Protein AF-0000000072981846 (afdb_homodimer)

Secondary structure (DSSP, 8-state):
----TTBGGGSPPP-EEETTEEETSSSPEEEEE-SB---HHHHHHHHHHHHHHT--EEE-BSS---SSTTS----HHHHHHHHHHHHHHHT--EEEE---GGGHHHHHTT-SEEEE-GGGTT-HHHHHHHHTSSS-EEEEPPTT--HHHHHHHHHHHHTTT---EEEEE--B--S--SSSSB-BTHHHHHHHHHBSS-EEE-HHHHH--HHHHHHHHHHHHHTT-SEEEEEB-SSGGG-SS-GGG-B-HHHHHHHHHHHHHHHTT-/----TTBGGGSPPP-EEETTEEETSSSPEEEEE-SB---HHHHHHHHHHHHHHT--EEE-BSS---SSTTS----THHHHHHHHHHHHHHT--EEEE---GGGHHHHHTT-SEEEE-GGGTT-HHHHHHHHTSSS-EEEEPPTT--HHHHHHHHHHHHTTT---EEEEE--B--S--SSSSB-BTHHHHHHHHHBSS-EEE-HHHHH--HHHHHHHHHHHHHTT-SEEEEEB-SSGGG-SS-GGG-B-HHHHHHHHHHHHHHHTT-

Organism: Clostridium botulinum (strain Hall / ATCC 3502 / NCTC 13319 / Type A) (NCBI:txid441771)

Foldseek 3Di:
DPDQPFWCVNDAFDWFDQPPDTFPDLAAAEEEEAAAQDDLVFRLVRLVLCLVLPHAAYEHEQADDDPDPVADGHVHLVSLQSRQVSCVVSVHAYEYEDQDLVCCVVSVVSHREYEHDQVCLVVLVSLQSQLLDAHAYEYEHHQADDLVSSSVSLSSSVVNPHNRYEYEFEAHDDPDPQFPHHGDLVSVLVSVVTTRHAYEYEPLNHGLALVCSQVVLLVNVVSPHSYYYYYEGCQLCPRSPSSRSHYYSVSVSVSSVVSVVVSVVD/DPDFPFWCVNDAFDWFDQPPDTFPDLAAAEEEEAAAQDDLVFRLVRLVLCLVLPHAAYEHEQADDDPDPVADGHVHLVSLQSRQVSCVVSVHAYEYEDQDLVCCVVSVVSHREYEHDQVCLVVLVSLQSQLLDAHAYEYEHHQADDLVSSSVSLSSSVVNPHPRYEYEFEAHDDPDPQFPHHGDLVSVLVSVVTTRHAYEYEPLNHGLALVCSQVVLLVNVVSPHSYYYYYEGCQLCPRSPSSRSHYYSVSVSVSSVVSVVVSVVD

Nearest PDB structures (foldseek):
  4c1l-assembly1_A  TM=9.847E-01  e=3.376E-38  Pyrococcus furiosus
  3nvt-assembly1_A-2  TM=9.743E-01  e=2.179E-38  Listeria monocytogenes EGD-e
  3tfc-assembly1_A-2  TM=9.739E-01  e=3.826E-38  Listeria monocytogenes EGD-e
  5j6f-assembly1_A-2  TM=9.776E-01  e=5.567E-38  Geobacillus sp. GHH01
  3tfc-assembly1_B-2  TM=9.698E-01  e=9.775E-38  Listeria monocytogenes EGD-e

Solvent-accessible surface area (backbone atoms only — not comparable to full-atom values): 26534 Å² total; per-residue (Å²): 127,87,80,55,82,56,31,34,91,67,48,71,70,43,64,37,63,44,85,92,44,55,41,44,56,90,54,70,41,38,30,34,28,36,60,46,45,81,47,61,70,60,52,45,53,40,48,54,54,39,48,76,67,63,46,52,28,37,33,37,21,14,52,44,90,48,94,49,87,85,48,80,48,50,49,39,70,62,24,34,48,46,47,33,52,44,20,63,75,66,71,19,47,31,37,31,43,60,90,46,63,88,48,42,72,76,45,48,85,42,42,49,23,43,25,34,47,34,91,45,45,78,36,58,69,43,35,37,55,53,8,63,38,88,58,28,33,37,41,27,40,25,43,84,52,37,69,66,57,45,52,49,39,52,44,46,16,36,74,49,69,25,77,40,47,33,39,28,49,33,24,29,64,56,90,48,65,89,37,68,18,41,40,52,54,62,52,44,38,49,38,69,70,49,30,18,48,25,38,30,33,23,33,21,67,6,35,44,34,34,86,45,23,54,33,42,45,40,12,38,47,46,21,60,32,30,27,38,39,39,39,30,29,85,51,22,88,70,41,92,47,70,31,60,18,26,28,36,60,68,58,48,44,52,44,50,54,48,48,58,57,46,60,75,70,107,128,85,81,55,83,53,31,34,92,68,48,70,73,42,64,37,64,44,86,93,43,54,42,45,56,90,55,70,41,39,30,34,28,36,59,47,44,82,47,61,70,60,50,45,54,40,49,55,54,38,47,76,67,62,46,52,30,37,33,36,23,16,51,43,89,50,95,49,88,84,48,80,50,50,50,37,69,62,24,34,50,45,46,33,52,45,19,62,75,66,70,20,47,30,37,32,43,60,92,45,65,88,47,43,73,77,45,46,87,42,43,50,24,43,26,34,47,35,89,47,43,79,38,58,68,44,36,38,56,53,8,63,40,88,59,28,33,37,42,28,39,26,43,82,51,35,69,66,58,45,52,50,41,53,44,46,17,35,74,49,68,26,77,38,48,31,40,28,50,32,25,28,64,55,90,46,65,90,36,69,19,42,39,51,54,63,53,45,37,48,39,68,71,48,31,18,48,25,38,28,34,23,33,22,68,5,35,44,34,35,87,44,23,54,33,44,45,41,14,39,47,47,20,60,32,28,25,38,41,39,39,30,31,84,51,20,88,70,40,92,48,70,30,62,18,27,30,37,61,69,58,50,45,53,45,49,54,48,49,58,57,47,61,76,71,108

Sequence (532 aa):
MEKLLIDKKNGENIRVKVGDIVIGGEEKIIISGPCAVEDEKTVVAIAENLKKLGVHMLRGGAFKPRTSPYSFQGLKFEGLKILKECGKKFNMPIVSEVMDARDLKEAYDYIDMIQIGSRNMYNYTLLREVGKTKKPILLKRGMSATLNEWIYAAEYIMSEGNMNVVLCERGIRTFESYTRNTLDLNTVAVIKDKYRVPIIVDPSHATGFREYVKPMSLASIAGGADGLIIESHINPDNAISDARQTINVKEMKEIIDKVKQMDKILMEKLLIDKKNGENIRVKVGDIVIGGEEKIIISGPCAVEDEKTVVAIAENLKKLGVHMLRGGAFKPRTSPYSFQGLKFEGLKILKECGKKFNMPIVSEVMDARDLKEAYDYIDMIQIGSRNMYNYTLLREVGKTKKPILLKRGMSATLNEWIYAAEYIMSEGNMNVVLCERGIRTFESYTRNTLDLNTVAVIKDKYRVPIIVDPSHATGFREYVKPMSLASIAGGADGLIIESHINPDNAISDARQTINVKEMKEIIDKVKQMDKIL

pLDDT: mean 94.21, std 7.39, range [44.19, 98.94]

Radius of gyration: 24.13 Å; Cα contacts (8 Å, |Δi|>4): 1291; chains: 2; bounding box: 51×69×56 Å

InterPro domains:
  IPR006218 DAHP synthetase I/KDSA [PF00793] (16-265)
  IPR006268 Phospho-2-dehydro-3-deoxyheptonate aldolase, subtype 2 [TIGR01361] (9-261)
  IPR013785 Aldolase-type TIM barrel [G3DSA:3.20.20.70] (7-266)
  IPR052899 Class-I DAHP synthase [PTHR43018] (7-264)

Structure (mmCIF, N/CA/C/O backbone):
data_AF-0000000072981846-model_v1
#
loop_
_entity.id
_entity.type
_entity.pdbx_description
1 polymer '2-dehydro-3-deoxyphosphooctonate aldolase'
#
loop_
_atom_site.group_PDB
_atom_site.id
_atom_site.type_symbol
_atom_site.label_atom_id
_atom_site.label_alt_id
_atom_site.label_comp_id
_atom_site.label_asym_id
_atom_site.label_entity_id
_atom_site.label_seq_id
_atom_site.pdbx_PDB_ins_code
_atom_site.Cartn_x
_atom_site.Cartn_y
_atom_site.Cartn_z
_atom_site.occupancy
_atom_site.B_iso_or_equiv
_atom_site.auth_seq_id
_atom_site.auth_comp_id
_atom_site.auth_asym_id
_atom_site.auth_atom_id
_atom_site.pdbx_PDB_model_num
ATOM 1 N N . MET A 1 1 ? 23.812 19.281 -10.812 1 44.19 1 MET A N 1
ATOM 2 C CA . MET A 1 1 ? 22.469 18.922 -10.398 1 44.19 1 MET A CA 1
ATOM 3 C C . MET A 1 1 ? 22.156 19.453 -9.008 1 44.19 1 MET A C 1
ATOM 5 O O . MET A 1 1 ? 22.938 19.234 -8.07 1 44.19 1 MET A O 1
ATOM 9 N N . GLU A 1 2 ? 21.422 20.547 -8.891 1 59.47 2 GLU A N 1
ATOM 10 C CA . GLU A 1 2 ? 21.281 21.297 -7.645 1 59.47 2 GLU A CA 1
ATOM 11 C C . GLU A 1 2 ? 20.984 20.359 -6.469 1 59.47 2 GLU A C 1
ATOM 13 O O . GLU A 1 2 ? 20.266 19.375 -6.621 1 59.47 2 GLU A O 1
ATOM 18 N N . LYS A 1 3 ? 21.734 20.391 -5.449 1 84.5 3 LYS A N 1
ATOM 19 C CA . LYS A 1 3 ? 21.688 19.609 -4.215 1 84.5 3 LYS A CA 1
ATOM 20 C C . LYS A 1 3 ? 20.359 19.812 -3.486 1 84.5 3 LYS A C 1
ATOM 22 O O . LYS A 1 3 ? 20.078 20.922 -3.02 1 84.5 3 LYS A O 1
ATOM 27 N N . LEU A 1 4 ? 19.484 18.922 -3.572 1 92.62 4 LEU A N 1
ATOM 28 C CA . LEU A 1 4 ? 18.188 19.016 -2.908 1 92.62 4 LEU A CA 1
ATOM 29 C C . LEU A 1 4 ? 18.344 19.016 -1.392 1 92.62 4 LEU A C 1
ATOM 31 O O . LEU A 1 4 ? 19.047 18.156 -0.838 1 92.62 4 LEU A O 1
ATOM 35 N N . LEU A 1 5 ? 17.797 20.031 -0.727 1 94.25 5 LEU A N 1
ATOM 36 C CA . LEU A 1 5 ? 17.844 20.141 0.727 1 94.25 5 LEU A CA 1
ATOM 37 C C . LEU A 1 5 ? 17.234 18.906 1.393 1 94.25 5 LEU A C 1
ATOM 39 O O . LEU A 1 5 ? 17.672 18.5 2.475 1 94.25 5 LEU A O 1
ATOM 43 N N . ILE A 1 6 ? 16.344 18.359 0.743 1 96.44 6 ILE A N 1
ATOM 44 C CA . ILE A 1 6 ? 15.531 17.281 1.318 1 96.44 6 ILE A CA 1
ATOM 45 C C . ILE A 1 6 ? 16.25 15.953 1.171 1 96.44 6 ILE A C 1
ATOM 47 O O . ILE A 1 6 ? 15.883 14.961 1.797 1 96.44 6 ILE A O 1
ATOM 51 N N . ASP A 1 7 ? 17.297 15.844 0.396 1 96.75 7 ASP A N 1
ATOM 52 C CA . ASP A 1 7 ? 18 14.602 0.094 1 96.75 7 ASP A CA 1
ATOM 53 C C . ASP A 1 7 ? 18.797 14.125 1.299 1 96.75 7 ASP A C 1
ATOM 55 O O . ASP A 1 7 ? 19.5 14.906 1.938 1 96.75 7 ASP A O 1
ATOM 59 N N . LYS A 1 8 ? 18.75 12.852 1.536 1 95.75 8 LYS A N 1
ATOM 60 C CA . LYS A 1 8 ? 19.453 12.25 2.668 1 95.75 8 LYS A CA 1
ATOM 61 C C . LYS A 1 8 ? 20.969 12.438 2.535 1 95.75 8 LYS A C 1
ATOM 63 O O . LYS A 1 8 ? 21.688 12.477 3.539 1 95.75 8 LYS A O 1
ATOM 68 N N . LYS A 1 9 ? 21.422 12.539 1.427 1 94.19 9 LYS A N 1
ATOM 69 C CA . LYS A 1 9 ? 22.844 12.695 1.167 1 94.19 9 LYS A CA 1
ATOM 70 C C . LYS A 1 9 ? 23.344 14.055 1.647 1 94.19 9 LYS A C 1
ATOM 72 O O . LYS A 1 9 ? 24.547 14.273 1.768 1 94.19 9 LYS A O 1
ATOM 77 N N . ASN A 1 10 ? 22.344 14.945 1.964 1 93.75 10 ASN A N 1
ATOM 78 C CA . ASN A 1 10 ? 22.75 16.312 2.285 1 93.75 10 ASN A CA 1
ATOM 79 C C . ASN A 1 10 ? 22.562 16.609 3.77 1 93.75 10 ASN A C 1
ATOM 81 O O . ASN A 1 10 ? 22.625 17.766 4.184 1 93.75 10 ASN A O 1
ATOM 85 N N . GLY A 1 11 ? 22.328 15.672 4.547 1 94.31 11 GLY A N 1
ATOM 86 C CA . GLY A 1 11 ? 22.203 15.914 5.973 1 94.31 11 GLY A CA 1
ATOM 87 C C . GLY A 1 11 ? 21.562 14.75 6.719 1 94.31 11 GLY A C 1
ATOM 88 O O . GLY A 1 11 ? 21.234 13.727 6.117 1 94.31 11 GLY A O 1
ATOM 89 N N . GLU A 1 12 ? 21.422 14.984 7.973 1 96.56 12 GLU A N 1
ATOM 90 C CA . GLU A 1 12 ? 20.812 13.977 8.828 1 96.56 12 GLU A CA 1
ATOM 91 C C . GLU A 1 12 ? 19.281 13.992 8.703 1 96.56 12 GLU A C 1
ATOM 93 O O . GLU A 1 12 ? 18.703 14.992 8.258 1 96.56 12 GLU A O 1
ATOM 98 N N . ASN A 1 13 ? 18.719 12.914 9.086 1 97.69 13 ASN A N 1
ATOM 99 C CA . ASN A 1 13 ? 17.266 12.844 9.102 1 97.69 13 ASN A CA 1
ATOM 100 C C . ASN A 1 13 ? 16.672 13.953 9.961 1 97.69 13 ASN A C 1
ATOM 102 O O . ASN A 1 13 ? 17.188 14.266 11.039 1 97.69 13 ASN A O 1
ATOM 106 N N . ILE A 1 14 ? 15.664 14.539 9.461 1 98 14 ILE A N 1
ATOM 107 C CA . ILE A 1 14 ? 14.969 15.609 10.164 1 98 14 ILE A CA 1
ATOM 108 C C . ILE A 1 14 ? 13.859 15.023 11.039 1 98 14 ILE A C 1
ATOM 110 O O . ILE A 1 14 ? 13.109 14.156 10.594 1 98 14 ILE A O 1
ATOM 114 N N . ARG A 1 15 ? 13.852 15.398 12.281 1 98.44 15 ARG A N 1
ATOM 115 C CA . ARG A 1 15 ? 12.75 15.125 13.203 1 98.44 15 ARG A CA 1
ATOM 116 C C . ARG A 1 15 ? 11.945 16.391 13.477 1 98.44 15 ARG A C 1
ATOM 118 O O . ARG A 1 15 ? 12.492 17.406 13.898 1 98.44 15 ARG A O 1
ATOM 125 N N . VAL A 1 16 ? 10.688 16.312 13.227 1 98.75 16 VAL A N 1
ATOM 126 C CA . VAL A 1 16 ? 9.852 17.516 13.312 1 98.75 16 VAL A CA 1
ATOM 127 C C . VAL A 1 16 ? 9.117 17.531 14.656 1 98.75 16 VAL A C 1
ATOM 129 O O . VAL A 1 16 ? 8.359 16.609 14.969 1 98.75 16 VAL A O 1
ATOM 132 N N . LYS A 1 17 ? 9.297 18.578 15.344 1 98.44 17 LYS A N 1
ATOM 133 C CA . LYS A 1 17 ? 8.664 18.734 16.656 1 98.44 17 LYS A CA 1
ATOM 134 C C . LYS A 1 17 ? 7.383 19.562 16.547 1 98.44 17 LYS A C 1
ATOM 136 O O . LYS A 1 17 ? 7.371 20.625 15.93 1 98.44 17 LYS A O 1
ATOM 141 N N . VAL A 1 18 ? 6.34 19.078 17.094 1 98.25 18 VAL A N 1
ATOM 142 C CA . VAL A 1 18 ? 5.07 19.781 17.266 1 98.25 18 VAL A CA 1
ATOM 143 C C . VAL A 1 18 ? 4.641 19.719 18.734 1 98.25 18 VAL A C 1
ATOM 145 O O . VAL A 1 18 ? 4.055 18.719 19.172 1 98.25 18 VAL A O 1
ATOM 148 N N . GLY A 1 19 ? 4.844 20.797 19.469 1 95.38 19 GLY A N 1
ATOM 149 C CA . GLY A 1 19 ? 4.719 20.688 20.906 1 95.38 19 GLY A CA 1
ATOM 150 C C . GLY A 1 19 ? 5.652 19.656 21.516 1 95.38 19 GLY A C 1
ATOM 151 O O . GLY A 1 19 ? 6.863 19.703 21.281 1 95.38 19 GLY A O 1
ATOM 152 N N . ASP A 1 20 ? 5.125 18.719 22.156 1 95.44 20 ASP A N 1
ATOM 153 C CA . ASP A 1 20 ? 5.941 17.688 22.797 1 95.44 20 ASP A CA 1
ATOM 154 C C . ASP A 1 20 ? 6.035 16.438 21.922 1 95.44 20 ASP A C 1
ATOM 156 O O . ASP A 1 20 ? 6.641 15.445 22.312 1 95.44 20 ASP A O 1
ATOM 160 N N . ILE A 1 21 ? 5.477 16.5 20.719 1 97.62 21 ILE A N 1
ATOM 161 C CA . ILE A 1 21 ? 5.445 15.367 19.812 1 97.62 21 ILE A CA 1
ATOM 162 C C . ILE A 1 21 ? 6.594 15.477 18.812 1 97.62 21 ILE A C 1
ATOM 164 O O . ILE A 1 21 ? 6.898 16.562 18.312 1 97.62 21 ILE A O 1
ATOM 168 N N . VAL A 1 22 ? 7.223 14.375 18.547 1 98.56 22 VAL A N 1
ATOM 169 C CA . VAL A 1 22 ? 8.297 14.336 17.562 1 98.56 22 VAL A CA 1
ATOM 170 C C . VAL A 1 22 ? 7.922 13.383 16.422 1 98.56 22 VAL A C 1
ATOM 172 O O . VAL A 1 22 ? 7.793 12.172 16.641 1 98.56 22 VAL A O 1
ATOM 175 N N . ILE A 1 23 ? 7.723 13.867 15.234 1 98.75 23 ILE A N 1
ATOM 176 C CA . ILE A 1 23 ? 7.457 13.055 14.047 1 98.75 23 ILE A CA 1
ATOM 177 C C . ILE A 1 23 ? 8.773 12.672 13.383 1 98.75 23 ILE A C 1
ATOM 179 O O . ILE A 1 23 ? 9.609 13.539 13.102 1 98.75 23 ILE A O 1
ATOM 183 N N . GLY A 1 24 ? 8.945 11.422 13.039 1 98.12 24 GLY A N 1
ATOM 184 C CA . GLY A 1 24 ? 10.195 10.945 12.484 1 98.12 24 GLY A CA 1
ATOM 185 C C . GLY A 1 24 ? 11.133 10.367 13.531 1 98.12 24 GLY A C 1
ATOM 186 O O . GLY A 1 24 ? 12.297 10.086 13.242 1 98.12 24 GLY A O 1
ATOM 187 N N . GLY A 1 25 ? 10.625 10.258 14.75 1 96.06 25 GLY A N 1
ATOM 188 C CA . GLY A 1 25 ? 11.375 9.633 15.828 1 96.06 25 GLY A CA 1
ATOM 189 C C . GLY A 1 25 ? 11.086 8.148 15.977 1 96.06 25 GLY A C 1
ATOM 190 O O . GLY A 1 25 ? 10.836 7.457 14.984 1 96.06 25 GLY A O 1
ATOM 191 N N . GLU A 1 26 ? 11.164 7.695 17.172 1 93.38 26 GLU A N 1
ATOM 192 C CA . GLU A 1 26 ? 10.992 6.273 17.438 1 93.38 26 GLU A CA 1
ATOM 193 C C . GLU A 1 26 ? 9.516 5.891 17.484 1 93.38 26 GLU A C 1
ATOM 195 O O . GLU A 1 26 ? 9.133 4.82 17 1 93.38 26 GLU A O 1
ATOM 200 N N . GLU A 1 27 ? 8.742 6.789 17.969 1 95.81 27 GLU A N 1
ATOM 201 C CA . GLU A 1 27 ? 7.316 6.508 18.141 1 95.81 27 GLU A CA 1
ATOM 202 C C . GLU A 1 27 ? 6.535 6.809 16.875 1 95.81 27 GLU A C 1
ATOM 204 O O . GLU A 1 27 ? 6.781 7.816 16.203 1 95.81 27 GLU A O 1
ATOM 209 N N . LYS A 1 28 ? 5.621 5.863 16.5 1 98.31 28 LYS A N 1
ATOM 210 C CA . LYS A 1 28 ? 4.68 6.145 15.414 1 98.31 28 LYS A CA 1
ATOM 211 C C . LYS A 1 28 ? 3.613 7.141 15.859 1 98.31 28 LYS A C 1
ATOM 213 O O . LYS A 1 28 ? 2.914 6.91 16.844 1 98.31 28 LYS A O 1
ATOM 218 N N . ILE A 1 29 ? 3.43 8.219 15.172 1 98.56 29 ILE A N 1
ATOM 219 C CA . ILE A 1 29 ? 2.551 9.297 15.602 1 98.56 29 ILE A CA 1
ATOM 220 C C . ILE A 1 29 ? 1.176 9.125 14.953 1 98.56 29 ILE A C 1
ATOM 222 O O . ILE A 1 29 ? 1.07 8.93 13.742 1 98.56 29 ILE A O 1
ATOM 226 N N . ILE A 1 30 ? 0.164 9.219 15.766 1 98.75 30 ILE A N 1
ATOM 227 C CA . ILE A 1 30 ? -1.214 9.109 15.297 1 98.75 30 ILE A CA 1
ATOM 228 C C . ILE A 1 30 ? -1.904 10.461 15.398 1 98.75 30 ILE A C 1
ATOM 230 O O . ILE A 1 30 ? -1.994 11.039 16.484 1 98.75 30 ILE A O 1
ATOM 234 N N . ILE A 1 31 ? -2.318 10.984 14.242 1 98.69 31 ILE A N 1
ATOM 235 C CA . ILE A 1 31 ? -3.137 12.188 14.133 1 98.69 31 ILE A CA 1
ATOM 236 C C . ILE A 1 31 ? -4.574 11.805 13.789 1 98.69 31 ILE A C 1
ATOM 238 O O . ILE A 1 31 ? -4.809 10.984 12.898 1 98.69 31 ILE A O 1
ATOM 242 N N . SER A 1 32 ? -5.512 12.336 14.516 1 98.25 32 SER A N 1
ATOM 243 C CA . SER A 1 32 ? -6.891 11.984 14.203 1 98.25 32 SER A CA 1
ATOM 244 C C . SER A 1 32 ? -7.855 13.086 14.625 1 98.25 32 SER A C 1
ATOM 246 O O . SER A 1 32 ? -7.5 13.953 15.422 1 98.25 32 SER A O 1
ATOM 248 N N . GLY A 1 33 ? -8.977 13.062 14.156 1 96.38 33 GLY A N 1
ATOM 249 C CA . GLY A 1 33 ? -10.031 14.031 14.422 1 96.38 33 GLY A CA 1
ATOM 250 C C . GLY A 1 33 ? -11.039 14.125 13.289 1 96.38 33 GLY A C 1
ATOM 251 O O . GLY A 1 33 ? -10.945 13.398 12.305 1 96.38 33 GLY A O 1
ATOM 252 N N . PRO A 1 34 ? -11.969 14.961 13.461 1 92.12 34 PRO A N 1
ATOM 253 C CA . PRO A 1 34 ? -13.008 15.07 12.438 1 92.12 34 PRO A CA 1
ATOM 254 C C . PRO A 1 34 ? -12.523 15.797 11.188 1 92.12 34 PRO A C 1
ATOM 256 O O . PRO A 1 34 ? -11.539 16.547 11.234 1 92.12 34 PRO A O 1
ATOM 259 N N . CYS A 1 35 ? -13.242 15.547 10.117 1 87.69 35 CYS A N 1
ATOM 260 C CA . CYS A 1 35 ? -12.906 16.219 8.875 1 87.69 35 CYS A CA 1
ATOM 261 C C . CYS A 1 35 ? -13.133 17.719 8.992 1 87.69 35 CYS A C 1
ATOM 263 O O . CYS A 1 35 ? -12.312 18.516 8.547 1 87.69 35 CYS A O 1
ATOM 265 N N . ALA A 1 36 ? -14.219 18.047 9.562 1 86.06 36 ALA A N 1
ATOM 266 C CA . ALA A 1 36 ? -14.555 19.453 9.742 1 86.06 36 ALA A CA 1
ATOM 267 C C . ALA A 1 36 ? -14.992 19.734 11.188 1 86.06 36 ALA A C 1
ATOM 269 O O . ALA A 1 36 ? -15.648 18.906 11.812 1 86.06 36 ALA A O 1
ATOM 270 N N . VAL A 1 37 ? -14.602 20.891 11.625 1 86 37 VAL A N 1
ATOM 271 C CA . VAL A 1 37 ? -15.086 21.344 12.922 1 86 37 VAL A CA 1
ATOM 272 C C . VAL A 1 37 ? -16.562 21.719 12.828 1 86 37 VAL A C 1
ATOM 274 O O . VAL A 1 37 ? -16.922 22.688 12.148 1 86 37 VAL A O 1
ATOM 277 N N . GLU A 1 38 ? -17.344 20.984 13.484 1 84.31 38 GLU A N 1
ATOM 278 C CA . GLU A 1 38 ? -18.781 21.219 13.43 1 84.31 38 GLU A CA 1
ATOM 279 C C . GLU A 1 38 ? -19.219 22.156 14.555 1 84.31 38 GLU A C 1
ATOM 281 O O . GLU A 1 38 ? -19.875 23.172 14.305 1 84.31 38 GLU A O 1
ATOM 286 N N . ASP A 1 39 ? -18.984 21.766 15.711 1 87.12 39 ASP A N 1
ATOM 287 C CA . ASP A 1 39 ? -19.281 22.547 16.906 1 87.12 39 ASP A CA 1
ATOM 288 C C . ASP A 1 39 ? -18.375 22.141 18.062 1 87.12 39 ASP A C 1
ATOM 290 O O . ASP A 1 39 ? -17.734 21.094 18.031 1 87.12 39 ASP A O 1
ATOM 294 N N . GLU A 1 40 ? -18.359 23.047 18.984 1 92.38 40 GLU A N 1
ATOM 295 C CA . GLU A 1 40 ? -17.438 22.875 20.109 1 92.38 40 GLU A CA 1
ATOM 296 C C . GLU A 1 40 ? -17.719 21.578 20.859 1 92.38 40 GLU A C 1
ATOM 298 O O . GLU A 1 40 ? -16.797 20.828 21.188 1 92.38 40 GLU A O 1
ATOM 303 N N . LYS A 1 41 ? -18.969 21.328 21.156 1 93.44 41 LYS A N 1
ATOM 304 C CA . LYS A 1 41 ? -19.359 20.156 21.938 1 93.44 41 LYS A CA 1
ATOM 305 C C . LYS A 1 41 ? -18.875 18.875 21.266 1 93.44 41 LYS A C 1
ATOM 307 O O . LYS A 1 41 ? -18.312 18 21.922 1 93.44 41 LYS A O 1
ATOM 312 N N . THR A 1 42 ? -19.109 18.766 20.031 1 92.5 42 THR A N 1
ATOM 313 C CA . THR A 1 42 ? -18.734 17.578 19.266 1 92.5 42 THR A CA 1
ATOM 314 C C . THR A 1 42 ? -17.219 17.406 19.234 1 92.5 42 THR A C 1
ATOM 316 O O . THR A 1 42 ? -16.703 16.312 19.453 1 92.5 42 THR A O 1
ATOM 319 N N . VAL A 1 43 ? -16.516 18.484 19 1 93.44 43 VAL A N 1
ATOM 320 C CA . VAL A 1 43 ? -15.055 18.438 18.891 1 93.44 43 VAL A CA 1
ATOM 321 C C . VAL A 1 43 ? -14.453 18.031 20.234 1 93.44 43 VAL A C 1
ATOM 323 O O . VAL A 1 43 ? -13.523 17.219 20.297 1 93.44 43 VAL A O 1
ATOM 326 N N . VAL A 1 44 ? -15 18.578 21.281 1 95.44 44 VAL A N 1
ATOM 327 C CA . VAL A 1 44 ? -14.516 18.266 22.625 1 95.44 44 VAL A CA 1
ATOM 328 C C . VAL A 1 44 ? -14.734 16.781 22.922 1 95.44 44 VAL A C 1
ATOM 330 O O . VAL A 1 44 ? -13.844 16.109 23.453 1 95.44 44 VAL A O 1
ATOM 333 N N . ALA A 1 45 ? -15.883 16.328 22.562 1 95.44 45 ALA A N 1
ATOM 334 C CA . ALA A 1 45 ? -16.188 14.914 22.781 1 95.44 45 ALA A CA 1
ATOM 335 C C . ALA A 1 45 ? -15.242 14.008 22 1 95.44 45 ALA A C 1
ATOM 337 O O . ALA A 1 45 ? -14.758 13 22.531 1 95.44 45 ALA A O 1
ATOM 338 N N . ILE A 1 46 ? -14.977 14.344 20.781 1 95.19 46 ILE A N 1
ATOM 339 C CA . ILE A 1 46 ? -14.062 13.586 19.938 1 95.19 46 ILE A CA 1
ATOM 340 C C . ILE A 1 46 ? -12.664 13.609 20.531 1 95.19 46 ILE A C 1
ATOM 342 O O . ILE A 1 46 ? -12.039 12.562 20.703 1 95.19 46 ILE A O 1
ATOM 346 N N . ALA A 1 47 ? -12.211 14.781 20.922 1 96.75 47 ALA A N 1
ATOM 347 C CA . ALA A 1 47 ? -10.859 14.953 21.453 1 96.75 47 ALA A CA 1
ATOM 348 C C . ALA A 1 47 ? -10.672 14.148 22.734 1 96.75 47 ALA A C 1
ATOM 350 O O . ALA A 1 47 ? -9.625 13.523 22.938 1 96.75 47 ALA A O 1
ATOM 351 N N . GLU A 1 48 ? -11.672 14.188 23.562 1 97.19 48 GLU A N 1
ATOM 352 C CA . GLU A 1 48 ? -11.609 13.445 24.812 1 97.19 48 GLU A CA 1
ATOM 353 C C . GLU A 1 48 ? -11.422 11.953 24.578 1 97.19 48 GLU A C 1
ATOM 355 O O . GLU A 1 48 ? -10.578 11.312 25.203 1 97.19 48 GLU A O 1
ATOM 360 N N . ASN A 1 49 ? -12.195 11.422 23.703 1 96.88 49 ASN A N 1
ATOM 361 C CA . ASN A 1 49 ? -12.102 10 23.375 1 96.88 49 ASN A CA 1
ATOM 362 C C . ASN A 1 49 ? -10.758 9.664 22.75 1 96.88 49 ASN A C 1
ATOM 364 O O . ASN A 1 49 ? -10.141 8.656 23.094 1 96.88 49 ASN A O 1
ATOM 368 N N . LEU A 1 50 ? -10.32 10.461 21.844 1 97.25 50 LEU A N 1
ATOM 369 C CA . LEU A 1 50 ? -9.07 10.219 21.125 1 97.25 50 LEU A CA 1
ATOM 370 C C . LEU A 1 50 ? -7.883 10.281 22.078 1 97.25 50 LEU A C 1
ATOM 372 O O . LEU A 1 50 ? -6.941 9.5 21.953 1 97.25 50 LEU A O 1
ATOM 376 N N . LYS A 1 51 ? -7.941 11.258 23.016 1 97.44 51 LYS A N 1
ATOM 377 C CA . LYS A 1 51 ? -6.871 11.359 24.016 1 97.44 51 LYS A CA 1
ATOM 378 C C . LYS A 1 51 ? -6.762 10.086 24.844 1 97.44 51 LYS A C 1
ATOM 380 O O . LYS A 1 51 ? -5.656 9.594 25.094 1 97.44 51 LYS A O 1
ATOM 385 N N . LYS A 1 52 ? -7.863 9.562 25.203 1 97.31 52 LYS A N 1
ATOM 386 C CA . LYS A 1 52 ? -7.895 8.336 26 1 97.31 52 LYS A CA 1
ATOM 387 C C . LYS A 1 52 ? -7.281 7.168 25.234 1 97.31 52 LYS A C 1
ATOM 389 O O . LYS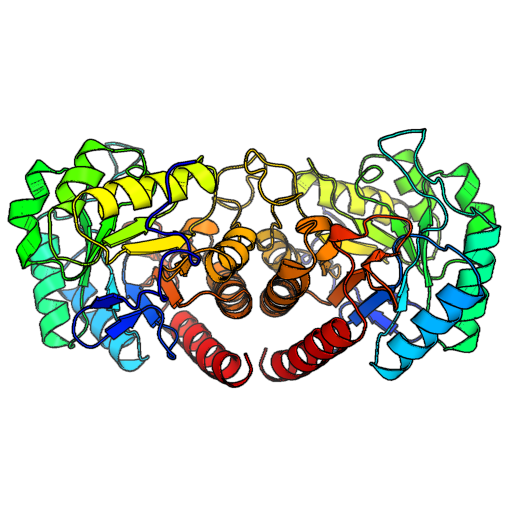 A 1 52 ? -6.711 6.258 25.844 1 97.31 52 LYS A O 1
ATOM 394 N N . LEU A 1 53 ? -7.379 7.184 23.922 1 97.19 53 LEU A N 1
ATOM 395 C CA . LEU A 1 53 ? -6.867 6.102 23.078 1 97.19 53 LEU A CA 1
ATOM 396 C C . LEU A 1 53 ? -5.371 6.258 22.844 1 97.19 53 LEU A C 1
ATOM 398 O O . LEU A 1 53 ? -4.715 5.336 22.359 1 97.19 53 LEU A O 1
ATOM 402 N N . GLY A 1 54 ? -4.852 7.465 23.125 1 96.88 54 GLY A N 1
ATOM 403 C CA . GLY A 1 54 ? -3.43 7.688 22.922 1 96.88 54 GLY A CA 1
ATOM 404 C C . GLY A 1 54 ? -3.107 8.398 21.625 1 96.88 54 GLY A C 1
ATOM 405 O O . GLY A 1 54 ? -1.975 8.344 21.141 1 96.88 54 GLY A O 1
ATOM 406 N N . VAL A 1 55 ? -4.121 9 21.016 1 98.19 55 VAL A N 1
ATOM 407 C CA . VAL A 1 55 ? -3.875 9.82 19.844 1 98.19 55 VAL A CA 1
ATOM 408 C C . VAL A 1 55 ? -2.965 10.992 20.203 1 98.19 55 VAL A C 1
ATOM 410 O O . VAL A 1 55 ? -3.127 11.609 21.266 1 98.19 55 VAL A O 1
ATOM 413 N N . HIS A 1 56 ? -2.072 11.297 19.344 1 98.38 56 HIS A N 1
ATOM 414 C CA . HIS A 1 56 ? -1.014 12.25 19.656 1 98.38 56 HIS A CA 1
ATOM 415 C C . HIS A 1 56 ? -1.436 13.68 19.344 1 98.38 56 HIS A C 1
ATOM 417 O O . HIS A 1 56 ? -1.138 14.602 20.094 1 98.38 56 HIS A O 1
ATOM 423 N N . MET A 1 57 ? -2.086 13.875 18.172 1 98.5 57 MET A N 1
ATOM 424 C CA . MET A 1 57 ? -2.453 15.203 17.688 1 98.5 57 MET A CA 1
ATOM 425 C C . MET A 1 57 ? -3.895 15.219 17.188 1 98.5 57 MET A C 1
ATOM 427 O O . MET A 1 57 ? -4.398 14.211 16.703 1 98.5 57 MET A O 1
ATOM 431 N N . LEU A 1 58 ? -4.469 16.375 17.328 1 97.62 58 LEU A N 1
ATOM 432 C CA . LEU A 1 58 ? -5.848 16.578 16.891 1 97.62 58 LEU A CA 1
ATOM 433 C C . LEU A 1 58 ? -5.891 17.281 15.547 1 97.62 58 LEU A C 1
ATOM 435 O O . LEU A 1 58 ? -5.238 18.312 15.359 1 97.62 58 LEU A O 1
ATOM 439 N N . ARG A 1 59 ? -6.559 16.625 14.688 1 96.25 59 ARG A N 1
ATOM 440 C CA . ARG A 1 59 ? -6.758 17.281 13.398 1 96.25 59 ARG A CA 1
ATOM 441 C C . ARG A 1 59 ? -8.188 17.797 13.266 1 96.25 59 ARG A C 1
ATOM 443 O O . ARG A 1 59 ? -9.117 17.234 13.852 1 96.25 59 ARG A O 1
ATOM 450 N N . GLY A 1 60 ? -8.312 18.828 12.484 1 92.81 60 GLY A N 1
ATOM 451 C CA . GLY A 1 60 ? -9.617 19.344 12.109 1 92.81 60 GLY A CA 1
ATOM 452 C C . GLY A 1 60 ? -9.555 20.406 11.031 1 92.81 60 GLY A C 1
ATOM 453 O O . GLY A 1 60 ? -8.664 21.266 11.055 1 92.81 60 GLY A O 1
ATOM 454 N N . GLY A 1 61 ? -10.477 20.281 10.125 1 89.12 61 GLY A N 1
ATOM 455 C CA . GLY A 1 61 ? -10.562 21.297 9.094 1 89.12 61 GLY A CA 1
ATOM 456 C C . GLY A 1 61 ? -11.453 22.469 9.492 1 89.12 61 GLY A C 1
ATOM 457 O O . GLY A 1 61 ? -12.594 22.266 9.898 1 89.12 61 GLY A O 1
ATOM 458 N N . ALA A 1 62 ? -10.867 23.625 9.461 1 86.44 62 ALA A N 1
ATOM 459 C CA . ALA A 1 62 ? -11.641 24.828 9.719 1 86.44 62 ALA A CA 1
ATOM 460 C C . ALA A 1 62 ? -11.969 25.562 8.422 1 86.44 62 ALA A C 1
ATOM 462 O O . ALA A 1 62 ? -13.023 26.188 8.305 1 86.44 62 ALA A O 1
ATOM 463 N N . PHE A 1 63 ? -11.062 25.484 7.48 1 80.69 63 PHE A N 1
ATOM 464 C CA . PHE A 1 63 ? -11.25 25.938 6.105 1 80.69 63 PHE A CA 1
ATOM 465 C C . PHE A 1 63 ? -11.359 24.75 5.156 1 80.69 63 PHE A C 1
ATOM 467 O O . PHE A 1 63 ? -10.414 23.969 5.016 1 80.69 63 PHE A O 1
ATOM 474 N N . LYS A 1 64 ? -12.477 24.562 4.543 1 73.06 64 LYS A N 1
ATOM 475 C CA . LYS A 1 64 ? -12.633 23.359 3.748 1 73.06 64 LYS A CA 1
ATOM 476 C C . LYS A 1 64 ? -12.68 23.672 2.258 1 73.06 64 LYS A C 1
ATOM 478 O O . LYS A 1 64 ? -13.555 24.422 1.806 1 73.06 64 LYS A O 1
ATOM 483 N N . PRO A 1 65 ? -11.625 23.188 1.626 1 72.38 65 PRO A N 1
ATOM 484 C CA . PRO A 1 65 ? -11.734 23.266 0.168 1 72.38 65 PRO A CA 1
ATOM 485 C C . PRO A 1 65 ? -12.648 22.188 -0.417 1 72.38 65 PRO A C 1
ATOM 487 O O . PRO A 1 65 ? -12.406 21 -0.23 1 72.38 65 PRO A O 1
ATOM 490 N N . ARG A 1 66 ? -13.828 22.609 -0.765 1 71.56 66 ARG A N 1
ATOM 491 C CA . ARG A 1 66 ? -14.742 21.656 -1.379 1 71.56 66 ARG A CA 1
ATOM 492 C C . ARG A 1 66 ? -14.766 21.812 -2.895 1 71.56 66 ARG A C 1
ATOM 494 O O . ARG A 1 66 ? -14.594 22.922 -3.408 1 71.56 66 ARG A O 1
ATOM 501 N N . THR A 1 67 ? -14.883 20.625 -3.525 1 68.69 67 THR A N 1
ATOM 502 C CA . THR A 1 67 ? -15 20.656 -4.98 1 68.69 67 THR A CA 1
ATOM 503 C C . THR A 1 67 ? -16.234 21.453 -5.398 1 68.69 67 THR A C 1
ATOM 505 O O . THR A 1 67 ? -16.172 22.266 -6.328 1 68.69 67 THR A O 1
ATOM 508 N N . SER A 1 68 ? -17.219 21.141 -4.543 1 68.62 68 SER A N 1
ATOM 509 C CA . SER A 1 68 ? -18.453 21.875 -4.797 1 68.62 68 SER A CA 1
ATOM 510 C C . SER A 1 68 ? -18.531 23.156 -3.953 1 68.62 68 SER A C 1
ATOM 512 O O . SER A 1 68 ? -18.375 23.094 -2.732 1 68.62 68 SER A O 1
ATOM 514 N N . PRO A 1 69 ? -18.781 24.281 -4.508 1 73.12 69 PRO A N 1
ATOM 515 C CA . PRO A 1 69 ? -18.922 25.516 -3.732 1 73.12 69 PRO A CA 1
ATOM 516 C C . PRO A 1 69 ? -20.156 25.516 -2.836 1 73.12 69 PRO A C 1
ATOM 518 O O . PRO A 1 69 ? -20.281 26.375 -1.964 1 73.12 69 PRO A O 1
ATOM 521 N N . TYR A 1 70 ? -20.938 24.547 -3.02 1 74.5 70 TYR A N 1
ATOM 522 C CA . TYR A 1 70 ? -22.188 24.484 -2.281 1 74.5 70 TYR A CA 1
ATOM 523 C C . TYR A 1 70 ? -22.047 23.609 -1.036 1 74.5 70 TYR A C 1
ATOM 525 O O . TYR A 1 70 ? -22.969 23.531 -0.223 1 74.5 70 TYR A O 1
ATOM 533 N N . SER A 1 71 ? -20.828 23 -0.928 1 69.44 71 SER A N 1
ATOM 534 C CA . SER A 1 71 ? -20.578 22.141 0.222 1 69.44 71 SER A CA 1
ATOM 535 C C . SER A 1 71 ? -20.156 22.953 1.44 1 69.44 71 SER A C 1
ATOM 537 O O . SER A 1 71 ? -19.859 24.141 1.324 1 69.44 71 SER A O 1
ATOM 539 N N . PHE A 1 72 ? -20.312 22.453 2.68 1 72.94 72 PHE A N 1
ATOM 540 C CA . PHE A 1 72 ? -19.875 23.078 3.92 1 72.94 72 PHE A CA 1
ATOM 541 C C . PHE A 1 72 ? -18.453 23.609 3.791 1 72.94 72 PHE A C 1
ATOM 543 O O . PHE A 1 72 ? -17.531 22.875 3.438 1 72.94 72 PHE A O 1
ATOM 550 N N . GLN A 1 73 ? -18.234 24.875 4.113 1 72.25 73 GLN A N 1
ATOM 551 C CA . GLN A 1 73 ? -16.953 25.516 3.889 1 72.25 73 GLN A CA 1
ATOM 552 C C . GLN A 1 73 ? -16.156 25.641 5.191 1 72.25 73 GLN A C 1
ATOM 554 O O . GLN A 1 73 ? -15.047 26.156 5.199 1 72.25 73 GLN A O 1
ATOM 559 N N . GLY A 1 74 ? -16.688 25.156 6.23 1 75.94 74 GLY A N 1
ATOM 560 C CA . GLY A 1 74 ? -16.016 25.219 7.52 1 75.94 74 GLY A CA 1
ATOM 561 C C . GLY A 1 74 ? -16.406 26.438 8.344 1 75.94 74 GLY A C 1
ATOM 562 O O . GLY A 1 74 ? -17.047 27.359 7.828 1 75.94 74 GLY A O 1
ATOM 563 N N . LEU A 1 75 ? -16.047 26.469 9.641 1 83.38 75 LEU A N 1
ATOM 564 C CA . LEU A 1 75 ? -16.344 27.547 10.578 1 83.38 75 LEU A CA 1
ATOM 565 C C . LEU A 1 75 ? -15.25 28.609 10.562 1 83.38 75 LEU A C 1
ATOM 567 O O . LEU A 1 75 ? -15.312 29.578 11.305 1 83.38 75 LEU A O 1
ATOM 571 N N . LYS A 1 76 ? -14.227 28.422 9.695 1 85.81 76 LYS A N 1
ATOM 572 C CA . LYS A 1 76 ? -13.125 29.359 9.492 1 85.81 76 LYS A CA 1
ATOM 573 C C . LYS A 1 76 ? -12.422 29.672 10.812 1 85.81 76 LYS A C 1
ATOM 575 O O . LYS A 1 76 ? -11.977 28.75 11.516 1 85.81 76 LYS A O 1
ATOM 580 N N . PHE A 1 77 ? -12.312 30.875 11.211 1 88.5 77 PHE A N 1
ATOM 581 C CA . PHE A 1 77 ? -11.508 31.25 12.367 1 88.5 77 PHE A CA 1
ATOM 582 C C . PHE A 1 77 ? -12.18 30.797 13.664 1 88.5 77 PHE A C 1
ATOM 584 O O . PHE A 1 77 ? -11.508 30.438 14.625 1 88.5 77 PHE A O 1
ATOM 591 N N . GLU A 1 78 ? -13.453 30.766 13.695 1 89.88 78 GLU A N 1
ATOM 592 C CA . GLU A 1 78 ? -14.148 30.219 14.859 1 89.88 78 GLU A CA 1
ATOM 593 C C . GLU A 1 78 ? -13.812 28.734 15.055 1 89.88 78 GLU A C 1
ATOM 595 O O . GLU A 1 78 ? -13.656 28.281 16.188 1 89.88 78 GLU A O 1
ATOM 600 N N . GLY A 1 79 ? -13.742 28.062 13.953 1 92.19 79 GLY A N 1
ATOM 601 C CA . GLY A 1 79 ? -13.344 26.656 14.008 1 92.19 79 GLY A CA 1
ATOM 602 C C . GLY A 1 79 ? -11.938 26.469 14.547 1 92.19 79 GLY A C 1
ATOM 603 O O . GLY A 1 79 ? -11.695 25.547 15.336 1 92.19 79 GLY A O 1
ATOM 604 N N . LEU A 1 80 ? -11.055 27.359 14.148 1 94.12 80 LEU A N 1
ATOM 605 C CA . LEU A 1 80 ? -9.68 27.281 14.617 1 94.12 80 LEU A CA 1
ATOM 606 C C . LEU A 1 80 ? -9.594 27.562 16.109 1 94.12 80 LEU A C 1
ATOM 608 O O . LEU A 1 80 ? -8.812 26.922 16.828 1 94.12 80 LEU A O 1
ATOM 612 N N . LYS A 1 81 ? -10.398 28.469 16.547 1 94.06 81 LYS A N 1
ATOM 613 C CA . LYS A 1 81 ? -10.438 28.797 17.969 1 94.06 81 LYS A CA 1
ATOM 614 C C . LYS A 1 81 ? -10.891 27.594 18.781 1 94.06 81 LYS A C 1
ATOM 616 O O . LYS A 1 81 ? -10.305 27.266 19.828 1 94.06 81 LYS A O 1
ATOM 621 N N . ILE A 1 82 ? -11.922 26.953 18.281 1 94.19 82 ILE A N 1
ATOM 622 C CA . ILE A 1 82 ? -12.453 25.766 18.938 1 94.19 82 ILE A CA 1
ATOM 623 C C . ILE A 1 82 ? -11.375 24.688 19 1 94.19 82 ILE A C 1
ATOM 625 O O . ILE A 1 82 ? -11.156 24.078 20.062 1 94.19 82 ILE A O 1
ATOM 629 N N . LEU A 1 83 ? -10.664 24.516 17.938 1 94.88 83 LEU A N 1
ATOM 630 C CA . LEU A 1 83 ? -9.609 23.5 17.859 1 94.88 83 LEU A CA 1
ATOM 631 C C . LEU A 1 83 ? -8.484 23.828 18.844 1 94.88 83 LEU A C 1
ATOM 633 O O . LEU A 1 83 ? -8.016 22.938 19.578 1 94.88 83 LEU A O 1
ATOM 637 N N . LYS A 1 84 ? -8.094 25.062 18.859 1 94.62 84 LYS A N 1
ATOM 638 C CA . LYS A 1 84 ? -7.004 25.484 19.734 1 94.62 84 LYS A CA 1
ATOM 639 C C . LYS A 1 84 ? -7.355 25.25 21.203 1 94.62 84 LYS A C 1
ATOM 641 O O . LYS A 1 84 ? -6.535 24.75 21.969 1 94.62 84 LYS A O 1
ATOM 646 N N . GLU A 1 85 ? -8.539 25.625 21.562 1 95.12 85 GLU A N 1
ATOM 647 C CA . GLU A 1 85 ? -8.992 25.438 22.938 1 95.12 85 GLU A CA 1
ATOM 648 C C . GLU A 1 85 ? -9.047 23.969 23.297 1 95.12 85 GLU A C 1
ATOM 650 O O . GLU A 1 85 ? -8.672 23.578 24.406 1 95.12 85 GLU A O 1
ATOM 655 N N . CYS A 1 86 ? -9.547 23.203 22.406 1 94.56 86 CYS A N 1
ATOM 656 C CA . CYS A 1 86 ? -9.609 21.766 22.625 1 94.56 86 CYS A CA 1
ATOM 657 C C . CYS A 1 86 ? -8.203 21.172 22.781 1 94.56 86 CYS A C 1
ATOM 659 O O . CYS A 1 86 ? -7.965 20.359 23.656 1 94.56 86 CYS A O 1
ATOM 661 N N . GLY A 1 87 ? -7.328 21.609 21.875 1 95.31 87 GLY A N 1
ATOM 662 C CA . GLY A 1 87 ? -5.949 21.172 21.953 1 95.31 87 GLY A CA 1
ATOM 663 C C . GLY A 1 87 ? -5.305 21.469 23.297 1 95.31 87 GLY A C 1
ATOM 664 O O . GLY A 1 87 ? -4.609 20.625 23.859 1 95.31 87 GLY A O 1
ATOM 665 N N . LYS A 1 88 ? -5.531 22.672 23.812 1 95.44 88 LYS A N 1
ATOM 666 C CA . LYS A 1 88 ? -5.004 23.062 25.125 1 95.44 88 LYS A CA 1
ATOM 667 C C . LYS A 1 88 ? -5.598 22.219 26.234 1 95.44 88 LYS A C 1
ATOM 669 O O . LYS A 1 88 ? -4.875 21.734 27.109 1 95.44 88 LYS A O 1
ATOM 674 N N . LYS A 1 89 ? -6.871 22.047 26.141 1 96.69 89 LYS A N 1
ATOM 675 C CA . LYS A 1 89 ? -7.594 21.328 27.172 1 96.69 89 LYS A CA 1
ATOM 676 C C . LYS A 1 89 ? -7.082 19.891 27.312 1 96.69 89 LYS A C 1
ATOM 678 O O . LYS A 1 89 ? -6.934 19.375 28.422 1 96.69 89 LYS A O 1
ATOM 683 N N . PHE A 1 90 ? -6.785 19.25 26.203 1 97 90 PHE A N 1
ATOM 684 C CA . PHE A 1 90 ? -6.453 17.828 26.219 1 97 90 PHE A CA 1
ATOM 685 C C . PHE A 1 90 ? -4.969 17.609 25.938 1 97 90 PHE A C 1
ATOM 687 O O . PHE A 1 90 ? -4.516 16.484 25.797 1 97 90 PHE A O 1
ATOM 694 N N . ASN A 1 91 ? -4.199 18.719 25.828 1 96.5 91 ASN A N 1
ATOM 695 C CA . ASN A 1 91 ? -2.771 18.656 25.547 1 96.5 91 ASN A CA 1
ATOM 696 C C . ASN A 1 91 ? -2.484 17.891 24.266 1 96.5 91 ASN A C 1
ATOM 698 O O . ASN A 1 91 ? -1.688 16.953 24.266 1 96.5 91 ASN A O 1
ATOM 702 N N . MET A 1 92 ? -3.186 18.203 23.219 1 97.75 92 MET A N 1
ATOM 703 C CA . MET A 1 92 ? -2.99 17.672 21.875 1 97.75 92 MET A CA 1
ATOM 704 C C . MET A 1 92 ? -2.707 18.781 20.875 1 97.75 92 MET A C 1
ATOM 706 O O . MET A 1 92 ? -3.58 19.609 20.594 1 97.75 92 MET A O 1
ATOM 710 N N . PRO A 1 93 ? -1.489 18.797 20.375 1 98.19 93 PRO A N 1
ATOM 711 C CA . PRO A 1 93 ? -1.229 19.797 19.344 1 98.19 93 PRO A CA 1
ATOM 712 C C . PRO A 1 93 ? -2.186 19.703 18.156 1 98.19 93 PRO A C 1
ATOM 714 O O . PRO A 1 93 ? -2.641 18.609 17.828 1 98.19 93 PRO A O 1
ATOM 717 N N . ILE A 1 94 ? -2.377 20.844 17.516 1 96.94 94 ILE A N 1
ATOM 718 C CA . ILE A 1 94 ? -3.416 20.938 16.5 1 96.94 94 ILE A CA 1
ATOM 719 C C . ILE A 1 94 ? -2.773 21 15.109 1 96.94 94 ILE A C 1
ATOM 721 O O . ILE A 1 94 ? -1.822 21.75 14.891 1 96.94 94 ILE A O 1
ATOM 725 N N . VAL A 1 95 ? -3.307 20.188 14.195 1 97.62 95 VAL A N 1
ATOM 726 C CA . VAL A 1 95 ? -2.992 20.312 12.773 1 97.62 95 VAL A CA 1
ATOM 727 C C . VAL A 1 95 ? -4.234 20.734 12 1 97.62 95 VAL A C 1
ATOM 729 O O . VAL A 1 95 ? -5.305 20.141 12.148 1 97.62 95 VAL A O 1
ATOM 732 N N . SER A 1 96 ? -4.148 21.766 11.266 1 96 96 SER A N 1
ATOM 733 C CA . SER A 1 96 ? -5.262 22.266 10.461 1 96 96 SER A CA 1
ATOM 734 C C . SER A 1 96 ? -4.773 22.859 9.148 1 96 96 SER A C 1
ATOM 736 O O . SER A 1 96 ? -3.629 23.297 9.047 1 96 96 SER A O 1
ATOM 738 N N . GLU A 1 97 ? -5.66 22.891 8.25 1 94.38 97 GLU A N 1
ATOM 739 C CA . GLU A 1 97 ? -5.324 23.312 6.891 1 94.38 97 GLU A CA 1
ATOM 740 C C . GLU A 1 97 ? -5.488 24.812 6.719 1 94.38 97 GLU A C 1
ATOM 742 O O . GLU A 1 97 ? -6.445 25.406 7.23 1 94.38 97 GLU A O 1
ATOM 747 N N . VAL A 1 98 ? -4.594 25.422 6.074 1 91.12 98 VAL A N 1
ATOM 748 C CA . VAL A 1 98 ? -4.695 26.781 5.59 1 91.12 98 VAL A CA 1
ATOM 749 C C . VAL A 1 98 ? -4.719 26.797 4.062 1 91.12 98 VAL A C 1
ATOM 751 O O . VAL A 1 98 ? -3.859 26.188 3.418 1 91.12 98 VAL A O 1
ATOM 754 N N . MET A 1 99 ? -5.617 27.469 3.455 1 89.69 99 MET A N 1
ATOM 755 C CA . MET A 1 99 ? -5.824 27.375 2.014 1 89.69 99 MET A CA 1
ATOM 756 C C . MET A 1 99 ? -5.387 28.641 1.306 1 89.69 99 MET A C 1
ATOM 758 O O . MET A 1 99 ? -5.207 28.656 0.087 1 89.69 99 MET A O 1
ATOM 762 N N . ASP A 1 100 ? -5.238 29.703 2.08 1 90.44 100 ASP A N 1
ATOM 763 C CA . ASP A 1 100 ? -4.902 31.016 1.526 1 90.44 100 ASP A CA 1
ATOM 764 C C . ASP A 1 100 ? -3.797 31.688 2.34 1 90.44 100 ASP A C 1
ATOM 766 O O . ASP A 1 100 ? -3.863 31.734 3.568 1 90.44 100 ASP A O 1
ATOM 770 N N . ALA A 1 101 ? -2.797 32.125 1.616 1 90.25 101 ALA A N 1
ATOM 771 C CA . ALA A 1 101 ? -1.677 32.781 2.275 1 90.25 101 ALA A CA 1
ATOM 772 C C . ALA A 1 101 ? -2.156 34 3.1 1 90.25 101 ALA A C 1
ATOM 774 O O . ALA A 1 101 ? -1.545 34.344 4.113 1 90.25 101 ALA A O 1
ATOM 775 N N . ARG A 1 102 ? -3.271 34.719 2.732 1 89.12 102 ARG A N 1
ATOM 776 C CA . ARG A 1 102 ? -3.803 35.906 3.43 1 89.12 102 ARG A CA 1
ATOM 777 C C . ARG A 1 102 ? -4.312 35.531 4.816 1 89.12 102 ARG A C 1
ATOM 779 O O . ARG A 1 102 ? -4.418 36.375 5.695 1 89.12 102 ARG A O 1
ATOM 786 N N . ASP A 1 103 ? -4.578 34.094 4.949 1 90 103 ASP A N 1
ATOM 787 C CA . ASP A 1 103 ? -5.148 33.625 6.207 1 90 103 ASP A CA 1
ATOM 788 C C . ASP A 1 103 ? -4.055 33.156 7.16 1 90 103 ASP A C 1
ATOM 790 O O . ASP A 1 103 ? -4.324 32.844 8.328 1 90 103 ASP A O 1
ATOM 794 N N . LEU A 1 104 ? -2.896 33.125 6.691 1 92.56 104 LEU A N 1
ATOM 795 C CA . LEU A 1 104 ? -1.799 32.531 7.441 1 92.56 104 LEU A CA 1
ATOM 796 C C . LEU A 1 104 ? -1.528 33.312 8.727 1 92.56 104 LEU A C 1
ATOM 798 O O . LEU A 1 104 ? -1.384 32.719 9.797 1 92.56 104 LEU A O 1
ATOM 802 N N . LYS A 1 105 ? -1.49 34.594 8.609 1 91.12 105 LYS A N 1
ATOM 803 C CA . LYS A 1 105 ? -1.181 35.438 9.773 1 91.12 105 LYS A CA 1
ATOM 804 C C . LYS A 1 105 ? -2.217 35.25 10.875 1 91.12 105 LYS A C 1
ATOM 806 O O . LYS A 1 105 ? -1.862 35.031 12.039 1 91.12 105 LYS A O 1
ATOM 811 N N . GLU A 1 106 ? -3.455 35.281 10.5 1 90.62 106 GLU A N 1
ATOM 812 C CA . GLU A 1 106 ? -4.535 35.188 11.469 1 90.62 106 GLU A CA 1
ATOM 813 C C . GLU A 1 106 ? -4.617 33.75 12.031 1 90.62 106 GLU A C 1
ATOM 815 O O . GLU A 1 106 ? -4.941 33.562 13.211 1 90.62 106 GLU A O 1
ATOM 820 N N . ALA A 1 107 ? -4.391 32.781 11.258 1 92.38 107 ALA A N 1
ATOM 821 C CA . ALA A 1 107 ? -4.508 31.391 11.656 1 92.38 107 ALA A CA 1
ATOM 822 C C . ALA A 1 107 ? -3.301 30.953 12.477 1 92.38 107 ALA A C 1
ATOM 824 O O . ALA A 1 107 ? -3.369 29.953 13.211 1 92.38 107 ALA A O 1
ATOM 825 N N . TYR A 1 108 ? -2.281 31.641 12.367 1 93.25 108 TYR A N 1
ATOM 826 C CA . TYR A 1 108 ? -0.953 31.234 12.82 1 93.25 108 TYR A CA 1
ATOM 827 C C . TYR A 1 108 ? -0.97 30.875 14.297 1 93.25 108 TYR A C 1
ATOM 829 O O . TYR A 1 108 ? -0.418 29.844 14.695 1 93.25 108 TYR A O 1
ATOM 837 N N . ASP A 1 109 ? -1.629 31.656 15.078 1 92.69 109 ASP A N 1
ATOM 838 C CA . ASP A 1 109 ? -1.562 31.484 16.531 1 92.69 109 ASP A CA 1
ATOM 839 C C . ASP A 1 109 ? -2.463 30.328 16.984 1 92.69 109 ASP A C 1
ATOM 841 O O . ASP A 1 109 ? -2.346 29.859 18.109 1 92.69 109 ASP A O 1
ATOM 845 N N . TYR A 1 110 ? -3.359 29.859 16.094 1 94.5 110 TYR A N 1
ATOM 846 C CA . TYR A 1 110 ? -4.32 28.844 16.484 1 94.5 110 TYR A CA 1
ATOM 847 C C . TYR A 1 110 ? -3.852 27.453 16.062 1 94.5 110 TYR A C 1
ATOM 849 O O . TYR A 1 110 ? -4.391 26.438 16.516 1 94.5 110 TYR A O 1
ATOM 857 N N . ILE A 1 111 ? -2.869 27.359 15.227 1 96.19 111 ILE A N 1
ATOM 858 C CA . ILE A 1 111 ? -2.449 26.094 14.625 1 96.19 111 ILE A CA 1
ATOM 859 C C . ILE A 1 111 ? -1.038 25.75 15.094 1 96.19 111 ILE A C 1
ATOM 861 O O . ILE A 1 111 ? -0.157 26.609 15.133 1 96.19 111 ILE A O 1
ATOM 865 N N . ASP A 1 112 ? -0.835 24.547 15.438 1 97.88 112 ASP A N 1
ATOM 866 C CA . ASP A 1 112 ? 0.491 24.094 15.859 1 97.88 112 ASP A CA 1
ATOM 867 C C . ASP A 1 112 ? 1.283 23.547 14.68 1 97.88 112 ASP A C 1
ATOM 869 O O . ASP A 1 112 ? 2.514 23.609 14.664 1 97.88 112 ASP A O 1
ATOM 873 N N . MET A 1 113 ? 0.622 22.984 13.719 1 98.38 113 MET A N 1
ATOM 874 C CA . MET A 1 113 ? 1.176 22.484 12.461 1 98.38 113 MET A CA 1
ATOM 875 C C . MET A 1 113 ? 0.274 22.844 11.289 1 98.38 113 MET A C 1
ATOM 877 O O . MET A 1 113 ? -0.929 22.578 11.312 1 98.38 113 MET A O 1
ATOM 881 N N . ILE A 1 114 ? 0.839 23.422 10.32 1 98.06 114 ILE A N 1
ATOM 882 C CA . ILE A 1 114 ? 0.066 23.875 9.172 1 98.06 114 ILE A CA 1
ATOM 883 C C . ILE A 1 114 ? -0.021 22.766 8.133 1 98.06 114 ILE A C 1
ATOM 885 O O . ILE A 1 114 ? 1.004 22.25 7.672 1 98.06 114 ILE A O 1
ATOM 889 N N . GLN A 1 115 ? -1.194 22.391 7.82 1 98.12 115 GLN A N 1
ATOM 890 C CA . GLN A 1 115 ? -1.413 21.406 6.762 1 98.12 115 GLN A CA 1
ATOM 891 C C . GLN A 1 115 ? -1.634 22.094 5.418 1 98.12 115 GLN A C 1
ATOM 893 O O . GLN A 1 115 ? -2.43 23.016 5.312 1 98.12 115 GLN A O 1
ATOM 898 N N . ILE A 1 116 ? -0.895 21.703 4.488 1 97.94 116 ILE A N 1
ATOM 899 C CA . ILE A 1 116 ? -1.154 22.031 3.09 1 97.94 116 ILE A CA 1
ATOM 900 C C . ILE A 1 116 ? -1.843 20.844 2.408 1 97.94 116 ILE A C 1
ATOM 902 O O . ILE A 1 116 ? -1.221 19.812 2.174 1 97.94 116 ILE A O 1
ATOM 906 N N . GLY A 1 117 ? -3.092 21.078 2.07 1 96.31 117 GLY A N 1
ATOM 907 C CA . GLY A 1 117 ? -3.877 20 1.479 1 96.31 117 GLY A CA 1
ATOM 908 C C . GLY A 1 117 ? -3.441 19.656 0.069 1 96.31 117 GLY A C 1
ATOM 909 O O . GLY A 1 117 ? -2.703 20.406 -0.565 1 96.31 117 GLY A O 1
ATOM 910 N N . SER A 1 118 ? -3.924 18.516 -0.394 1 96.62 118 SER A N 1
ATOM 911 C CA . SER A 1 118 ? -3.535 17.953 -1.687 1 96.62 118 SER A CA 1
ATOM 912 C C . SER A 1 118 ? -3.789 18.953 -2.814 1 96.62 118 SER A C 1
ATOM 914 O O . SER A 1 118 ? -2.986 19.062 -3.744 1 96.62 118 SER A O 1
ATOM 916 N N . ARG A 1 119 ? -4.863 19.703 -2.746 1 94.81 119 ARG A N 1
ATOM 917 C CA . ARG A 1 119 ? -5.242 20.609 -3.818 1 94.81 119 ARG A CA 1
ATOM 918 C C . ARG A 1 119 ? -4.324 21.828 -3.846 1 94.81 119 ARG A C 1
ATOM 920 O O . ARG A 1 119 ? -4.277 22.562 -4.84 1 94.81 119 ARG A O 1
ATOM 927 N N . ASN A 1 120 ? -3.596 22.062 -2.744 1 96.25 120 ASN A N 1
ATOM 928 C CA . ASN A 1 120 ? -2.752 23.25 -2.654 1 96.25 120 ASN A CA 1
ATOM 929 C C . ASN A 1 120 ? -1.271 22.891 -2.711 1 96.25 120 ASN A C 1
ATOM 931 O O . ASN A 1 120 ? -0.411 23.75 -2.488 1 96.25 120 ASN A O 1
ATOM 935 N N . MET A 1 121 ? -0.953 21.641 -3.043 1 97.69 121 MET A N 1
ATOM 936 C CA . MET A 1 121 ? 0.446 21.234 -3.133 1 97.69 121 MET A CA 1
ATOM 937 C C . MET A 1 121 ? 1.185 22.047 -4.188 1 97.69 121 MET A C 1
ATOM 939 O O . MET A 1 121 ? 2.367 22.359 -4.027 1 97.69 121 MET A O 1
ATOM 943 N N . TYR A 1 122 ? 0.409 22.469 -5.223 1 96.69 122 TYR A N 1
ATOM 944 C CA . TYR A 1 122 ? 1.02 23.203 -6.328 1 96.69 122 TYR A CA 1
ATOM 945 C C . TYR A 1 122 ? 0.916 24.703 -6.113 1 96.69 122 TYR A C 1
ATOM 947 O O . TYR A 1 122 ? 1.271 25.484 -6.992 1 96.69 122 TYR A O 1
ATOM 955 N N . ASN A 1 123 ? 0.334 25.125 -5.062 1 96.75 123 ASN A N 1
ATOM 956 C CA . ASN A 1 123 ? 0.232 26.547 -4.758 1 96.75 123 ASN A CA 1
ATOM 957 C C . ASN A 1 123 ? 1.555 27.109 -4.242 1 96.75 123 ASN A C 1
ATOM 959 O O . ASN A 1 123 ? 1.725 27.297 -3.039 1 96.75 123 ASN A O 1
ATOM 963 N N . TYR A 1 124 ? 2.406 27.438 -5.191 1 96.06 124 TYR A N 1
ATOM 964 C CA . TYR A 1 124 ? 3.789 27.766 -4.867 1 96.06 124 TYR A CA 1
ATOM 965 C C . TYR A 1 124 ? 3.859 29.062 -4.051 1 96.06 124 TYR A C 1
ATOM 967 O O . TYR A 1 124 ? 4.746 29.219 -3.207 1 96.06 124 TYR A O 1
ATOM 975 N N . THR A 1 125 ? 2.986 29.969 -4.266 1 96.69 125 THR A N 1
ATOM 976 C CA . THR A 1 125 ? 2.934 31.172 -3.436 1 96.69 125 THR A CA 1
ATOM 977 C C . THR A 1 125 ? 2.66 30.812 -1.979 1 96.69 125 THR A C 1
ATOM 979 O O . THR A 1 125 ? 3.35 31.281 -1.075 1 96.69 125 THR A O 1
ATOM 982 N N . LEU A 1 126 ? 1.647 29.984 -1.786 1 97.19 126 LEU A N 1
ATOM 983 C CA . LEU A 1 126 ? 1.328 29.531 -0.437 1 97.19 126 LEU A CA 1
ATOM 984 C C . LEU A 1 126 ? 2.502 28.766 0.173 1 97.19 126 LEU A C 1
ATOM 986 O O . LEU A 1 126 ? 2.834 28.969 1.344 1 97.19 126 LEU A O 1
ATOM 990 N N . LEU A 1 127 ? 3.152 27.906 -0.617 1 98.44 127 LEU A N 1
ATOM 991 C CA . LEU A 1 127 ? 4.285 27.109 -0.14 1 98.44 127 LEU A CA 1
ATOM 992 C C . LEU A 1 127 ? 5.43 28.031 0.301 1 98.44 127 LEU A C 1
ATOM 994 O O . LEU A 1 127 ? 6.043 27.797 1.347 1 98.44 127 LEU A O 1
ATOM 998 N N . ARG A 1 128 ? 5.699 29.078 -0.46 1 97.75 128 ARG A N 1
ATOM 999 C CA . ARG A 1 128 ? 6.754 30.016 -0.094 1 97.75 128 ARG A CA 1
ATOM 1000 C C . ARG A 1 128 ? 6.402 30.766 1.191 1 97.75 128 ARG A C 1
ATOM 1002 O O . ARG A 1 128 ? 7.258 30.938 2.062 1 97.75 128 ARG A O 1
ATOM 1009 N N . GLU A 1 129 ? 5.18 31.156 1.296 1 97.81 129 GLU A N 1
ATOM 1010 C CA . GLU A 1 129 ? 4.758 31.922 2.463 1 97.81 129 GLU A CA 1
ATOM 1011 C C . GLU A 1 129 ? 4.836 31.094 3.734 1 97.81 129 GLU A C 1
ATOM 1013 O O . GLU A 1 129 ? 5.312 31.562 4.77 1 97.81 129 GLU A O 1
ATOM 1018 N N . VAL A 1 130 ? 4.363 29.828 3.67 1 98 130 VAL A N 1
ATOM 1019 C CA . VAL A 1 130 ? 4.445 28.984 4.859 1 98 130 VAL A CA 1
ATOM 1020 C C . VAL A 1 130 ? 5.906 28.656 5.156 1 98 130 VAL A C 1
ATOM 1022 O O . VAL A 1 130 ? 6.277 28.453 6.316 1 98 130 VAL A O 1
ATOM 1025 N N . GLY A 1 131 ? 6.73 28.578 4.105 1 98.12 131 GLY A N 1
ATOM 1026 C CA . GLY A 1 131 ? 8.156 28.344 4.266 1 98.12 131 GLY A CA 1
ATOM 1027 C C . GLY A 1 131 ? 8.859 29.422 5.066 1 98.12 131 GLY A C 1
ATOM 1028 O O . GLY A 1 131 ? 9.906 29.172 5.668 1 98.12 131 GLY A O 1
ATOM 1029 N N . LYS A 1 132 ? 8.305 30.594 5.082 1 97.62 132 LYS A N 1
ATOM 1030 C CA . LYS A 1 132 ? 8.883 31.719 5.809 1 97.62 132 LYS A CA 1
ATOM 1031 C C . LYS A 1 132 ? 8.5 31.672 7.285 1 97.62 132 LYS A C 1
ATOM 1033 O O . LYS A 1 132 ? 9.062 32.406 8.102 1 97.62 132 LYS A O 1
ATOM 1038 N N . THR A 1 133 ? 7.555 30.812 7.613 1 96.69 133 THR A N 1
ATOM 1039 C CA . THR A 1 133 ? 7.152 30.672 9.008 1 96.69 133 THR A CA 1
ATOM 1040 C C . THR A 1 133 ? 8.039 29.656 9.727 1 96.69 133 THR A C 1
ATOM 1042 O O . THR A 1 133 ? 8.859 28.984 9.094 1 96.69 133 THR A O 1
ATOM 1045 N N . LYS A 1 134 ? 7.891 29.547 11.008 1 95 134 LYS A N 1
ATOM 1046 C CA . LYS A 1 134 ? 8.672 28.594 11.805 1 95 134 LYS A CA 1
ATOM 1047 C C . LYS A 1 134 ? 7.84 27.391 12.203 1 95 134 LYS A C 1
ATOM 1049 O O . LYS A 1 134 ? 8.352 26.438 12.797 1 95 134 LYS A O 1
ATOM 1054 N N . LYS A 1 135 ? 6.598 27.422 11.844 1 97.12 135 LYS A N 1
ATOM 1055 C CA . LYS A 1 135 ? 5.719 26.312 12.211 1 97.12 135 LYS A CA 1
ATOM 1056 C C . LYS A 1 135 ? 5.98 25.094 11.336 1 97.12 135 LYS A C 1
ATOM 1058 O O . LYS A 1 135 ? 6.238 25.219 10.133 1 97.12 135 LYS A O 1
ATOM 1063 N N . PRO A 1 136 ? 5.883 23.906 11.938 1 98.69 136 PRO A N 1
ATOM 1064 C CA . PRO A 1 136 ? 5.984 22.688 11.117 1 98.69 136 PRO A CA 1
ATOM 1065 C C . PRO A 1 136 ? 4.895 22.609 10.055 1 98.69 136 PRO A C 1
ATOM 1067 O O . PRO A 1 136 ? 3.777 23.078 10.266 1 98.69 136 PRO A O 1
ATOM 1070 N N . ILE A 1 137 ? 5.234 21.984 8.922 1 98.81 137 ILE A N 1
ATOM 1071 C CA . ILE A 1 137 ? 4.324 21.906 7.781 1 98.81 137 ILE A CA 1
ATOM 1072 C C . ILE A 1 137 ? 4.02 20.438 7.477 1 98.81 137 ILE A C 1
ATOM 1074 O O . ILE A 1 137 ? 4.93 19.609 7.406 1 98.81 137 ILE A O 1
ATOM 1078 N N . LEU A 1 138 ? 2.785 20.109 7.398 1 98.88 138 LEU A N 1
ATOM 1079 C CA . LEU A 1 138 ? 2.334 18.844 6.848 1 98.88 138 LEU A CA 1
ATOM 1080 C C . LEU A 1 138 ? 1.922 19 5.387 1 98.88 138 LEU A C 1
ATOM 1082 O O . LEU A 1 138 ? 0.888 19.594 5.09 1 98.88 138 LEU A O 1
ATOM 1086 N N . LEU A 1 139 ? 2.693 18.438 4.516 1 98.88 139 LEU A N 1
ATOM 1087 C CA . LEU A 1 139 ? 2.496 18.625 3.084 1 98.88 139 LEU A CA 1
ATOM 1088 C C . LEU A 1 139 ? 1.907 17.375 2.439 1 98.88 139 LEU A C 1
ATOM 1090 O O . LEU A 1 139 ? 2.615 16.391 2.223 1 98.88 139 LEU A O 1
ATOM 1094 N N . LYS A 1 140 ? 0.649 17.438 2.107 1 98.75 140 LYS A N 1
ATOM 1095 C CA . LYS A 1 140 ? -0.009 16.328 1.439 1 98.75 140 LYS A CA 1
ATOM 1096 C C . LYS A 1 140 ? 0.381 16.25 -0.034 1 98.75 140 LYS A C 1
ATOM 1098 O O . LYS A 1 140 ? 0.5 17.281 -0.698 1 98.75 140 LYS A O 1
ATOM 1103 N N . ARG A 1 141 ? 0.573 15.016 -0.471 1 98.75 141 ARG A N 1
ATOM 1104 C CA . ARG A 1 141 ? 0.829 14.82 -1.895 1 98.75 141 ARG A CA 1
ATOM 1105 C C . ARG A 1 141 ? -0.395 15.188 -2.727 1 98.75 141 ARG A C 1
ATOM 1107 O O . ARG A 1 141 ? -1.52 14.82 -2.383 1 98.75 141 ARG A O 1
ATOM 1114 N N . GLY A 1 142 ? -0.184 15.938 -3.787 1 98.12 142 GLY A N 1
ATOM 1115 C CA . GLY A 1 142 ? -1.253 16.203 -4.738 1 98.12 142 GLY A CA 1
ATOM 1116 C C . GLY A 1 142 ? -1.782 14.945 -5.402 1 98.12 142 GLY A C 1
ATOM 1117 O O . GLY A 1 142 ? -1.017 14.031 -5.707 1 98.12 142 GLY A O 1
ATOM 1118 N N . MET A 1 143 ? -3.061 14.93 -5.766 1 96.56 143 MET A N 1
ATOM 1119 C CA . MET A 1 143 ? -3.725 13.742 -6.289 1 96.56 143 MET A CA 1
ATOM 1120 C C . MET A 1 143 ? -3.162 13.359 -7.656 1 96.56 143 MET A C 1
ATOM 1122 O O . MET A 1 143 ? -3.305 12.219 -8.094 1 96.56 143 MET A O 1
ATOM 1126 N N . SER A 1 144 ? -2.545 14.273 -8.352 1 97.56 144 SER A N 1
ATOM 1127 C CA . SER A 1 144 ? -1.982 14.008 -9.672 1 97.56 144 SER A CA 1
ATOM 1128 C C . SER A 1 144 ? -0.482 14.281 -9.703 1 97.56 144 SER A C 1
ATOM 1130 O O . SER A 1 144 ? 0.095 14.5 -10.766 1 97.56 144 SER A O 1
ATOM 1132 N N . ALA A 1 145 ? 0.12 14.344 -8.523 1 98.25 145 ALA A N 1
ATOM 1133 C CA . ALA A 1 145 ? 1.531 14.711 -8.445 1 98.25 145 ALA A CA 1
ATOM 1134 C C . ALA A 1 145 ? 2.426 13.477 -8.5 1 98.25 145 ALA A C 1
ATOM 1136 O O . ALA A 1 145 ? 2.148 12.469 -7.844 1 98.25 145 ALA A O 1
ATOM 1137 N N . THR A 1 146 ? 3.43 13.562 -9.312 1 98.19 146 THR A N 1
ATOM 1138 C CA . THR A 1 146 ? 4.492 12.57 -9.227 1 98.19 146 THR A CA 1
ATOM 1139 C C . THR A 1 146 ? 5.289 12.734 -7.938 1 98.19 146 THR A C 1
ATOM 1141 O O . THR A 1 146 ? 5.18 13.758 -7.262 1 98.19 146 THR A O 1
ATOM 1144 N N . LEU A 1 147 ? 6.07 11.75 -7.609 1 98.25 147 LEU A N 1
ATOM 1145 C CA . LEU A 1 147 ? 6.973 11.828 -6.469 1 98.25 147 LEU A CA 1
ATOM 1146 C C . LEU A 1 147 ? 7.91 13.016 -6.598 1 98.25 147 LEU A C 1
ATOM 1148 O O . LEU A 1 147 ? 8.086 13.781 -5.641 1 98.25 147 LEU A O 1
ATOM 1152 N N . ASN A 1 148 ? 8.461 13.219 -7.777 1 97.75 148 ASN A N 1
ATOM 1153 C CA . ASN A 1 148 ? 9.398 14.32 -7.992 1 97.75 148 ASN A CA 1
ATOM 1154 C C . ASN A 1 148 ? 8.734 15.672 -7.762 1 97.75 148 ASN A C 1
ATOM 1156 O O . ASN A 1 148 ? 9.328 16.562 -7.145 1 97.75 148 ASN A O 1
ATOM 1160 N N . GLU A 1 149 ? 7.582 15.852 -8.273 1 98.12 149 GLU A N 1
ATOM 1161 C CA . GLU A 1 149 ? 6.852 17.094 -8.07 1 98.12 149 GLU A CA 1
ATOM 1162 C C . GLU A 1 149 ? 6.586 17.344 -6.59 1 98.12 149 GLU A C 1
ATOM 1164 O O . GLU A 1 149 ? 6.656 18.484 -6.125 1 98.12 149 GLU A O 1
ATOM 1169 N N . TRP A 1 150 ? 6.246 16.297 -5.863 1 98.62 150 TRP A N 1
ATOM 1170 C CA . TRP A 1 150 ? 6 16.375 -4.426 1 98.62 150 TRP A CA 1
ATOM 1171 C C . TRP A 1 150 ? 7.262 16.812 -3.684 1 98.62 150 TRP A C 1
ATOM 1173 O O . TRP A 1 150 ? 7.211 17.688 -2.816 1 98.62 150 TRP A O 1
ATOM 1183 N N . ILE A 1 151 ? 8.414 16.234 -4.086 1 98.31 151 ILE A N 1
ATOM 1184 C CA . ILE A 1 151 ? 9.711 16.578 -3.516 1 98.31 151 ILE A CA 1
ATOM 1185 C C . ILE A 1 151 ? 10.031 18.047 -3.789 1 98.31 151 ILE A C 1
ATOM 1187 O O . ILE A 1 151 ? 10.477 18.766 -2.893 1 98.31 151 ILE A O 1
ATOM 1191 N N . TYR A 1 152 ? 9.734 18.5 -4.949 1 98.06 152 TYR A N 1
ATOM 1192 C CA . TYR A 1 152 ? 10 19.891 -5.281 1 98.06 152 TYR A CA 1
ATOM 1193 C C . TYR A 1 152 ? 9.102 20.828 -4.48 1 98.06 152 TYR A C 1
ATOM 1195 O O . TYR A 1 152 ? 9.516 21.922 -4.113 1 98.06 152 TYR A O 1
ATOM 1203 N N . ALA A 1 153 ? 7.875 20.422 -4.262 1 98.56 153 ALA A N 1
ATOM 1204 C CA . ALA A 1 153 ? 6.992 21.219 -3.414 1 98.56 153 ALA A CA 1
ATOM 1205 C C . ALA A 1 153 ? 7.586 21.391 -2.02 1 98.56 153 ALA A C 1
ATOM 1207 O O . ALA A 1 153 ? 7.57 22.5 -1.465 1 98.56 153 ALA A O 1
ATOM 1208 N N . ALA A 1 154 ? 8.102 20.328 -1.478 1 98.62 154 ALA A N 1
ATOM 1209 C CA . ALA A 1 154 ? 8.781 20.406 -0.187 1 98.62 154 ALA A CA 1
ATOM 1210 C C . ALA A 1 154 ? 9.984 21.344 -0.261 1 98.62 154 ALA A C 1
ATOM 1212 O O . ALA A 1 154 ? 10.242 22.109 0.67 1 98.62 154 ALA A O 1
ATOM 1213 N N . GLU A 1 155 ? 10.695 21.281 -1.385 1 97.81 155 GLU A N 1
ATOM 1214 C CA . GLU A 1 155 ? 11.867 22.141 -1.582 1 97.81 155 GLU A CA 1
ATOM 1215 C C . GLU A 1 155 ? 11.484 23.609 -1.584 1 97.81 155 GLU A C 1
ATOM 1217 O O . GLU A 1 155 ? 12.242 24.453 -1.099 1 97.81 155 GLU A O 1
ATOM 1222 N N . TYR A 1 156 ? 10.344 23.953 -2.141 1 97.81 156 TYR A N 1
ATOM 1223 C CA . TYR A 1 156 ? 9.859 25.328 -2.133 1 97.81 156 TYR A CA 1
ATOM 1224 C C . TYR A 1 156 ? 9.711 25.844 -0.707 1 97.81 156 TYR A C 1
ATOM 1226 O O . TYR A 1 156 ? 10.031 27 -0.419 1 97.81 156 TYR A O 1
ATOM 1234 N N . ILE A 1 157 ? 9.227 25.016 0.182 1 98.5 157 ILE A N 1
ATOM 1235 C CA . ILE A 1 157 ? 9.047 25.375 1.582 1 98.5 157 ILE A CA 1
ATOM 1236 C C . ILE A 1 157 ? 10.414 25.516 2.254 1 98.5 157 ILE A C 1
ATOM 1238 O O . ILE A 1 157 ? 10.711 26.547 2.865 1 98.5 157 ILE A O 1
ATOM 1242 N N . MET A 1 158 ? 11.242 24.531 2.018 1 97.88 158 MET A N 1
ATOM 1243 C CA . MET A 1 158 ? 12.531 24.453 2.697 1 97.88 158 MET A CA 1
ATOM 1244 C C . MET A 1 158 ? 13.469 25.562 2.213 1 97.88 158 MET A C 1
ATOM 1246 O O . MET A 1 158 ? 14.266 26.094 2.99 1 97.88 158 MET A O 1
ATOM 1250 N N . SER A 1 159 ? 13.344 25.906 0.977 1 97.12 159 SER A N 1
ATOM 1251 C CA . SER A 1 159 ? 14.219 26.922 0.394 1 97.12 159 SER A CA 1
ATOM 1252 C C . SER A 1 159 ? 13.961 28.297 1.011 1 97.12 159 SER A C 1
ATOM 1254 O O . SER A 1 159 ? 14.797 29.203 0.907 1 97.12 159 SER A O 1
ATOM 1256 N N . GLU A 1 160 ? 12.828 28.484 1.624 1 98 160 GLU A N 1
ATOM 1257 C CA . GLU A 1 160 ? 12.5 29.734 2.281 1 98 160 GLU A CA 1
ATOM 1258 C C . GLU A 1 160 ? 12.984 29.75 3.727 1 98 160 GLU A C 1
ATOM 1260 O O . GLU A 1 160 ? 12.812 30.75 4.438 1 98 160 GLU A O 1
ATOM 1265 N N . GLY A 1 161 ? 13.508 28.562 4.172 1 97.31 161 GLY A N 1
ATOM 1266 C CA . GLY A 1 161 ? 14.164 28.562 5.469 1 97.31 161 GLY A CA 1
ATOM 1267 C C . GLY A 1 161 ? 13.508 27.625 6.469 1 97.31 161 GLY A C 1
ATOM 1268 O O . GLY A 1 161 ? 14.031 27.422 7.566 1 97.31 161 GLY A O 1
ATOM 1269 N N . ASN A 1 162 ? 12.383 27.062 6.18 1 98.38 162 ASN A N 1
ATOM 1270 C CA . ASN A 1 162 ? 11.672 26.156 7.082 1 98.38 162 ASN A CA 1
ATOM 1271 C C . ASN A 1 162 ? 11.977 24.703 6.762 1 98.38 162 ASN A C 1
ATOM 1273 O O . ASN A 1 162 ? 11.438 24.141 5.805 1 98.38 162 ASN A O 1
ATOM 1277 N N . MET A 1 163 ? 12.703 24.016 7.602 1 97.81 163 MET A N 1
ATOM 1278 C CA . MET A 1 163 ? 13.117 22.641 7.375 1 97.81 163 MET A CA 1
ATOM 1279 C C . MET A 1 163 ? 12.133 21.672 8.023 1 97.81 163 MET A C 1
ATOM 1281 O O . MET A 1 163 ? 12.258 20.453 7.863 1 97.81 163 MET A O 1
ATOM 1285 N N . ASN A 1 164 ? 11.172 22.172 8.734 1 98.5 164 ASN A N 1
ATOM 1286 C CA . ASN A 1 164 ? 10.234 21.344 9.484 1 98.5 164 ASN A CA 1
ATOM 1287 C C . ASN A 1 164 ? 9.055 20.906 8.625 1 98.5 164 ASN A C 1
ATOM 1289 O O . ASN A 1 164 ? 7.922 21.344 8.859 1 98.5 164 ASN A O 1
ATOM 1293 N N . VAL A 1 165 ? 9.328 19.984 7.727 1 98.81 165 VAL A N 1
ATOM 1294 C CA . VAL A 1 165 ? 8.328 19.516 6.781 1 98.81 165 VAL A CA 1
ATOM 1295 C C . VAL A 1 165 ? 8.07 18.031 6.996 1 98.81 165 VAL A C 1
ATOM 1297 O O . VAL A 1 165 ? 9.016 17.234 7.125 1 98.81 165 VAL A O 1
ATOM 1300 N N . VAL A 1 166 ? 6.852 17.656 7.137 1 98.94 166 VAL A N 1
ATOM 1301 C CA . VAL A 1 166 ? 6.402 16.266 7.137 1 98.94 166 VAL A CA 1
ATOM 1302 C C . VAL A 1 166 ? 5.598 15.984 5.871 1 98.94 166 VAL A C 1
ATOM 1304 O O . VAL A 1 166 ? 4.648 16.703 5.559 1 98.94 166 VAL A O 1
ATOM 1307 N N . LEU A 1 167 ? 6.012 14.969 5.125 1 98.94 167 LEU A N 1
ATOM 1308 C CA . LEU A 1 167 ? 5.25 14.57 3.947 1 98.94 167 LEU A CA 1
ATOM 1309 C C . LEU A 1 167 ? 4.078 13.68 4.336 1 98.94 167 LEU A C 1
ATOM 1311 O O . LEU A 1 167 ? 4.18 12.883 5.273 1 98.94 167 LEU A O 1
ATOM 1315 N N . CYS A 1 168 ? 2.998 13.836 3.631 1 98.94 168 CYS A N 1
ATOM 1316 C CA . CYS A 1 168 ? 1.821 13.016 3.895 1 98.94 168 CYS A CA 1
ATOM 1317 C C . CYS A 1 168 ? 1.289 12.398 2.607 1 98.94 168 CYS A C 1
ATOM 1319 O O . CYS A 1 168 ? 0.77 13.109 1.742 1 98.94 168 CYS A O 1
ATOM 1321 N N . GLU A 1 169 ? 1.435 11.078 2.492 1 98.88 169 GLU A N 1
ATOM 1322 C CA . GLU A 1 169 ? 0.87 10.336 1.37 1 98.88 169 GLU A CA 1
ATOM 1323 C C . GLU A 1 169 ? -0.619 10.078 1.575 1 98.88 169 GLU A C 1
ATOM 1325 O O . GLU A 1 169 ? -1.024 9.539 2.609 1 98.88 169 GLU A O 1
ATOM 1330 N N . ARG A 1 170 ? -1.417 10.469 0.643 1 98 170 ARG A N 1
ATOM 1331 C CA . ARG A 1 170 ? -2.857 10.305 0.811 1 98 170 ARG A CA 1
ATOM 1332 C C . ARG A 1 170 ? -3.486 9.695 -0.441 1 98 170 ARG A C 1
ATOM 1334 O O . ARG A 1 170 ? -4.711 9.68 -0.577 1 98 170 ARG A O 1
ATOM 1341 N N . GLY A 1 171 ? -2.701 9.195 -1.393 1 98.19 171 GLY A N 1
ATOM 1342 C CA . GLY A 1 171 ? -3.172 8.531 -2.6 1 98.19 171 GLY A CA 1
ATOM 1343 C C . GLY A 1 171 ? -3.176 9.438 -3.814 1 98.19 171 GLY A C 1
ATOM 1344 O O . GLY A 1 171 ? -3.256 10.664 -3.682 1 98.19 171 GLY A O 1
ATOM 1345 N N . ILE A 1 172 ? -3.105 8.836 -5 1 98.44 172 ILE A N 1
ATOM 1346 C CA . ILE A 1 172 ? -3.113 9.562 -6.266 1 98.44 172 ILE A CA 1
ATOM 1347 C C . ILE A 1 172 ? -4.254 9.055 -7.145 1 98.44 172 ILE A C 1
ATOM 1349 O O . ILE A 1 172 ? -4.68 7.902 -7.02 1 98.44 172 ILE A O 1
ATOM 1353 N N . ARG A 1 173 ? -4.746 9.914 -7.969 1 97.88 173 ARG A N 1
ATOM 1354 C CA . ARG A 1 173 ? -5.762 9.516 -8.938 1 97.88 173 ARG A CA 1
ATOM 1355 C C . ARG A 1 173 ? -5.152 8.688 -10.062 1 97.88 173 ARG A C 1
ATOM 1357 O O . ARG A 1 173 ? -4.074 9.016 -10.562 1 97.88 173 ARG A O 1
ATOM 1364 N N . THR A 1 174 ? -5.707 7.617 -10.344 1 98 174 THR A N 1
ATOM 1365 C CA . THR A 1 174 ? -5.316 6.746 -11.453 1 98 174 THR A CA 1
ATOM 1366 C C . THR A 1 174 ? -6.543 6.293 -12.242 1 98 174 THR A C 1
ATOM 1368 O O . THR A 1 174 ? -7.648 6.797 -12.023 1 98 174 THR A O 1
ATOM 1371 N N . PHE A 1 175 ? -6.367 5.375 -13.195 1 97.38 175 PHE A N 1
ATOM 1372 C CA . PHE A 1 175 ? -7.504 4.844 -13.93 1 97.38 175 PHE A CA 1
ATOM 1373 C C . PHE A 1 175 ? -8.344 3.932 -13.047 1 97.38 175 PHE A C 1
ATOM 1375 O O . PHE A 1 175 ? -9.5 3.629 -13.375 1 97.38 175 PHE A O 1
ATOM 1382 N N . GLU A 1 176 ? -7.734 3.418 -11.969 1 97.38 176 GLU A N 1
ATOM 1383 C CA . GLU A 1 176 ? -8.484 2.627 -11 1 97.38 176 GLU A CA 1
ATOM 1384 C C . GLU A 1 176 ? -9.367 3.514 -10.133 1 97.38 176 GLU A C 1
ATOM 1386 O O . GLU A 1 176 ? -8.867 4.363 -9.391 1 97.38 176 GLU A O 1
ATOM 1391 N N . SER A 1 177 ? -10.688 3.262 -10.141 1 96.06 177 SER A N 1
ATOM 1392 C CA . SER A 1 177 ? -11.594 4.234 -9.531 1 96.06 177 SER A CA 1
ATOM 1393 C C . SER A 1 177 ? -12.461 3.584 -8.461 1 96.06 177 SER A C 1
ATOM 1395 O O . SER A 1 177 ? -13.383 4.215 -7.938 1 96.06 177 SER A O 1
ATOM 1397 N N . TYR A 1 178 ? -12.227 2.357 -8.141 1 97.19 178 TYR A N 1
ATOM 1398 C CA . TYR A 1 178 ? -13.062 1.727 -7.121 1 97.19 178 TYR A CA 1
ATOM 1399 C C . TYR A 1 178 ? -12.961 2.471 -5.797 1 97.19 178 TYR A C 1
ATOM 1401 O O . TYR A 1 178 ? -13.984 2.787 -5.176 1 97.19 178 TYR A O 1
ATOM 1409 N N . THR A 1 179 ? -11.703 2.691 -5.309 1 97.12 179 THR A N 1
ATOM 1410 C CA . THR A 1 179 ? -11.484 3.578 -4.168 1 97.12 179 THR A CA 1
ATOM 1411 C C . THR A 1 179 ? -11.25 5.012 -4.637 1 97.12 179 THR A C 1
ATOM 1413 O O . THR A 1 179 ? -11 5.25 -5.82 1 97.12 179 THR A O 1
ATOM 1416 N N . ARG A 1 180 ? -11.344 5.922 -3.732 1 96.38 180 ARG A N 1
ATOM 1417 C CA . ARG A 1 180 ? -11.242 7.332 -4.09 1 96.38 180 ARG A CA 1
ATOM 1418 C C . ARG A 1 180 ? -9.914 7.629 -4.785 1 96.38 180 ARG A C 1
ATOM 1420 O O . ARG A 1 180 ? -9.875 8.383 -5.758 1 96.38 180 ARG A O 1
ATOM 1427 N N . ASN A 1 181 ? -8.828 7.117 -4.266 1 98.06 181 ASN A N 1
ATOM 1428 C CA . ASN A 1 181 ? -7.484 7.199 -4.828 1 98.06 181 ASN A CA 1
ATOM 1429 C C . ASN A 1 181 ? -6.738 5.875 -4.695 1 98.06 181 ASN A C 1
ATOM 1431 O O . ASN A 1 181 ? -7.184 4.977 -3.975 1 98.06 181 ASN A O 1
ATOM 1435 N N . THR A 1 182 ? -5.715 5.664 -5.531 1 98.56 182 THR A N 1
ATOM 1436 C CA . THR A 1 182 ? -4.75 4.59 -5.328 1 98.56 182 THR A CA 1
ATOM 1437 C C . THR A 1 182 ? -3.693 4.996 -4.305 1 98.56 182 THR A C 1
ATOM 1439 O O . THR A 1 182 ? -2.939 5.945 -4.523 1 98.56 182 THR A O 1
ATOM 1442 N N . LEU A 1 183 ? -3.705 4.34 -3.176 1 98.75 183 LEU A N 1
ATOM 1443 C CA . LEU A 1 183 ? -2.713 4.645 -2.152 1 98.75 183 LEU A CA 1
ATOM 1444 C C . LEU A 1 183 ? -1.339 4.113 -2.549 1 98.75 183 LEU A C 1
ATOM 1446 O O . LEU A 1 183 ? -1.129 2.898 -2.598 1 98.75 183 LEU A O 1
ATOM 1450 N N . ASP A 1 184 ? -0.417 4.938 -2.814 1 98.62 184 ASP A N 1
ATOM 1451 C CA . ASP A 1 184 ? 0.906 4.59 -3.324 1 98.62 184 ASP A CA 1
ATOM 1452 C C . ASP A 1 184 ? 1.914 4.457 -2.186 1 98.62 184 ASP A C 1
ATOM 1454 O O . ASP A 1 184 ? 2.703 5.371 -1.938 1 98.62 184 ASP A O 1
ATOM 1458 N N . LEU A 1 185 ? 2.02 3.311 -1.577 1 98.75 185 LEU A N 1
ATOM 1459 C CA . LEU A 1 185 ? 2.91 3.109 -0.439 1 98.75 185 LEU A CA 1
ATOM 1460 C C . LEU A 1 185 ? 4.348 2.891 -0.905 1 98.75 185 LEU A C 1
ATOM 1462 O O . LEU A 1 185 ? 5.281 2.949 -0.1 1 98.75 185 LEU A O 1
ATOM 1466 N N . ASN A 1 186 ? 4.559 2.646 -2.258 1 98.69 186 ASN A N 1
ATOM 1467 C CA . ASN A 1 186 ? 5.926 2.668 -2.768 1 98.69 186 ASN A CA 1
ATOM 1468 C C . ASN A 1 186 ? 6.66 3.938 -2.35 1 98.69 186 ASN A C 1
ATOM 1470 O O . ASN A 1 186 ? 7.844 3.891 -2.002 1 98.69 186 ASN A O 1
ATOM 1474 N N . THR A 1 187 ? 5.938 5.016 -2.342 1 98.38 187 THR A N 1
ATOM 1475 C CA . THR A 1 187 ? 6.566 6.305 -2.092 1 98.38 187 THR A CA 1
ATOM 1476 C C . THR A 1 187 ? 7.02 6.414 -0.638 1 98.38 187 THR A C 1
ATOM 1478 O O . THR A 1 187 ? 8.016 7.074 -0.341 1 98.38 187 THR A O 1
ATOM 1481 N N . VAL A 1 188 ? 6.301 5.77 0.246 1 98.75 188 VAL A N 1
ATOM 1482 C CA . VAL A 1 188 ? 6.711 5.758 1.645 1 98.75 188 VAL A CA 1
ATOM 1483 C C . VAL A 1 188 ? 8.094 5.125 1.771 1 98.75 188 VAL A C 1
ATOM 1485 O O . VAL A 1 188 ? 8.984 5.688 2.412 1 98.75 188 VAL A O 1
ATOM 1488 N N . ALA A 1 189 ? 8.258 3.979 1.103 1 98.56 189 ALA A N 1
ATOM 1489 C CA . ALA A 1 189 ? 9.547 3.287 1.126 1 98.56 189 ALA A CA 1
ATOM 1490 C C . ALA A 1 189 ? 10.641 4.141 0.491 1 98.56 189 ALA A C 1
ATOM 1492 O O . ALA A 1 189 ? 11.75 4.223 1.013 1 98.56 189 ALA A O 1
ATOM 1493 N N . VAL A 1 190 ? 10.328 4.793 -0.604 1 98.56 190 VAL A N 1
ATOM 1494 C CA . VAL A 1 190 ? 11.297 5.621 -1.32 1 98.56 190 VAL A CA 1
ATOM 1495 C C . VAL A 1 190 ? 11.711 6.801 -0.448 1 98.56 190 VAL A C 1
ATOM 1497 O O . VAL A 1 190 ? 12.898 7.109 -0.336 1 98.56 190 VAL A O 1
ATOM 1500 N N . ILE A 1 191 ? 10.742 7.453 0.147 1 98.69 191 ILE A N 1
ATOM 1501 C CA . ILE A 1 191 ? 11.016 8.633 0.965 1 98.69 191 ILE A CA 1
ATOM 1502 C C . ILE A 1 191 ? 11.898 8.242 2.146 1 98.69 191 ILE A C 1
ATOM 1504 O O . ILE A 1 191 ? 12.891 8.914 2.438 1 98.69 191 ILE A O 1
ATOM 1508 N N . LYS A 1 192 ? 11.625 7.141 2.789 1 98.25 192 LYS A N 1
ATOM 1509 C CA . LYS A 1 192 ? 12.406 6.68 3.934 1 98.25 192 LYS A CA 1
ATOM 1510 C C . LYS A 1 192 ? 13.828 6.332 3.518 1 98.25 192 LYS A C 1
ATOM 1512 O O . LYS A 1 192 ? 14.766 6.473 4.309 1 98.25 192 LYS A O 1
ATOM 1517 N N . ASP A 1 193 ? 13.992 5.941 2.256 1 97.88 193 ASP A N 1
ATOM 1518 C CA . ASP A 1 193 ? 15.281 5.508 1.738 1 97.88 193 ASP A CA 1
ATOM 1519 C C . ASP A 1 193 ? 16.125 6.699 1.294 1 97.88 193 ASP A C 1
ATOM 1521 O O . ASP A 1 193 ? 17.312 6.777 1.605 1 97.88 193 ASP A O 1
ATOM 1525 N N . LYS A 1 194 ? 15.469 7.723 0.725 1 97.69 194 LYS A N 1
ATOM 1526 C CA . LYS A 1 194 ? 16.266 8.68 -0.044 1 97.69 194 LYS A CA 1
ATOM 1527 C C . LYS A 1 194 ? 16.203 10.07 0.577 1 97.69 194 LYS A C 1
ATOM 1529 O O . LYS A 1 194 ? 17.031 10.938 0.257 1 97.69 194 LYS A O 1
ATOM 1534 N N . TYR A 1 195 ? 15.273 10.32 1.468 1 98.06 195 TYR A N 1
ATOM 1535 C CA . TYR A 1 195 ? 15.039 11.695 1.878 1 98.06 195 TYR A CA 1
ATOM 1536 C C . TYR A 1 195 ? 15.062 11.828 3.396 1 98.06 195 TYR A C 1
ATOM 1538 O O . TYR A 1 195 ? 14.914 10.836 4.113 1 98.06 195 TYR A O 1
ATOM 1546 N N . ARG A 1 196 ? 15.203 13.016 3.852 1 97.44 196 ARG A N 1
ATOM 1547 C CA . ARG A 1 196 ? 15.523 13.273 5.25 1 97.44 196 ARG A CA 1
ATOM 1548 C C . ARG A 1 196 ? 14.266 13.562 6.059 1 97.44 196 ARG A C 1
ATOM 1550 O O . ARG A 1 196 ? 14.305 13.602 7.289 1 97.44 196 ARG A O 1
ATOM 1557 N N . VAL A 1 197 ? 13.211 13.789 5.453 1 98.62 197 VAL A N 1
ATOM 1558 C CA . VAL A 1 197 ? 12 14.258 6.121 1 98.62 197 VAL A CA 1
ATOM 1559 C C . VAL A 1 197 ? 11.141 13.07 6.535 1 98.62 197 VAL A C 1
ATOM 1561 O O . VAL A 1 197 ? 11.164 12.023 5.883 1 98.62 197 VAL A O 1
ATOM 1564 N N . PRO A 1 198 ? 10.352 13.234 7.613 1 98.81 198 PRO A N 1
ATOM 1565 C CA . PRO A 1 198 ? 9.398 12.18 7.961 1 98.81 198 PRO A CA 1
ATOM 1566 C C . PRO A 1 198 ? 8.219 12.109 6.996 1 98.81 198 PRO A C 1
ATOM 1568 O O . PRO A 1 198 ? 7.953 13.07 6.27 1 98.81 198 PRO A O 1
ATOM 1571 N N . ILE A 1 199 ? 7.57 10.945 7 1 98.94 199 ILE A N 1
ATOM 1572 C CA . ILE A 1 199 ? 6.406 10.75 6.145 1 98.94 199 ILE A CA 1
ATOM 1573 C C . ILE A 1 199 ? 5.305 10.031 6.926 1 98.94 199 ILE A C 1
ATOM 1575 O O . ILE A 1 199 ? 5.566 9.031 7.598 1 98.94 199 ILE A O 1
ATOM 1579 N N . ILE A 1 200 ? 4.109 10.578 6.879 1 98.88 200 ILE A N 1
ATOM 1580 C CA . ILE A 1 200 ? 2.941 9.898 7.426 1 98.88 200 ILE A CA 1
ATOM 1581 C C . ILE A 1 200 ? 1.943 9.609 6.309 1 98.88 200 ILE A C 1
ATOM 1583 O O . ILE A 1 200 ? 2.15 10.008 5.164 1 98.88 200 ILE A O 1
ATOM 1587 N N . VAL A 1 201 ? 0.921 8.766 6.605 1 98.94 201 VAL A N 1
ATOM 1588 C CA . VAL A 1 201 ? -0.03 8.328 5.59 1 98.94 201 VAL A CA 1
ATOM 1589 C C . VAL A 1 201 ? -1.452 8.656 6.039 1 98.94 201 VAL A C 1
ATOM 1591 O O . VAL A 1 201 ? -1.768 8.578 7.23 1 98.94 201 VAL A O 1
ATOM 1594 N N . ASP A 1 202 ? -2.256 9.125 5.137 1 98.75 202 ASP A N 1
ATOM 1595 C CA . ASP A 1 202 ? -3.68 9.398 5.324 1 98.75 202 ASP A CA 1
ATOM 1596 C C . ASP A 1 202 ? -4.531 8.336 4.629 1 98.75 202 ASP A C 1
ATOM 1598 O O . ASP A 1 202 ? -4.996 8.547 3.506 1 98.75 202 ASP A O 1
ATOM 1602 N N . PRO A 1 203 ? -4.809 7.227 5.305 1 98.62 203 PRO A N 1
ATOM 1603 C CA . PRO A 1 203 ? -5.582 6.168 4.656 1 98.62 203 PRO A CA 1
ATOM 1604 C C . PRO A 1 203 ? -7.047 6.547 4.453 1 98.62 203 PRO A C 1
ATOM 1606 O O . PRO A 1 203 ? -7.727 5.973 3.596 1 98.62 203 PRO A O 1
ATOM 1609 N N . SER A 1 204 ? -7.559 7.473 5.266 1 97.94 204 SER A N 1
ATOM 1610 C CA . SER A 1 204 ? -8.953 7.887 5.145 1 97.94 204 SER A CA 1
ATOM 1611 C C . SER A 1 204 ? -9.234 8.492 3.773 1 97.94 204 SER A C 1
ATOM 1613 O O . SER A 1 204 ? -10.086 7.988 3.033 1 97.94 204 SER A O 1
ATOM 1615 N N . HIS A 1 205 ? -8.438 9.453 3.436 1 95.81 205 HIS A N 1
ATOM 1616 C CA . HIS A 1 205 ? -8.672 10.141 2.174 1 95.81 205 HIS A CA 1
ATOM 1617 C C . HIS A 1 205 ? -8.172 9.32 0.991 1 95.81 205 HIS A C 1
ATOM 1619 O O . HIS A 1 205 ? -8.68 9.461 -0.126 1 95.81 205 HIS A O 1
ATOM 1625 N N . ALA A 1 206 ? -7.227 8.461 1.214 1 97.19 206 ALA A N 1
ATOM 1626 C CA . ALA A 1 206 ? -6.727 7.609 0.14 1 97.19 206 ALA A CA 1
ATOM 1627 C C . ALA A 1 206 ? -7.797 6.633 -0.33 1 97.19 206 ALA A C 1
ATOM 1629 O O . ALA A 1 206 ? -8.047 6.504 -1.531 1 97.19 206 ALA A O 1
ATOM 1630 N N . THR A 1 207 ? -8.422 5.996 0.597 1 97.5 207 THR A N 1
ATOM 1631 C CA . THR A 1 207 ? -9.352 4.93 0.24 1 97.5 207 THR A CA 1
ATOM 1632 C C . THR A 1 207 ? -10.75 5.484 -0.016 1 97.5 207 THR A C 1
ATOM 1634 O O . THR A 1 207 ? -11.438 5.039 -0.933 1 97.5 207 THR A O 1
ATOM 1637 N N . GLY A 1 208 ? -11.203 6.395 0.839 1 96.38 208 GLY A N 1
ATOM 1638 C CA . GLY A 1 208 ? -12.547 6.945 0.75 1 96.38 208 GLY A CA 1
ATOM 1639 C C . GLY A 1 208 ? -13.609 6.031 1.332 1 96.38 208 GLY A C 1
ATOM 1640 O O . GLY A 1 208 ? -14.805 6.309 1.216 1 96.38 208 GLY A O 1
ATOM 1641 N N . PHE A 1 209 ? -13.203 4.895 1.908 1 96.56 209 PHE A N 1
ATOM 1642 C CA . PHE A 1 209 ? -14.094 3.912 2.516 1 96.56 209 PHE A CA 1
ATOM 1643 C C . PHE A 1 209 ? -13.617 3.543 3.916 1 96.56 209 PHE A C 1
ATOM 1645 O O . PHE A 1 209 ? -12.469 3.113 4.094 1 96.56 209 PHE A O 1
ATOM 1652 N N . ARG A 1 210 ? -14.461 3.654 4.902 1 96.5 210 ARG A N 1
ATOM 1653 C CA . ARG A 1 210 ? -14.062 3.43 6.289 1 96.5 210 ARG A CA 1
ATOM 1654 C C . ARG A 1 210 ? -13.586 1.998 6.496 1 96.5 210 ARG A C 1
ATOM 1656 O O . ARG A 1 210 ? -12.695 1.749 7.309 1 96.5 210 ARG A O 1
ATOM 1663 N N . GLU A 1 211 ? -14.172 1.029 5.629 1 96.62 211 GLU A N 1
ATOM 1664 C CA . GLU A 1 211 ? -13.828 -0.38 5.789 1 96.62 211 GLU A CA 1
ATOM 1665 C C . GLU A 1 211 ? -12.359 -0.631 5.445 1 96.62 211 GLU A C 1
ATOM 1667 O O . GLU A 1 211 ? -11.789 -1.642 5.855 1 96.62 211 GLU A O 1
ATOM 1672 N N . TYR A 1 212 ? -11.75 0.264 4.723 1 98.25 212 TYR A N 1
ATOM 1673 C CA . TYR A 1 212 ? -10.406 -0.005 4.238 1 98.25 212 TYR A CA 1
ATOM 1674 C C . TYR A 1 212 ? -9.383 0.86 4.965 1 98.25 212 TYR A C 1
ATOM 1676 O O . TYR A 1 212 ? -8.18 0.746 4.723 1 98.25 212 TYR A O 1
ATOM 1684 N N . VAL A 1 213 ? -9.852 1.685 5.918 1 98.56 213 VAL A N 1
ATOM 1685 C CA . VAL A 1 213 ? -8.953 2.562 6.66 1 98.56 213 VAL A CA 1
ATOM 1686 C C . VAL A 1 213 ? -8.023 1.729 7.543 1 98.56 213 VAL A C 1
ATOM 1688 O O . VAL A 1 213 ? -6.812 1.938 7.551 1 98.56 213 VAL A O 1
ATOM 1691 N N . LYS A 1 214 ? -8.547 0.733 8.203 1 98.44 214 LYS A N 1
ATOM 1692 C CA . LYS A 1 214 ? -7.738 -0.06 9.117 1 98.44 214 LYS A CA 1
ATOM 1693 C C . LYS A 1 214 ? -6.668 -0.844 8.367 1 98.44 214 LYS A C 1
ATOM 1695 O O . LYS A 1 214 ? -5.473 -0.7 8.641 1 98.44 214 LYS A O 1
ATOM 1700 N N . PRO A 1 215 ? -7.051 -1.646 7.309 1 98.62 215 PRO A N 1
ATOM 1701 C CA . PRO A 1 215 ? -5.996 -2.41 6.641 1 98.62 215 PRO A CA 1
ATOM 1702 C C . PRO A 1 215 ? -4.945 -1.516 5.988 1 98.62 215 PRO A C 1
ATOM 1704 O O . PRO A 1 215 ? -3.756 -1.849 5.996 1 98.62 215 PRO A O 1
ATOM 1707 N N . MET A 1 216 ? -5.324 -0.397 5.473 1 98.81 216 MET A N 1
ATOM 1708 C CA . MET A 1 216 ? -4.355 0.482 4.82 1 98.81 216 MET A CA 1
ATOM 1709 C C . MET A 1 216 ? -3.523 1.234 5.855 1 98.81 216 MET A C 1
ATOM 1711 O O . MET A 1 216 ? -2.385 1.616 5.582 1 98.81 216 MET A O 1
ATOM 1715 N N . SER A 1 217 ? -4.109 1.465 7.051 1 98.81 217 SER A N 1
ATOM 1716 C CA . SER A 1 217 ? -3.312 2.002 8.148 1 98.81 217 SER A CA 1
ATOM 1717 C C . SER A 1 217 ? -2.189 1.046 8.539 1 98.81 217 SER A C 1
ATOM 1719 O O . SER A 1 217 ? -1.031 1.453 8.648 1 98.81 217 SER A O 1
ATOM 1721 N N . LEU A 1 218 ? -2.578 -0.18 8.656 1 98.69 218 LEU A N 1
ATOM 1722 C CA . LEU A 1 218 ? -1.596 -1.184 9.055 1 98.69 218 LEU A CA 1
ATOM 1723 C C . LEU A 1 218 ? -0.544 -1.374 7.965 1 98.69 218 LEU A C 1
ATOM 1725 O O . LEU A 1 218 ? 0.65 -1.462 8.258 1 98.69 218 LEU A O 1
ATOM 1729 N N . ALA A 1 219 ? -0.967 -1.427 6.746 1 98.81 219 ALA A N 1
ATOM 1730 C CA . ALA A 1 219 ? -0.045 -1.521 5.617 1 98.81 219 ALA A CA 1
ATOM 1731 C C . ALA A 1 219 ? 0.935 -0.351 5.609 1 98.81 219 ALA A C 1
ATOM 1733 O O . ALA A 1 219 ? 2.127 -0.533 5.352 1 98.81 219 ALA A O 1
ATOM 1734 N N . SER A 1 220 ? 0.423 0.844 5.906 1 98.88 220 SER A N 1
ATOM 1735 C CA . SER A 1 220 ? 1.239 2.055 5.898 1 98.88 220 SER A CA 1
ATOM 1736 C C . SER A 1 220 ? 2.348 1.979 6.941 1 98.88 220 SER A C 1
ATOM 1738 O O . SER A 1 220 ? 3.508 2.271 6.645 1 98.88 220 SER A O 1
ATOM 1740 N N . ILE A 1 221 ? 1.986 1.567 8.078 1 98.62 221 ILE A N 1
ATOM 1741 C CA . ILE A 1 221 ? 2.951 1.464 9.164 1 98.62 221 ILE A CA 1
ATOM 1742 C C . ILE A 1 221 ? 3.984 0.387 8.844 1 98.62 221 ILE A C 1
ATOM 1744 O O . ILE A 1 221 ? 5.188 0.608 8.984 1 98.62 221 ILE A O 1
ATOM 1748 N N . ALA A 1 222 ? 3.516 -0.731 8.328 1 98.38 222 ALA A N 1
ATOM 1749 C CA . ALA A 1 222 ? 4.422 -1.819 7.969 1 98.38 222 ALA A CA 1
ATOM 1750 C C . ALA A 1 222 ? 5.348 -1.403 6.828 1 98.38 222 ALA A C 1
ATOM 1752 O O . ALA A 1 222 ? 6.484 -1.877 6.742 1 98.38 222 ALA A O 1
ATOM 1753 N N . GLY A 1 223 ? 4.863 -0.553 5.984 1 98.12 223 GLY A N 1
ATOM 1754 C CA . GLY A 1 223 ? 5.641 -0.066 4.855 1 98.12 223 GLY A CA 1
ATOM 1755 C C . GLY A 1 223 ? 6.699 0.946 5.25 1 98.12 223 GLY A C 1
ATOM 1756 O O . GLY A 1 223 ? 7.523 1.346 4.426 1 98.12 223 GLY A O 1
ATOM 1757 N N . GLY A 1 224 ? 6.594 1.452 6.523 1 98 224 GLY A N 1
ATOM 1758 C CA . GLY A 1 224 ? 7.676 2.285 7.023 1 98 224 GLY A CA 1
ATOM 1759 C C . GLY A 1 224 ? 7.219 3.676 7.422 1 98 224 GLY A C 1
ATOM 1760 O O . GLY A 1 224 ? 8.031 4.504 7.848 1 98 224 GLY A O 1
ATOM 1761 N N . ALA A 1 225 ? 5.957 3.961 7.352 1 98.75 225 ALA A N 1
ATOM 1762 C CA . ALA A 1 225 ? 5.465 5.301 7.668 1 98.75 225 ALA A CA 1
ATOM 1763 C C . ALA A 1 225 ? 5.777 5.672 9.117 1 98.75 225 ALA A C 1
ATOM 1765 O O . ALA A 1 225 ? 5.797 4.809 9.992 1 98.75 225 ALA A O 1
ATOM 1766 N N . ASP A 1 226 ? 5.984 6.93 9.367 1 98.75 226 ASP A N 1
ATOM 1767 C CA . ASP A 1 226 ? 6.297 7.445 10.695 1 98.75 226 ASP A CA 1
ATOM 1768 C C . ASP A 1 226 ? 5.027 7.676 11.508 1 98.75 226 ASP A C 1
ATOM 1770 O O . ASP A 1 226 ? 5.094 7.953 12.711 1 98.75 226 ASP A O 1
ATOM 1774 N N . GLY A 1 227 ? 3.938 7.535 10.828 1 98.69 227 GLY A N 1
ATOM 1775 C CA . GLY A 1 227 ? 2.666 7.75 11.5 1 98.69 227 GLY A CA 1
ATOM 1776 C C . GLY A 1 227 ? 1.482 7.746 10.555 1 98.69 227 GLY A C 1
ATOM 1777 O O . GLY A 1 227 ? 1.611 7.348 9.391 1 98.69 227 GLY A O 1
ATOM 1778 N N . LEU A 1 228 ? 0.334 8.133 11.109 1 98.88 228 LEU A N 1
ATOM 1779 C CA . LEU A 1 228 ? -0.926 8.148 10.375 1 98.88 228 LEU A CA 1
ATOM 1780 C C . LEU A 1 228 ? -1.721 9.414 10.68 1 98.88 228 LEU A C 1
ATOM 1782 O O . LEU A 1 228 ? -1.589 9.992 11.758 1 98.88 228 LEU A O 1
ATOM 1786 N N . ILE A 1 229 ? -2.461 9.867 9.734 1 98.81 229 ILE A N 1
ATOM 1787 C CA . ILE A 1 229 ? -3.529 10.836 9.961 1 98.81 229 ILE A CA 1
ATOM 1788 C C . ILE A 1 229 ? -4.859 10.258 9.484 1 98.81 229 ILE A C 1
ATOM 1790 O O . ILE A 1 229 ? -5.008 9.906 8.312 1 98.81 229 ILE A O 1
ATOM 1794 N N . ILE A 1 230 ? -5.793 10.102 10.422 1 98.5 230 ILE A N 1
ATOM 1795 C CA . ILE A 1 230 ? -7.02 9.352 10.172 1 98.5 230 ILE A CA 1
ATOM 1796 C C . ILE A 1 230 ? -8.227 10.188 10.594 1 98.5 230 ILE A C 1
ATOM 1798 O O . ILE A 1 230 ? -8.227 10.805 11.664 1 98.5 230 ILE A O 1
ATOM 1802 N N . GLU A 1 231 ? -9.219 10.188 9.773 1 96.81 231 GLU A N 1
ATOM 1803 C CA . GLU A 1 231 ? -10.477 10.844 10.117 1 96.81 231 GLU A CA 1
ATOM 1804 C C . GLU A 1 231 ? -11.32 9.977 11.039 1 96.81 231 GLU A C 1
ATOM 1806 O O . GLU A 1 231 ? -11.562 8.805 10.75 1 96.81 231 GLU A O 1
ATOM 1811 N N . SER A 1 232 ? -11.742 10.547 12.125 1 95.88 232 SER A N 1
ATOM 1812 C CA . SER A 1 232 ? -12.57 9.82 13.086 1 95.88 232 SER A CA 1
ATOM 1813 C C . SER A 1 232 ? -13.664 10.711 13.656 1 95.88 232 SER A C 1
ATOM 1815 O O . SER A 1 232 ? -13.547 11.938 13.641 1 95.88 232 SER A O 1
ATOM 1817 N N . HIS A 1 233 ? -14.68 10.102 14.117 1 93.62 233 HIS A N 1
ATOM 1818 C CA . HIS A 1 233 ? -15.828 10.781 14.703 1 93.62 233 HIS A CA 1
ATOM 1819 C C . HIS A 1 233 ? -16.547 9.883 15.703 1 93.62 233 HIS A C 1
ATOM 1821 O O . HIS A 1 233 ? -16.5 8.656 15.586 1 93.62 233 HIS A O 1
ATOM 1827 N N . ILE A 1 234 ? -17.203 10.469 16.609 1 90.75 234 ILE A N 1
ATOM 1828 C CA . ILE A 1 234 ? -17.969 9.711 17.594 1 90.75 234 ILE A CA 1
ATOM 1829 C C . ILE A 1 234 ? -19.234 9.148 16.953 1 90.75 234 ILE A C 1
ATOM 1831 O O . ILE A 1 234 ? -19.719 8.094 17.359 1 90.75 234 ILE A O 1
ATOM 1835 N N . ASN A 1 235 ? -19.688 9.859 15.945 1 89.06 235 ASN A N 1
ATOM 1836 C CA . ASN A 1 235 ? -20.797 9.43 15.109 1 89.06 235 ASN A CA 1
ATOM 1837 C C . ASN A 1 235 ? -20.484 9.57 13.625 1 89.06 235 ASN A C 1
ATOM 1839 O O . ASN A 1 235 ? -20.953 10.492 12.961 1 89.06 235 ASN A O 1
ATOM 1843 N N . PRO A 1 236 ? -19.828 8.57 13.109 1 84.81 236 PRO A N 1
ATOM 1844 C CA . PRO A 1 236 ? -19.297 8.719 11.75 1 84.81 236 PRO A CA 1
ATOM 1845 C C . PRO A 1 236 ? -20.375 8.969 10.711 1 84.81 236 PRO A C 1
ATOM 1847 O O . PRO A 1 236 ? -20.172 9.75 9.781 1 84.81 236 PRO A O 1
ATOM 1850 N N . ASP A 1 237 ? -21.5 8.352 10.836 1 83.5 237 ASP A N 1
ATOM 1851 C CA . ASP A 1 237 ? -22.562 8.484 9.844 1 83.5 237 ASP A CA 1
ATOM 1852 C C . ASP A 1 237 ? -23.141 9.898 9.859 1 83.5 237 ASP A C 1
ATOM 1854 O O . ASP A 1 237 ? -23.781 10.32 8.891 1 83.5 237 ASP A O 1
ATOM 1858 N N . ASN A 1 238 ? -22.891 10.648 10.961 1 80.62 238 ASN A N 1
ATOM 1859 C CA . ASN A 1 238 ? -23.438 11.992 11.086 1 80.62 238 ASN A CA 1
ATOM 1860 C C . ASN A 1 238 ? -22.359 13.055 10.867 1 80.62 238 ASN A C 1
ATOM 1862 O O . ASN A 1 238 ? -22.594 14.242 11.102 1 80.62 238 ASN A O 1
ATOM 1866 N N . ALA A 1 239 ? -21.25 12.609 10.531 1 80.69 239 ALA A N 1
ATOM 1867 C CA . ALA A 1 239 ? -20.203 13.578 10.242 1 80.69 239 ALA A CA 1
ATOM 1868 C C . ALA A 1 239 ? -20.609 14.508 9.094 1 80.69 239 ALA A C 1
ATOM 1870 O O . ALA A 1 239 ? -21.141 14.047 8.086 1 80.69 239 ALA A O 1
ATOM 1871 N N . ILE A 1 240 ? -20.328 15.727 9.156 1 74.56 240 ILE A N 1
ATOM 1872 C CA . ILE A 1 240 ? -20.797 16.75 8.227 1 74.56 240 ILE A CA 1
ATOM 1873 C C . ILE A 1 240 ? -20.047 16.625 6.902 1 74.56 240 ILE A C 1
ATOM 1875 O O . ILE A 1 240 ? -20.562 17.016 5.848 1 74.56 240 ILE A O 1
ATOM 1879 N N . SER A 1 241 ? -18.891 16.109 6.977 1 80.25 241 SER A N 1
ATOM 1880 C CA . SER A 1 241 ? -18.062 15.969 5.789 1 80.25 241 SER A CA 1
ATOM 1881 C C . SER A 1 241 ? -17.344 14.625 5.777 1 80.25 241 SER A C 1
ATOM 1883 O O . SER A 1 241 ? -16.953 14.117 6.828 1 80.25 241 SER A O 1
ATOM 1885 N N . ASP A 1 242 ? -17.25 14.062 4.504 1 78 242 ASP A N 1
ATOM 1886 C CA . ASP A 1 242 ? -16.484 12.844 4.254 1 78 242 ASP A CA 1
ATOM 1887 C C . ASP A 1 242 ? -16.953 11.711 5.176 1 78 242 ASP A C 1
ATOM 1889 O O . ASP A 1 242 ? -16.125 10.961 5.695 1 78 242 ASP A O 1
ATOM 1893 N N . ALA A 1 243 ? -18.156 11.539 5.418 1 81.31 243 ALA A N 1
ATOM 1894 C CA . ALA A 1 243 ? -18.75 10.555 6.328 1 81.31 243 ALA A CA 1
ATOM 1895 C C . ALA A 1 243 ? -18.375 9.133 5.906 1 81.31 243 ALA A C 1
ATOM 1897 O O . ALA A 1 243 ? -18.141 8.266 6.754 1 81.31 243 ALA A O 1
ATOM 1898 N N . ARG A 1 244 ? -18.219 8.906 4.676 1 83 244 ARG A N 1
ATOM 1899 C CA . ARG A 1 244 ? -18.047 7.551 4.156 1 83 244 ARG A CA 1
ATOM 1900 C C . ARG A 1 244 ? -16.688 6.977 4.574 1 83 244 ARG A C 1
ATOM 1902 O O . ARG A 1 244 ? -16.547 5.766 4.742 1 83 244 ARG A O 1
ATOM 1909 N N . GLN A 1 245 ? -15.68 7.82 4.812 1 88.5 245 GLN A N 1
ATOM 1910 C CA . GLN A 1 245 ? -14.352 7.336 5.148 1 88.5 245 GLN A CA 1
ATOM 1911 C C . GLN A 1 245 ? -14.055 7.512 6.633 1 88.5 245 GLN A C 1
ATOM 1913 O O . GLN A 1 245 ? -12.992 7.113 7.113 1 88.5 245 GLN A O 1
ATOM 1918 N N . THR A 1 246 ? -14.875 8.125 7.387 1 90.75 246 THR A N 1
ATOM 1919 C CA . THR A 1 246 ? -14.672 8.414 8.805 1 90.75 246 THR A CA 1
ATOM 1920 C C . THR A 1 246 ? -14.906 7.164 9.648 1 90.75 246 THR A C 1
ATOM 1922 O O . THR A 1 246 ? -15.898 6.461 9.461 1 90.75 246 THR A O 1
ATOM 1925 N N . ILE A 1 247 ? -13.969 6.875 10.516 1 94.12 247 ILE A N 1
ATOM 1926 C CA . ILE A 1 247 ? -14.125 5.691 11.359 1 94.12 247 ILE A CA 1
ATOM 1927 C C . ILE A 1 247 ? -14.594 6.109 12.75 1 94.12 247 ILE A C 1
ATOM 1929 O O . ILE A 1 247 ? -14.492 7.281 13.125 1 94.12 247 ILE A O 1
ATOM 1933 N N . ASN A 1 248 ? -15.086 5.129 13.453 1 93.75 248 ASN A N 1
ATOM 1934 C CA . ASN A 1 248 ? -15.516 5.414 14.82 1 93.75 248 ASN A CA 1
ATOM 1935 C C . ASN A 1 248 ? -14.391 5.172 15.828 1 93.75 248 ASN A C 1
ATOM 1937 O O . ASN A 1 248 ? -13.305 4.73 15.453 1 93.75 248 ASN A O 1
ATOM 1941 N N . VAL A 1 249 ? -14.688 5.449 17.047 1 93.75 249 VAL A N 1
ATOM 1942 C CA . VAL A 1 249 ? -13.695 5.402 18.109 1 93.75 249 VAL A CA 1
ATOM 1943 C C . VAL A 1 249 ? -13.234 3.963 18.328 1 93.75 249 VAL A C 1
ATOM 1945 O O . VAL A 1 249 ? -12.055 3.715 18.609 1 93.75 249 VAL A O 1
ATOM 1948 N N . LYS A 1 250 ? -14.125 3.072 18.219 1 95.06 250 LYS A N 1
ATOM 1949 C CA . LYS A 1 250 ? -13.789 1.662 18.391 1 95.06 250 LYS A CA 1
ATOM 1950 C C . LYS A 1 250 ? -12.766 1.205 17.359 1 95.06 250 LYS A C 1
ATOM 1952 O O . LYS A 1 250 ? -11.781 0.539 17.688 1 95.06 250 LYS A O 1
ATOM 1957 N N . GLU A 1 251 ? -13.016 1.522 16.156 1 96.5 251 GLU A N 1
ATOM 1958 C CA . GLU A 1 251 ? -12.086 1.177 15.078 1 96.5 251 GLU A CA 1
ATOM 1959 C C . GLU A 1 251 ? -10.742 1.867 15.273 1 96.5 251 GLU A C 1
ATOM 1961 O O . GLU A 1 251 ? -9.688 1.28 15.008 1 96.5 251 GLU A O 1
ATOM 1966 N N . MET A 1 252 ? -10.812 3.092 15.734 1 97.62 252 MET A N 1
ATOM 1967 C CA . MET A 1 252 ? -9.578 3.812 16.031 1 97.62 252 MET A CA 1
ATOM 1968 C C . MET A 1 252 ? -8.758 3.08 17.078 1 97.62 252 MET A C 1
ATOM 1970 O O . MET A 1 252 ? -7.539 2.945 16.953 1 97.62 252 MET A O 1
ATOM 1974 N N . LYS A 1 253 ? -9.406 2.623 18.078 1 97.94 253 LYS A N 1
ATOM 1975 C CA . LYS A 1 253 ? -8.734 1.867 19.125 1 97.94 253 LYS A CA 1
ATOM 1976 C C . LYS A 1 253 ? -8.055 0.626 18.562 1 97.94 253 LYS A C 1
ATOM 1978 O O . LYS A 1 253 ? -6.918 0.315 18.922 1 97.94 253 LYS A O 1
ATOM 1983 N N . GLU A 1 254 ? -8.773 -0.063 17.719 1 97.75 254 GLU A N 1
ATOM 1984 C CA . GLU A 1 254 ? -8.219 -1.271 17.125 1 97.75 254 GLU A CA 1
ATOM 1985 C C . GLU A 1 254 ? -6.965 -0.958 16.297 1 97.75 254 GLU A C 1
ATOM 1987 O O . GLU A 1 254 ? -5.977 -1.688 16.375 1 97.75 254 GLU A O 1
ATOM 1992 N N . ILE A 1 255 ? -7.023 0.092 15.562 1 98.25 255 ILE A N 1
ATOM 1993 C CA . ILE A 1 255 ? -5.891 0.494 14.734 1 98.25 255 ILE A CA 1
ATOM 1994 C C . ILE A 1 255 ? -4.695 0.839 15.625 1 98.25 255 ILE A C 1
ATOM 1996 O O . ILE A 1 255 ? -3.584 0.36 15.391 1 98.25 255 ILE A O 1
ATOM 2000 N N . ILE A 1 256 ? -4.934 1.628 16.656 1 98.25 256 ILE A N 1
ATOM 2001 C CA . ILE A 1 256 ? -3.859 2.078 17.531 1 98.25 256 ILE A CA 1
ATOM 2002 C C . ILE A 1 256 ? -3.225 0.876 18.219 1 98.25 256 ILE A C 1
ATOM 2004 O O . ILE A 1 256 ? -1.999 0.779 18.312 1 98.25 256 ILE A O 1
ATOM 2008 N N . ASP A 1 257 ? -4.027 -0.029 18.688 1 97.88 257 ASP A N 1
ATOM 2009 C CA . ASP A 1 257 ? -3.523 -1.226 19.359 1 97.88 257 ASP A CA 1
ATOM 2010 C C . ASP A 1 257 ? -2.637 -2.045 18.422 1 97.88 257 ASP A C 1
ATOM 2012 O O . ASP A 1 257 ? -1.551 -2.48 18.812 1 97.88 257 ASP A O 1
ATOM 2016 N N . LYS A 1 258 ? -3.084 -2.246 17.234 1 97.69 258 LYS A N 1
ATOM 2017 C CA . LYS A 1 258 ? -2.318 -3.027 16.281 1 97.69 258 LYS A CA 1
ATOM 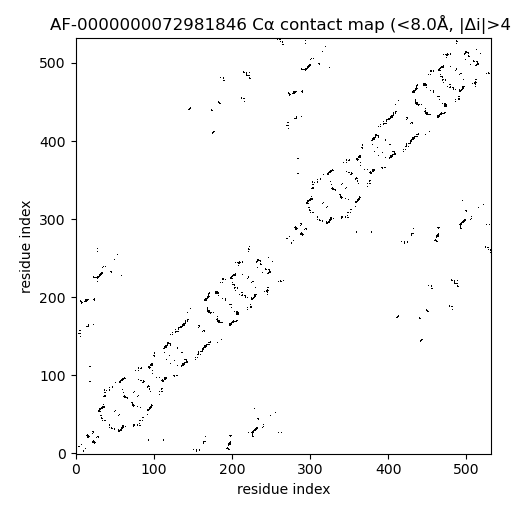2018 C C . LYS A 1 258 ? -1.029 -2.311 15.883 1 97.69 258 LYS A C 1
ATOM 2020 O O . LYS A 1 258 ? 0.008 -2.949 15.695 1 97.69 258 LYS A O 1
ATOM 2025 N N . VAL A 1 259 ? -1.113 -1.006 15.734 1 97.31 259 VAL A N 1
ATOM 2026 C CA . VAL A 1 259 ? 0.068 -0.218 15.391 1 97.31 259 VAL A CA 1
ATOM 2027 C C . VAL A 1 259 ? 1.124 -0.376 16.484 1 97.31 259 VAL A C 1
ATOM 2029 O O . VAL A 1 259 ? 2.305 -0.576 16.188 1 97.31 259 VAL A O 1
ATOM 2032 N N . LYS A 1 260 ? 0.709 -0.291 17.719 1 96.38 260 LYS A N 1
ATOM 2033 C CA . LYS A 1 260 ? 1.633 -0.445 18.828 1 96.38 260 LYS A CA 1
ATOM 2034 C C . LYS A 1 260 ? 2.279 -1.827 18.828 1 96.38 260 LYS A C 1
ATOM 2036 O O . LYS A 1 260 ? 3.482 -1.957 19.062 1 96.38 260 LYS A O 1
ATOM 2041 N N . GLN A 1 261 ? 1.494 -2.811 18.547 1 96.31 261 GLN A N 1
ATOM 2042 C CA . GLN A 1 261 ? 2.01 -4.176 18.484 1 96.31 261 GLN A CA 1
ATOM 2043 C C . GLN A 1 261 ? 2.992 -4.34 17.328 1 96.31 261 GLN A C 1
ATOM 2045 O O . GLN A 1 261 ? 4.047 -4.957 17.484 1 96.31 261 GLN A O 1
ATOM 2050 N N . MET A 1 262 ? 2.652 -3.803 16.203 1 95.19 262 MET A N 1
ATOM 2051 C CA . MET A 1 262 ? 3.5 -3.918 15.016 1 95.19 262 MET A CA 1
ATOM 2052 C C . MET A 1 262 ? 4.812 -3.162 15.211 1 95.19 262 MET A C 1
ATOM 2054 O O . MET A 1 262 ? 5.855 -3.584 14.711 1 95.19 262 MET A O 1
ATOM 2058 N N . ASP A 1 263 ? 4.664 -2.051 15.859 1 91.94 263 ASP A N 1
ATOM 2059 C CA . ASP A 1 263 ? 5.844 -1.221 16.078 1 91.94 263 ASP A CA 1
ATOM 2060 C C . ASP A 1 263 ? 6.918 -1.988 16.844 1 91.94 263 ASP A C 1
ATOM 2062 O O . ASP A 1 263 ? 8.109 -1.766 16.641 1 91.94 263 ASP A O 1
ATOM 2066 N N . LYS A 1 264 ? 6.594 -2.891 17.641 1 91.19 264 LYS A N 1
ATOM 2067 C CA . LYS A 1 264 ? 7.527 -3.682 18.453 1 91.19 264 LYS A CA 1
ATOM 2068 C C . LYS A 1 264 ? 8.273 -4.688 17.578 1 91.19 264 LYS A C 1
ATOM 2070 O O . LYS A 1 264 ? 9.352 -5.16 17.953 1 91.19 264 LYS A O 1
ATOM 2075 N N . ILE A 1 265 ? 7.695 -4.949 16.5 1 91.44 265 ILE A N 1
ATOM 2076 C CA . ILE A 1 265 ? 8.266 -6.016 15.695 1 91.44 265 ILE A CA 1
ATOM 2077 C C . ILE A 1 265 ? 9.016 -5.418 14.508 1 91.44 265 ILE A C 1
ATOM 2079 O O . ILE A 1 265 ? 9.883 -6.062 13.922 1 91.44 265 ILE A O 1
ATOM 2083 N N . LEU A 1 266 ? 8.617 -4.254 14.07 1 88.31 266 LEU A N 1
ATOM 2084 C CA . LEU A 1 266 ? 9.188 -3.652 12.867 1 88.31 266 LEU A CA 1
ATOM 2085 C C . LEU A 1 266 ? 10.539 -3.004 13.18 1 88.31 266 LEU A C 1
ATOM 2087 O O . LEU A 1 266 ? 11.43 -2.984 12.328 1 88.31 266 LEU A O 1
ATOM 2091 N N . MET B 1 1 ? -28.453 -8.211 -12.328 1 44.91 1 MET B N 1
ATOM 2092 C CA . MET B 1 1 ? -26.984 -8.094 -12.305 1 44.91 1 MET B CA 1
ATOM 2093 C C . MET B 1 1 ? -26.344 -9.453 -12.047 1 44.91 1 MET B C 1
ATOM 2095 O O . MET B 1 1 ? -26.688 -10.133 -11.078 1 44.91 1 MET B O 1
ATOM 2099 N N . GLU B 1 2 ? -25.844 -10.125 -13.102 1 59.59 2 GLU B N 1
ATOM 2100 C CA . GLU B 1 2 ? -25.438 -11.523 -13.023 1 59.59 2 GLU B CA 1
ATOM 2101 C C . GLU B 1 2 ? -24.594 -11.781 -11.781 1 59.59 2 GLU B C 1
ATOM 2103 O O . GLU B 1 2 ? -23.797 -10.922 -11.383 1 59.59 2 GLU B O 1
ATOM 2108 N N . LYS B 1 3 ? -24.938 -12.695 -10.969 1 84.12 3 LYS B N 1
ATOM 2109 C CA . LYS B 1 3 ? -24.312 -13.141 -9.727 1 84.12 3 LYS B CA 1
ATOM 2110 C C . LYS B 1 3 ? -22.875 -13.609 -9.961 1 84.12 3 LYS B C 1
ATOM 2112 O O . LYS B 1 3 ? -22.656 -14.602 -10.648 1 84.12 3 LYS B O 1
ATOM 2117 N N . LEU B 1 4 ? -21.922 -12.844 -9.641 1 93.06 4 LEU B N 1
ATOM 2118 C CA . LEU B 1 4 ? -20.516 -13.195 -9.82 1 93.06 4 LEU B CA 1
ATOM 2119 C C . LEU B 1 4 ? -20.125 -14.375 -8.938 1 93.06 4 LEU B C 1
ATOM 2121 O O . LEU B 1 4 ? -20.422 -14.383 -7.742 1 93.06 4 LEU B O 1
ATOM 2125 N N . LEU B 1 5 ? -19.562 -15.422 -9.531 1 94.38 5 LEU B N 1
ATOM 2126 C CA . LEU B 1 5 ? -19.109 -16.609 -8.812 1 94.38 5 LEU B CA 1
ATOM 2127 C C . LEU B 1 5 ? -18.094 -16.234 -7.734 1 94.38 5 LEU B C 1
ATOM 2129 O O . LEU B 1 5 ? -18.031 -16.891 -6.688 1 94.38 5 LEU B O 1
ATOM 2133 N N . ILE B 1 6 ? -17.406 -15.25 -7.988 1 96.44 6 ILE B N 1
ATOM 2134 C CA . ILE B 1 6 ? -16.266 -14.883 -7.148 1 96.44 6 ILE B CA 1
ATOM 2135 C C . ILE B 1 6 ? -16.75 -14.062 -5.957 1 96.44 6 ILE B C 1
ATOM 2137 O O . ILE B 1 6 ? -16.016 -13.859 -4.992 1 96.44 6 ILE B O 1
ATOM 2141 N N . ASP B 1 7 ? -17.953 -13.586 -5.926 1 96.81 7 ASP B N 1
ATOM 2142 C CA . ASP B 1 7 ? -18.484 -12.695 -4.891 1 96.81 7 ASP B CA 1
ATOM 2143 C C . ASP B 1 7 ? -18.703 -13.453 -3.584 1 96.81 7 ASP B C 1
ATOM 2145 O O . ASP B 1 7 ? -19.266 -14.555 -3.584 1 96.81 7 ASP B O 1
ATOM 2149 N N . LYS B 1 8 ? -18.359 -12.836 -2.502 1 95.81 8 LYS B N 1
ATOM 2150 C CA . LYS B 1 8 ? -18.5 -13.445 -1.184 1 95.81 8 LYS B CA 1
ATOM 2151 C C . LYS B 1 8 ? -19.969 -13.727 -0.856 1 95.81 8 LYS B C 1
ATOM 2153 O O . LYS B 1 8 ? -20.266 -14.641 -0.089 1 95.81 8 LYS B O 1
ATOM 2158 N N . LYS B 1 9 ? -20.781 -13.016 -1.371 1 94.19 9 LYS B N 1
ATOM 2159 C CA . LYS B 1 9 ? -22.219 -13.172 -1.115 1 94.19 9 LYS B CA 1
ATOM 2160 C C . LYS B 1 9 ? -22.734 -14.477 -1.709 1 94.19 9 LYS B C 1
ATOM 2162 O O . LYS B 1 9 ? -23.844 -14.914 -1.374 1 94.19 9 LYS B O 1
ATOM 2167 N N . ASN B 1 10 ? -21.875 -15.094 -2.551 1 93.75 10 ASN B N 1
ATOM 2168 C CA . ASN B 1 10 ? -22.375 -16.266 -3.277 1 93.75 10 ASN B CA 1
ATOM 2169 C C . ASN B 1 10 ? -21.734 -17.547 -2.764 1 93.75 10 ASN B C 1
ATOM 2171 O O . ASN B 1 10 ? -21.859 -18.594 -3.395 1 93.75 10 ASN B O 1
ATOM 2175 N N . GLY B 1 11 ? -21.062 -17.516 -1.721 1 94.31 11 GLY B N 1
ATOM 2176 C CA . GLY B 1 11 ? -20.484 -18.719 -1.182 1 94.31 11 GLY B CA 1
ATOM 2177 C C . GLY B 1 11 ?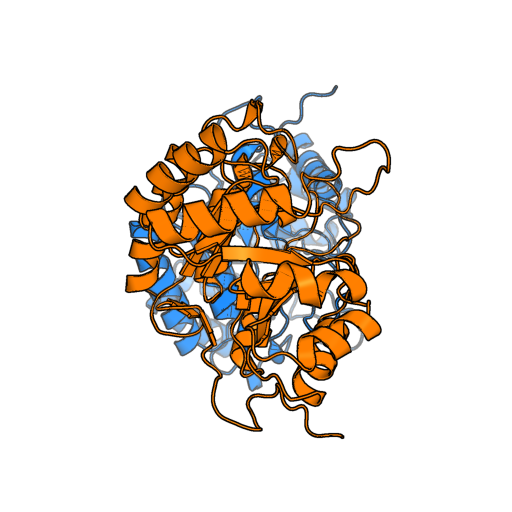 -19.438 -18.453 -0.116 1 94.31 11 GLY B C 1
ATOM 2178 O O . GLY B 1 11 ? -19.172 -17.297 0.236 1 94.31 11 GLY B O 1
ATOM 2179 N N . GLU B 1 12 ? -18.875 -19.547 0.31 1 96.62 12 GLU B N 1
ATOM 2180 C CA . GLU B 1 12 ? -17.828 -19.469 1.324 1 96.62 12 GLU B CA 1
ATOM 2181 C C . GLU B 1 12 ? -16.484 -19.109 0.701 1 96.62 12 GLU B C 1
ATOM 2183 O O . GLU B 1 12 ? -16.281 -19.297 -0.502 1 96.62 12 GLU B O 1
ATOM 2188 N N . ASN B 1 13 ? -15.633 -18.625 1.525 1 97.69 13 ASN B N 1
ATOM 2189 C CA . ASN B 1 13 ? -14.273 -18.344 1.068 1 97.69 13 ASN B CA 1
ATOM 2190 C C . ASN B 1 13 ? -13.617 -19.578 0.472 1 97.69 13 ASN B C 1
ATOM 2192 O O . ASN B 1 13 ? -13.773 -20.688 1.001 1 97.69 13 ASN B O 1
ATOM 2196 N N . ILE B 1 14 ? -12.984 -19.391 -0.6 1 98 14 ILE B N 1
A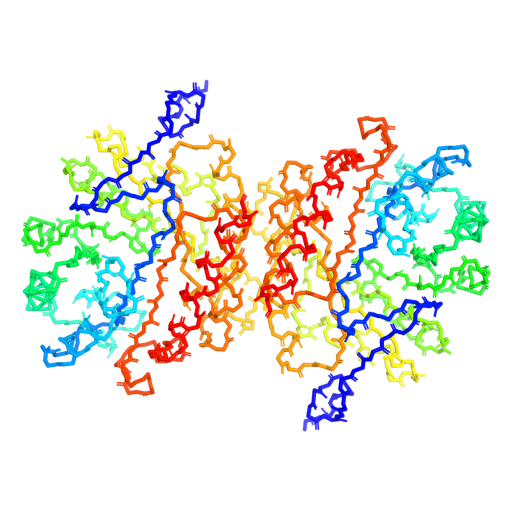TOM 2197 C CA . ILE B 1 14 ? -12.281 -20.469 -1.284 1 98 14 ILE B CA 1
ATOM 2198 C C . ILE B 1 14 ? -10.852 -20.562 -0.763 1 98 14 ILE B C 1
ATOM 2200 O O . ILE B 1 14 ? -10.164 -19.547 -0.62 1 98 14 ILE B O 1
ATOM 2204 N N . ARG B 1 15 ? -10.461 -21.75 -0.378 1 98.44 15 ARG B N 1
ATOM 2205 C CA . ARG B 1 15 ? -9.078 -22.078 -0.062 1 98.44 15 ARG B CA 1
ATOM 2206 C C . ARG B 1 15 ? -8.453 -22.938 -1.162 1 98.44 15 ARG B C 1
ATOM 2208 O O . ARG B 1 15 ? -8.992 -23.984 -1.515 1 98.44 15 ARG B O 1
ATOM 2215 N N . VAL B 1 16 ? -7.391 -22.484 -1.7 1 98.75 16 VAL B N 1
ATOM 2216 C CA . VAL B 1 16 ? -6.801 -23.141 -2.855 1 98.75 16 VAL B CA 1
ATOM 2217 C C . VAL B 1 16 ? -5.648 -24.047 -2.404 1 98.75 16 VAL B C 1
ATOM 2219 O O . VAL B 1 16 ? -4.68 -23.562 -1.804 1 98.75 16 VAL B O 1
ATOM 2222 N N . LYS B 1 17 ? -5.742 -25.25 -2.766 1 98.44 17 LYS B N 1
ATOM 2223 C CA . LYS B 1 17 ? -4.719 -26.234 -2.396 1 98.44 17 LYS B CA 1
ATOM 2224 C C . LYS B 1 17 ? -3.727 -26.438 -3.537 1 98.44 17 LYS B C 1
ATOM 2226 O O . LYS B 1 17 ? -4.125 -26.625 -4.688 1 98.44 17 LYS B O 1
ATOM 2231 N N . VAL B 1 18 ? -2.494 -26.375 -3.24 1 98.25 18 VAL B N 1
ATOM 2232 C CA . VAL B 1 18 ? -1.395 -26.719 -4.133 1 98.25 18 VAL B CA 1
ATOM 2233 C C . VAL B 1 18 ? -0.465 -27.719 -3.449 1 98.25 18 VAL B C 1
ATOM 2235 O O . VAL B 1 18 ? 0.402 -27.328 -2.662 1 98.25 18 VAL B O 1
ATOM 2238 N N . GLY B 1 19 ? -0.579 -28.984 -3.791 1 95.31 19 GLY B N 1
ATOM 2239 C CA . GLY B 1 19 ? 0.074 -30 -2.971 1 95.31 19 GLY B CA 1
ATOM 2240 C C . GLY B 1 19 ? -0.383 -29.984 -1.524 1 95.31 19 GLY B C 1
ATOM 2241 O O . GLY B 1 19 ? -1.581 -30.047 -1.245 1 95.31 19 GLY B O 1
ATOM 2242 N N . ASP B 1 20 ? 0.507 -29.781 -0.659 1 95.38 20 ASP B N 1
ATOM 2243 C CA . ASP B 1 20 ? 0.17 -29.766 0.762 1 95.38 20 ASP B CA 1
ATOM 2244 C C . ASP B 1 20 ? -0.013 -28.344 1.27 1 95.38 20 ASP B C 1
ATOM 2246 O O . ASP B 1 20 ? -0.244 -28.125 2.461 1 95.38 20 ASP B O 1
ATOM 2250 N N . ILE B 1 21 ? 0.048 -27.375 0.369 1 97.56 21 ILE B N 1
ATOM 2251 C CA . ILE B 1 21 ? -0.051 -25.969 0.726 1 97.56 21 ILE B CA 1
ATOM 2252 C C . ILE B 1 21 ? -1.482 -25.484 0.514 1 97.56 21 ILE B C 1
ATOM 2254 O O . ILE B 1 21 ? -2.131 -25.844 -0.47 1 97.56 21 ILE B O 1
ATOM 2258 N N . VAL B 1 22 ? -1.958 -24.703 1.432 1 98.56 22 VAL B N 1
ATOM 2259 C CA . VAL B 1 22 ? -3.287 -24.109 1.305 1 98.56 22 VAL B CA 1
ATOM 2260 C C . VAL B 1 22 ? -3.182 -22.594 1.279 1 98.56 22 VAL B C 1
ATOM 2262 O O . VAL B 1 22 ? -2.777 -21.969 2.268 1 98.56 22 VAL B O 1
ATOM 2265 N N . ILE B 1 23 ? -3.516 -21.953 0.195 1 98.75 23 ILE B N 1
ATOM 2266 C CA . ILE B 1 23 ? -3.553 -20.5 0.073 1 98.75 23 ILE B CA 1
ATOM 2267 C C . ILE B 1 23 ? -4.934 -19.984 0.469 1 98.75 23 ILE B C 1
ATOM 2269 O O . ILE B 1 23 ? -5.953 -20.453 -0.04 1 98.75 23 ILE B O 1
ATOM 2273 N N . GLY B 1 24 ? -4.988 -18.969 1.293 1 98.12 24 GLY B N 1
ATOM 2274 C CA . GLY B 1 24 ? -6.25 -18.453 1.808 1 98.12 24 GLY B CA 1
ATOM 2275 C C . GLY B 1 24 ? -6.637 -19.062 3.145 1 98.12 24 GLY B C 1
ATOM 2276 O O . GLY B 1 24 ? -7.762 -18.875 3.613 1 98.12 24 GLY B O 1
ATOM 2277 N N . GLY B 1 25 ? -5.719 -19.828 3.707 1 96.06 25 GLY B N 1
ATOM 2278 C CA . GLY B 1 25 ? -5.91 -20.391 5.035 1 96.06 25 GLY B CA 1
ATOM 2279 C C . GLY B 1 25 ? -5.324 -19.531 6.137 1 96.06 25 GLY B C 1
ATOM 2280 O O . GLY B 1 25 ? -5.324 -18.297 6.035 1 96.06 25 GLY B O 1
ATOM 2281 N N . GLU B 1 26 ? -4.887 -20.172 7.156 1 93.38 26 GLU B N 1
ATOM 2282 C CA . GLU B 1 26 ? -4.379 -19.469 8.328 1 93.38 26 GLU B CA 1
ATOM 2283 C C . GLU B 1 26 ? -2.945 -18.984 8.109 1 93.38 26 GLU B C 1
ATOM 2285 O O . GLU B 1 26 ? -2.576 -17.891 8.523 1 93.38 26 GLU B O 1
ATOM 2290 N N . GLU B 1 27 ? -2.217 -19.781 7.406 1 95.75 27 GLU B N 1
ATOM 2291 C CA . GLU B 1 27 ? -0.8 -19.5 7.207 1 95.75 27 GLU B CA 1
ATOM 2292 C C . GLU B 1 27 ? -0.587 -18.578 6.012 1 95.75 27 GLU B C 1
ATOM 2294 O O . GLU B 1 27 ? -1.229 -18.734 4.973 1 95.75 27 GLU B O 1
ATOM 2299 N N . LYS B 1 28 ? 0.264 -17.531 6.207 1 98.25 28 LYS B N 1
ATOM 2300 C CA . LYS B 1 28 ? 0.694 -16.719 5.074 1 98.25 28 LYS B CA 1
ATOM 2301 C C . LYS B 1 28 ? 1.659 -17.5 4.18 1 98.25 28 LYS B C 1
ATOM 2303 O O . LYS B 1 28 ? 2.695 -17.969 4.641 1 98.25 28 LYS B O 1
ATOM 2308 N N . ILE B 1 29 ? 1.401 -17.609 2.924 1 98.56 29 ILE B N 1
ATOM 2309 C CA . ILE B 1 29 ? 2.174 -18.453 2.02 1 98.56 29 ILE B CA 1
ATOM 2310 C C . ILE B 1 29 ? 3.236 -17.609 1.311 1 98.56 29 ILE B C 1
ATOM 2312 O O . ILE B 1 29 ? 2.936 -16.547 0.768 1 98.56 29 ILE B O 1
ATOM 2316 N N . ILE B 1 30 ? 4.43 -18.109 1.322 1 98.75 30 ILE B N 1
ATOM 2317 C CA . ILE B 1 30 ? 5.551 -17.438 0.664 1 98.75 30 ILE B CA 1
ATOM 2318 C C . ILE B 1 30 ? 5.984 -18.25 -0.557 1 98.75 30 ILE B C 1
ATOM 2320 O O . ILE B 1 30 ? 6.352 -19.422 -0.436 1 98.75 30 ILE B O 1
ATOM 2324 N N . ILE B 1 31 ? 5.863 -17.625 -1.727 1 98.69 31 ILE B N 1
ATOM 2325 C CA . ILE B 1 31 ? 6.363 -18.156 -2.99 1 98.69 31 ILE B CA 1
ATOM 2326 C C . ILE B 1 31 ? 7.621 -17.391 -3.406 1 98.69 31 ILE B C 1
ATOM 2328 O O . ILE B 1 31 ? 7.66 -16.172 -3.355 1 98.69 31 ILE B O 1
ATOM 2332 N N . SER B 1 32 ? 8.648 -18.125 -3.752 1 98.25 32 SER B N 1
ATOM 2333 C CA . SER B 1 32 ? 9.867 -17.422 -4.145 1 98.25 32 SER B CA 1
ATOM 2334 C C . SER B 1 32 ? 10.703 -18.266 -5.102 1 98.25 32 SER B C 1
ATOM 2336 O O . SER B 1 32 ? 10.508 -19.469 -5.199 1 98.25 32 SER B O 1
ATOM 2338 N N . GLY B 1 33 ? 11.578 -17.688 -5.742 1 96.38 33 GLY B N 1
ATOM 2339 C CA . GLY B 1 33 ? 12.469 -18.312 -6.711 1 96.38 33 GLY B CA 1
ATOM 2340 C C . GLY B 1 33 ? 12.969 -17.328 -7.758 1 96.38 33 GLY B C 1
ATOM 2341 O O . GLY B 1 33 ? 12.656 -16.141 -7.715 1 96.38 33 GLY B O 1
ATOM 2342 N N . PRO B 1 34 ? 13.734 -17.828 -8.625 1 92 34 PRO B N 1
ATOM 2343 C CA . PRO B 1 34 ? 14.305 -16.938 -9.641 1 92 34 PRO B CA 1
ATOM 2344 C C . PRO B 1 34 ? 13.289 -16.516 -10.703 1 92 34 PRO B C 1
ATOM 2346 O O . PRO B 1 34 ? 12.266 -17.188 -10.883 1 92 34 PRO B O 1
ATOM 2349 N N . CYS B 1 35 ? 13.602 -15.422 -11.352 1 87.5 35 CYS B N 1
ATOM 2350 C CA . CYS B 1 35 ? 12.734 -14.961 -12.422 1 87.5 35 CYS B CA 1
ATOM 2351 C C . CYS B 1 35 ? 12.719 -15.945 -13.586 1 87.5 35 CYS B C 1
ATOM 2353 O O . CYS B 1 35 ? 11.664 -16.25 -14.133 1 87.5 35 CYS B O 1
ATOM 2355 N N . ALA B 1 36 ? 13.867 -16.391 -13.906 1 86 36 ALA B N 1
ATOM 2356 C CA . ALA B 1 36 ? 13.992 -17.359 -15 1 86 36 ALA B CA 1
ATOM 2357 C C . ALA B 1 36 ? 14.859 -18.547 -14.586 1 86 36 ALA B C 1
ATOM 2359 O O . ALA B 1 36 ? 15.836 -18.391 -13.852 1 86 36 ALA B O 1
ATOM 2360 N N . VAL B 1 37 ? 14.453 -19.672 -15.078 1 86 37 VAL B N 1
ATOM 2361 C CA . VAL B 1 37 ? 15.273 -20.859 -14.883 1 86 37 VAL B CA 1
ATOM 2362 C C . VAL B 1 37 ? 16.531 -20.766 -15.758 1 86 37 VAL B C 1
ATOM 2364 O O . VAL B 1 37 ? 16.438 -20.797 -16.984 1 86 37 VAL B O 1
ATOM 2367 N N . GLU B 1 38 ? 17.609 -20.656 -15.109 1 84.12 38 GLU B N 1
ATOM 2368 C CA . GLU B 1 38 ? 18.875 -20.516 -15.836 1 84.12 38 GLU B CA 1
ATOM 2369 C C . GLU B 1 38 ? 19.516 -21.875 -16.094 1 84.12 38 GLU B C 1
ATOM 2371 O O . GLU B 1 38 ? 19.844 -22.203 -17.234 1 84.12 38 GLU B O 1
ATOM 2376 N N . ASP B 1 39 ? 19.766 -22.547 -15.078 1 87.06 39 ASP B N 1
ATOM 2377 C CA . ASP B 1 39 ? 20.328 -23.906 -15.133 1 87.06 39 ASP B CA 1
ATOM 2378 C C . ASP B 1 39 ? 19.969 -24.688 -13.875 1 87.06 39 ASP B C 1
ATOM 2380 O O . ASP B 1 39 ? 19.547 -24.109 -12.867 1 87.06 39 ASP B O 1
ATOM 2384 N N . GLU B 1 40 ? 20.141 -25.969 -14.055 1 92.31 40 GLU B N 1
ATOM 2385 C CA . GLU B 1 40 ? 19.719 -26.875 -12.984 1 92.31 40 GLU B CA 1
ATOM 2386 C C . GLU B 1 40 ? 20.484 -26.594 -11.695 1 92.31 40 GLU B C 1
ATOM 2388 O O . GLU B 1 40 ? 19.891 -26.531 -10.617 1 92.31 40 GLU B O 1
ATOM 2393 N N . LYS B 1 41 ? 21.781 -26.438 -11.789 1 93.38 41 LYS B N 1
ATOM 2394 C CA . LYS B 1 41 ? 22.609 -26.219 -10.609 1 93.38 41 LYS B CA 1
ATOM 2395 C C . LYS B 1 41 ? 22.156 -24.984 -9.836 1 93.38 41 LYS B C 1
ATOM 2397 O O . LYS B 1 41 ? 22.031 -25.031 -8.609 1 93.38 41 LYS B O 1
ATOM 2402 N N . THR B 1 42 ? 21.953 -23.938 -10.492 1 92.38 42 THR B N 1
ATOM 2403 C CA . THR B 1 42 ? 21.562 -22.688 -9.875 1 92.38 42 THR B CA 1
ATOM 2404 C C . THR B 1 42 ? 20.188 -22.812 -9.227 1 92.38 42 THR B C 1
ATOM 2406 O O . THR B 1 42 ? 19.984 -22.391 -8.086 1 92.38 42 THR B O 1
ATOM 2409 N N . VAL B 1 43 ? 19.25 -23.453 -9.914 1 93.31 43 VAL B N 1
ATOM 2410 C CA . VAL B 1 43 ? 17.891 -23.594 -9.414 1 93.31 43 VAL B CA 1
ATOM 2411 C C . VAL B 1 43 ? 17.891 -24.469 -8.164 1 93.31 43 VAL B C 1
ATOM 2413 O O . VAL B 1 43 ? 17.203 -24.172 -7.184 1 93.31 43 VAL B O 1
ATOM 2416 N N . VAL B 1 44 ? 18.672 -25.5 -8.203 1 95.38 44 VAL B N 1
ATOM 2417 C CA . VAL B 1 44 ? 18.75 -26.406 -7.066 1 95.38 44 VAL B CA 1
ATOM 2418 C C . VAL B 1 44 ? 19.328 -25.672 -5.855 1 95.38 44 VAL B C 1
ATOM 2420 O O . VAL B 1 44 ? 18.812 -25.812 -4.742 1 95.38 44 VAL B O 1
ATOM 2423 N N . ALA B 1 45 ? 20.344 -24.906 -6.113 1 95.38 45 ALA B N 1
ATOM 2424 C CA . ALA B 1 45 ? 20.953 -24.141 -5.031 1 95.38 45 ALA B CA 1
ATOM 2425 C C . ALA B 1 45 ? 19.953 -23.141 -4.438 1 95.38 45 ALA B C 1
ATOM 2427 O O . ALA B 1 45 ? 19.875 -22.984 -3.215 1 95.38 45 ALA B O 1
ATOM 2428 N N . ILE B 1 46 ? 19.219 -22.469 -5.266 1 95.06 46 ILE B N 1
ATOM 2429 C CA . ILE B 1 46 ? 18.203 -21.516 -4.824 1 95.06 46 ILE B CA 1
ATOM 2430 C C . ILE B 1 46 ? 17.141 -22.234 -4.012 1 95.06 46 ILE B C 1
ATOM 2432 O O . ILE B 1 46 ? 16.812 -21.812 -2.896 1 95.06 46 ILE B O 1
ATOM 2436 N N . ALA B 1 47 ? 16.641 -23.328 -4.523 1 96.69 47 ALA B N 1
ATOM 2437 C CA . ALA B 1 47 ? 15.57 -24.094 -3.885 1 96.69 47 ALA B CA 1
ATOM 2438 C C . ALA B 1 47 ? 15.992 -24.594 -2.51 1 96.69 47 ALA B C 1
ATOM 2440 O O . ALA B 1 47 ? 15.219 -24.531 -1.553 1 96.69 47 ALA B O 1
ATOM 2441 N N . GLU B 1 48 ? 17.203 -25.062 -2.445 1 97.12 48 GLU B N 1
ATOM 2442 C CA . GLU B 1 48 ? 17.719 -25.562 -1.178 1 97.12 48 GLU B CA 1
ATOM 2443 C C . GLU B 1 48 ? 17.719 -24.469 -0.11 1 97.12 48 GLU B C 1
ATOM 2445 O O . GLU B 1 48 ? 17.281 -24.703 1.021 1 97.12 48 GLU B O 1
ATOM 2450 N N . ASN B 1 49 ? 18.219 -23.359 -0.45 1 96.81 49 ASN B N 1
ATOM 2451 C CA . ASN B 1 49 ? 18.266 -22.234 0.48 1 96.81 49 ASN B CA 1
ATOM 2452 C C . ASN B 1 49 ? 16.859 -21.766 0.875 1 96.81 49 ASN B C 1
ATOM 2454 O O . ASN B 1 49 ? 16.594 -21.516 2.053 1 96.81 49 ASN B O 1
ATOM 2458 N N . LEU B 1 50 ? 16 -21.672 -0.07 1 97.19 50 LEU B N 1
ATOM 2459 C CA . LEU B 1 50 ? 14.641 -21.203 0.175 1 97.19 50 LEU B CA 1
ATOM 2460 C C . LEU B 1 50 ? 13.875 -22.172 1.067 1 97.19 50 LEU B C 1
ATOM 2462 O O . LEU B 1 50 ? 13.109 -21.75 1.935 1 97.19 50 LEU B O 1
ATOM 2466 N N . LYS B 1 51 ? 14.102 -23.469 0.822 1 97.44 51 LYS B N 1
ATOM 2467 C CA . LYS B 1 51 ? 13.453 -24.484 1.66 1 97.44 51 LYS B CA 1
ATOM 2468 C C . LYS B 1 51 ? 13.875 -24.328 3.121 1 97.44 51 LYS B C 1
ATOM 2470 O O . LYS B 1 51 ? 13.039 -24.406 4.023 1 97.44 51 LYS B O 1
ATOM 2475 N N . LYS B 1 52 ? 15.102 -24.094 3.33 1 97.31 52 LYS B N 1
ATOM 2476 C CA . LYS B 1 52 ? 15.633 -23.922 4.68 1 97.31 52 LYS B CA 1
ATOM 2477 C C . LYS B 1 52 ? 15 -22.719 5.371 1 97.31 52 LYS B C 1
ATOM 2479 O O . LYS B 1 52 ? 14.852 -22.703 6.594 1 97.31 52 LYS B O 1
ATOM 2484 N N . LEU B 1 53 ? 14.625 -21.703 4.602 1 97.12 53 LEU B N 1
ATOM 2485 C CA . LEU B 1 53 ? 14.047 -20.484 5.148 1 97.12 53 LEU B CA 1
ATOM 2486 C C . LEU B 1 53 ? 12.562 -20.672 5.438 1 97.12 53 LEU B C 1
ATOM 2488 O O . LEU B 1 53 ? 11.945 -19.828 6.102 1 97.12 53 LEU B O 1
ATOM 2492 N N . GLY B 1 54 ? 11.984 -21.719 4.855 1 96.88 54 GLY B N 1
ATOM 2493 C CA . GLY B 1 54 ? 10.57 -21.969 5.086 1 96.88 54 GLY B CA 1
ATOM 2494 C C . GLY B 1 54 ? 9.68 -21.484 3.955 1 96.88 54 GLY B C 1
ATOM 2495 O O . GLY B 1 54 ? 8.484 -21.281 4.145 1 96.88 54 GLY B O 1
ATOM 2496 N N . VAL B 1 55 ? 10.289 -21.219 2.809 1 98.12 55 VAL B N 1
ATOM 2497 C CA . VAL B 1 55 ? 9.492 -20.875 1.634 1 98.12 55 VAL B CA 1
ATOM 2498 C C . VAL B 1 55 ? 8.586 -22.047 1.265 1 98.12 55 VAL B C 1
ATOM 2500 O O . VAL B 1 55 ? 9 -23.203 1.312 1 98.12 55 VAL B O 1
ATOM 2503 N N . HIS B 1 56 ? 7.402 -21.734 0.886 1 98.31 56 HIS B N 1
ATOM 2504 C CA . HIS B 1 56 ? 6.379 -22.766 0.721 1 98.31 56 HIS B CA 1
ATOM 2505 C C . HIS B 1 56 ? 6.398 -23.344 -0.692 1 98.31 56 HIS B C 1
ATOM 2507 O O . HIS B 1 56 ? 6.227 -24.547 -0.88 1 98.31 56 HIS B O 1
ATOM 2513 N N . MET B 1 57 ? 6.547 -22.453 -1.709 1 98.44 57 MET B N 1
ATOM 2514 C CA . MET B 1 57 ? 6.477 -22.859 -3.113 1 98.44 57 MET B CA 1
ATOM 2515 C C . MET B 1 57 ? 7.621 -22.234 -3.91 1 98.44 57 MET B C 1
ATOM 2517 O O . MET B 1 57 ? 8.086 -21.141 -3.59 1 98.44 57 MET B O 1
ATOM 2521 N N . LEU B 1 58 ? 7.988 -22.969 -4.922 1 97.62 58 LEU B N 1
ATOM 2522 C CA . LEU B 1 58 ? 9.062 -22.516 -5.801 1 97.62 58 LEU B CA 1
ATOM 2523 C C . LEU B 1 58 ? 8.492 -21.922 -7.086 1 97.62 58 LEU B C 1
ATOM 2525 O O . LEU B 1 58 ? 7.645 -22.531 -7.734 1 97.62 58 LEU B O 1
ATOM 2529 N N . ARG B 1 59 ? 8.914 -20.75 -7.285 1 96.19 59 ARG B N 1
ATOM 2530 C CA . ARG B 1 59 ? 8.523 -20.141 -8.555 1 96.19 59 ARG B CA 1
ATOM 2531 C C . ARG B 1 59 ? 9.695 -20.094 -9.531 1 96.19 59 ARG B C 1
ATOM 2533 O O . ARG B 1 59 ? 10.852 -20.031 -9.117 1 96.19 59 ARG B O 1
ATOM 2540 N N . GLY B 1 60 ? 9.352 -20.125 -10.789 1 92.69 60 GLY B N 1
ATOM 2541 C CA . GLY B 1 60 ? 10.32 -19.938 -11.852 1 92.69 60 GLY B CA 1
ATOM 2542 C C . GLY B 1 60 ? 9.688 -19.797 -13.227 1 92.69 60 GLY B C 1
ATOM 2543 O O . GLY B 1 60 ? 8.727 -20.5 -13.547 1 92.69 60 GLY B O 1
ATOM 2544 N N . GLY B 1 61 ? 10.234 -18.859 -13.938 1 89.06 61 GLY B N 1
ATOM 2545 C CA . GLY B 1 61 ? 9.773 -18.703 -15.312 1 89.06 61 GLY B CA 1
ATOM 2546 C C . GLY B 1 61 ? 10.516 -19.578 -16.297 1 89.06 61 GLY B C 1
ATOM 2547 O O . GLY B 1 61 ? 11.75 -19.578 -16.328 1 89.06 61 GLY B O 1
ATOM 2548 N N . ALA B 1 62 ? 9.75 -20.391 -17 1 86.06 62 ALA B N 1
ATOM 2549 C CA . ALA B 1 62 ? 10.344 -21.203 -18.047 1 86.06 62 ALA B CA 1
ATOM 2550 C C . ALA B 1 62 ? 10.039 -20.609 -19.422 1 86.06 62 ALA B C 1
ATOM 2552 O O . ALA B 1 62 ? 10.852 -20.734 -20.344 1 86.06 62 ALA B O 1
ATOM 2553 N N . PHE B 1 63 ? 8.898 -20 -19.562 1 80.56 63 PHE B N 1
ATOM 2554 C CA . PHE B 1 63 ? 8.5 -19.203 -20.719 1 80.56 63 PHE B CA 1
ATOM 2555 C C . PHE B 1 63 ? 8.469 -17.719 -20.375 1 80.56 63 PHE B C 1
ATOM 2557 O O . PHE B 1 63 ? 7.699 -17.297 -19.516 1 80.56 63 PHE B O 1
ATOM 2564 N N . LYS B 1 64 ? 9.312 -16.953 -20.953 1 72.94 64 LYS B N 1
ATOM 2565 C CA . LYS B 1 64 ? 9.375 -15.562 -20.516 1 72.94 64 LYS B CA 1
ATOM 2566 C C . LYS B 1 64 ? 8.836 -14.617 -21.594 1 72.94 64 LYS B C 1
ATOM 2568 O O . LYS B 1 64 ? 9.352 -14.578 -22.719 1 72.94 64 LYS B O 1
ATOM 2573 N N . PRO B 1 65 ? 7.746 -14.008 -21.188 1 72.19 65 PRO B N 1
ATOM 2574 C CA . PRO B 1 65 ? 7.312 -12.922 -22.078 1 72.19 65 PRO B CA 1
ATOM 2575 C C . PRO B 1 65 ? 8.133 -11.648 -21.906 1 72.19 65 PRO B C 1
ATOM 2577 O O . PRO B 1 65 ? 8.203 -11.102 -20.797 1 72.19 65 PRO B O 1
ATOM 2580 N N . ARG B 1 66 ? 8.984 -11.422 -22.859 1 71.44 66 ARG B N 1
ATOM 2581 C CA . ARG B 1 66 ? 9.773 -10.195 -22.781 1 71.44 66 ARG B CA 1
ATOM 2582 C C . ARG B 1 66 ? 9.219 -9.133 -23.719 1 71.44 66 ARG B C 1
ATOM 2584 O O . ARG B 1 66 ? 8.672 -9.453 -24.766 1 71.44 66 ARG B O 1
ATOM 2591 N N . THR B 1 67 ? 9.297 -7.895 -23.172 1 68.62 67 THR B N 1
ATOM 2592 C CA . THR B 1 67 ? 8.875 -6.789 -24.031 1 68.62 67 THR B CA 1
ATOM 2593 C C . THR B 1 67 ? 9.711 -6.742 -25.312 1 68.62 67 THR B C 1
ATOM 2595 O O . THR B 1 67 ? 9.172 -6.551 -26.391 1 68.62 67 THR B O 1
ATOM 2598 N N . SER B 1 68 ? 10.977 -7.027 -24.969 1 69.12 68 SER B N 1
ATOM 2599 C CA . SER B 1 68 ? 11.883 -7.07 -26.109 1 69.12 68 SER B CA 1
ATOM 2600 C C . SER B 1 68 ? 12.031 -8.492 -26.641 1 69.12 68 SER B C 1
ATOM 2602 O O . SER B 1 68 ? 12.344 -9.414 -25.891 1 69.12 68 SER B O 1
ATOM 2604 N N . PRO B 1 69 ? 11.875 -8.758 -27.891 1 73.12 69 PRO B N 1
ATOM 2605 C CA . PRO B 1 69 ? 12.062 -10.102 -28.469 1 73.12 69 PRO B CA 1
ATOM 2606 C C . PRO B 1 69 ? 13.516 -10.562 -28.422 1 73.12 69 PRO B C 1
ATOM 2608 O O . PRO B 1 69 ? 13.797 -11.742 -28.656 1 73.12 69 PRO B O 1
ATOM 2611 N N . TYR B 1 70 ? 14.344 -9.68 -28.062 1 74.44 70 TYR B N 1
ATOM 2612 C CA . TYR B 1 70 ? 15.766 -9.977 -28.078 1 74.44 70 TYR B CA 1
ATOM 2613 C C . TYR B 1 70 ? 16.25 -10.414 -26.688 1 74.44 70 TYR B C 1
ATOM 2615 O O . TYR B 1 70 ? 17.406 -10.812 -26.531 1 74.44 70 TYR B O 1
ATOM 2623 N N . SER B 1 71 ? 15.289 -10.336 -25.734 1 69.69 71 SER B N 1
ATOM 2624 C CA . SER B 1 71 ? 15.625 -10.719 -24.359 1 69.69 71 SER B CA 1
ATOM 2625 C C . SER B 1 71 ? 15.531 -12.227 -24.172 1 69.69 71 SER B C 1
ATOM 2627 O O . SER B 1 71 ? 15 -12.938 -25.031 1 69.69 71 SER B O 1
ATOM 2629 N N . PHE B 1 72 ? 16.219 -12.82 -23.172 1 73.12 72 PHE B N 1
ATOM 2630 C CA . PHE B 1 72 ? 16.156 -14.234 -22.828 1 73.12 72 PHE B CA 1
ATOM 2631 C C . PHE B 1 72 ? 14.711 -14.719 -22.781 1 73.12 72 PHE B C 1
ATOM 2633 O O . PHE B 1 72 ? 13.875 -14.141 -22.078 1 73.12 72 PHE B O 1
ATOM 2640 N N . GLN B 1 73 ? 14.406 -15.805 -23.484 1 72.31 73 GLN B N 1
ATOM 2641 C CA . GLN B 1 73 ? 13.031 -16.266 -23.641 1 72.31 73 GLN B CA 1
ATOM 2642 C C . GLN B 1 73 ? 12.75 -17.469 -22.734 1 72.31 73 GLN B C 1
ATOM 2644 O O . GLN B 1 73 ? 11.641 -18 -22.734 1 72.31 73 GLN B O 1
ATOM 2649 N N . GLY B 1 74 ? 13.68 -17.859 -21.984 1 75.69 74 GLY B N 1
ATOM 2650 C CA . GLY B 1 74 ? 13.516 -19 -21.094 1 75.69 74 GLY B CA 1
ATOM 2651 C C . GLY B 1 74 ? 13.961 -20.312 -21.719 1 75.69 74 GLY B C 1
ATOM 2652 O O . GLY B 1 74 ? 14.18 -20.391 -22.922 1 75.69 74 GLY B O 1
ATOM 2653 N N . LEU B 1 75 ? 14.086 -21.391 -20.906 1 83.44 75 LEU B N 1
ATOM 2654 C CA . LEU B 1 75 ? 14.5 -22.719 -21.328 1 83.44 75 LEU B CA 1
ATOM 2655 C C . LEU B 1 75 ? 13.305 -23.562 -21.75 1 83.44 75 LEU B C 1
ATOM 2657 O O . LEU B 1 75 ? 13.453 -24.719 -22.125 1 83.44 75 LEU B O 1
ATOM 2661 N N . LYS B 1 76 ? 12.094 -22.969 -21.703 1 85.88 76 LYS B N 1
ATOM 2662 C CA . LYS B 1 76 ? 10.844 -23.594 -22.141 1 85.88 76 LYS B CA 1
ATOM 2663 C C . LYS B 1 76 ? 10.609 -24.906 -21.422 1 85.88 76 LYS B C 1
ATOM 2665 O O . LYS B 1 76 ? 10.617 -24.953 -20.188 1 85.88 76 LYS B O 1
ATOM 2670 N N . PHE B 1 77 ? 10.453 -25.984 -22.078 1 88.44 77 PHE B N 1
ATOM 2671 C CA . PHE B 1 77 ? 10.055 -27.234 -21.438 1 88.44 77 PHE B CA 1
ATOM 2672 C C . PHE B 1 77 ? 11.211 -27.828 -20.641 1 88.44 77 PHE B C 1
ATOM 2674 O O . PHE B 1 77 ? 10.992 -28.453 -19.594 1 88.44 77 PHE B O 1
ATOM 2681 N N . GLU B 1 78 ? 12.391 -27.625 -21.047 1 89.88 78 GLU B N 1
ATOM 2682 C CA . GLU B 1 78 ? 13.539 -28.047 -20.234 1 89.88 78 GLU B CA 1
ATOM 2683 C C . GLU B 1 78 ? 13.562 -27.328 -18.891 1 89.88 78 GLU B C 1
ATOM 2685 O O . GLU B 1 78 ? 13.906 -27.938 -17.875 1 89.88 78 GLU B O 1
ATOM 2690 N N . GLY B 1 79 ? 13.227 -26.062 -18.953 1 92.19 79 GLY B N 1
ATOM 2691 C CA . GLY B 1 79 ? 13.125 -25.312 -17.719 1 92.19 79 GLY B CA 1
ATOM 2692 C C . GLY B 1 79 ? 12.062 -25.844 -16.766 1 92.19 79 GLY B C 1
ATOM 2693 O O . GLY B 1 79 ? 12.281 -25.906 -15.562 1 92.19 79 GLY B O 1
ATOM 2694 N N . LEU B 1 80 ? 10.953 -26.25 -17.359 1 94.06 80 LEU B N 1
ATOM 2695 C CA . LEU B 1 80 ? 9.867 -26.797 -16.547 1 94.06 80 LEU B CA 1
ATOM 2696 C C . LEU B 1 80 ? 10.273 -28.125 -15.914 1 94.06 80 LEU B C 1
ATOM 2698 O O . LEU B 1 80 ? 9.922 -28.406 -14.766 1 94.06 80 LEU B O 1
ATOM 2702 N N . LYS B 1 81 ? 11 -28.891 -16.656 1 94.06 81 LYS B N 1
ATOM 2703 C CA . LYS B 1 81 ? 11.484 -30.156 -16.141 1 94.06 81 LYS B CA 1
ATOM 2704 C C . LYS B 1 81 ? 12.414 -29.953 -14.945 1 94.06 81 LYS B C 1
ATOM 2706 O O . LYS B 1 81 ? 12.297 -30.641 -13.938 1 94.06 81 LYS B O 1
ATOM 2711 N N . ILE B 1 82 ? 13.289 -29 -15.117 1 94.12 82 ILE B N 1
ATOM 2712 C CA . ILE B 1 82 ? 14.227 -28.656 -14.047 1 94.12 82 ILE B CA 1
ATOM 2713 C C . ILE B 1 82 ? 13.445 -28.219 -12.805 1 94.12 82 ILE B C 1
ATOM 2715 O O . ILE B 1 82 ? 13.727 -28.672 -11.695 1 94.12 82 ILE B O 1
ATOM 2719 N N . LEU B 1 83 ? 12.445 -27.422 -12.992 1 94.88 83 LEU B N 1
ATOM 2720 C CA . LEU B 1 83 ? 11.633 -26.922 -11.891 1 94.88 83 LEU B CA 1
ATOM 2721 C C . LEU B 1 83 ? 10.898 -28.062 -11.195 1 94.88 83 LEU B C 1
ATOM 2723 O O . LEU B 1 83 ? 10.883 -28.141 -9.969 1 94.88 83 LEU B O 1
ATOM 2727 N N . LYS B 1 84 ? 10.312 -28.906 -11.984 1 94.56 84 LYS B N 1
ATOM 2728 C CA . LYS B 1 84 ? 9.555 -30.031 -11.453 1 94.56 84 LYS B CA 1
ATOM 2729 C C . LYS B 1 84 ? 10.438 -30.938 -10.602 1 94.56 84 LYS B C 1
ATOM 2731 O O . LYS B 1 84 ? 10.055 -31.344 -9.508 1 94.56 84 LYS B O 1
ATOM 2736 N N . GLU B 1 85 ? 11.586 -31.234 -11.117 1 95.19 85 GLU B N 1
ATOM 2737 C CA . GLU B 1 85 ? 12.523 -32.094 -10.391 1 95.19 85 GLU B CA 1
ATOM 2738 C C . GLU B 1 85 ? 12.977 -31.438 -9.094 1 95.19 85 GLU B C 1
ATOM 2740 O O . GLU B 1 85 ? 13.086 -32.094 -8.062 1 95.19 85 GLU B O 1
ATOM 2745 N N . CYS B 1 86 ? 13.258 -30.203 -9.18 1 94.62 86 CYS B N 1
ATOM 2746 C CA . CYS B 1 86 ? 13.648 -29.453 -7.988 1 94.62 86 CYS B CA 1
ATOM 2747 C C . CYS B 1 86 ? 12.523 -29.438 -6.961 1 94.62 86 CYS B C 1
ATOM 2749 O O . CYS B 1 86 ? 12.766 -29.625 -5.77 1 94.62 86 CYS B O 1
ATOM 2751 N N . GLY B 1 87 ? 11.32 -29.172 -7.461 1 95.25 87 GLY B N 1
ATOM 2752 C CA . GLY B 1 87 ? 10.156 -29.203 -6.582 1 95.25 87 GLY B CA 1
ATOM 2753 C C . GLY B 1 87 ? 9.984 -30.516 -5.855 1 95.25 87 GLY B C 1
ATOM 2754 O O . GLY B 1 87 ? 9.703 -30.547 -4.656 1 95.25 87 GLY B O 1
ATOM 2755 N N . LYS B 1 88 ? 10.164 -31.625 -6.559 1 95.44 88 LYS B N 1
ATOM 2756 C CA . LYS B 1 88 ? 10.07 -32.938 -5.965 1 95.44 88 LYS B CA 1
ATOM 2757 C C . LYS B 1 88 ? 11.164 -33.156 -4.926 1 95.44 88 LYS B C 1
ATOM 2759 O O . LYS B 1 88 ? 10.898 -33.656 -3.828 1 95.44 88 LYS B O 1
ATOM 2764 N N . LYS B 1 89 ? 12.328 -32.781 -5.309 1 96.69 89 LYS B N 1
ATOM 2765 C CA . LYS B 1 89 ? 13.484 -33 -4.449 1 96.69 89 LYS B CA 1
ATOM 2766 C C . LYS B 1 89 ? 13.32 -32.281 -3.109 1 96.69 89 LYS B C 1
ATOM 2768 O O . LYS B 1 89 ? 13.664 -32.844 -2.062 1 96.69 89 LYS B O 1
ATOM 2773 N N . PHE B 1 90 ? 12.781 -31.094 -3.105 1 97 90 PHE B N 1
ATOM 2774 C CA . PHE B 1 90 ? 12.734 -30.281 -1.899 1 97 90 PHE B CA 1
ATOM 2775 C C . PHE B 1 90 ? 11.312 -30.188 -1.358 1 97 90 PHE B C 1
ATOM 2777 O O . PHE B 1 90 ? 11.047 -29.438 -0.413 1 97 90 PHE B O 1
ATOM 2784 N N . ASN B 1 91 ? 10.375 -30.922 -1.979 1 96.44 91 ASN B N 1
ATOM 2785 C CA . ASN B 1 91 ? 8.969 -30.922 -1.579 1 96.44 91 ASN B CA 1
ATOM 2786 C C . ASN B 1 91 ? 8.383 -29.5 -1.59 1 96.44 91 ASN B C 1
ATOM 2788 O O . ASN B 1 91 ? 7.82 -29.062 -0.592 1 96.44 91 ASN B O 1
ATOM 2792 N N . MET B 1 92 ? 8.594 -28.797 -2.646 1 97.75 92 MET B N 1
ATOM 2793 C CA . MET B 1 92 ? 8.031 -27.469 -2.9 1 97.75 92 MET B CA 1
ATOM 2794 C C . MET B 1 92 ? 7.219 -27.469 -4.191 1 97.75 92 MET B C 1
ATOM 2796 O O . MET B 1 92 ? 7.781 -27.594 -5.281 1 97.75 92 MET B O 1
ATOM 2800 N N . PRO B 1 93 ? 5.926 -27.312 -4.039 1 98.19 93 PRO B N 1
ATOM 2801 C CA . PRO B 1 93 ? 5.141 -27.203 -5.273 1 98.19 93 PRO B CA 1
ATOM 2802 C C . PRO B 1 93 ? 5.605 -26.078 -6.184 1 98.19 93 PRO B C 1
ATOM 2804 O O . PRO B 1 93 ? 6.09 -25.047 -5.695 1 98.19 93 PRO B O 1
ATOM 2807 N N . ILE B 1 94 ? 5.344 -26.266 -7.469 1 96.88 94 ILE B N 1
ATOM 2808 C CA . ILE B 1 94 ? 5.914 -25.375 -8.469 1 96.88 94 ILE B CA 1
ATOM 2809 C C . ILE B 1 94 ? 4.816 -24.469 -9.031 1 96.88 94 ILE B C 1
ATOM 2811 O O . ILE B 1 94 ? 3.732 -24.938 -9.383 1 96.88 94 ILE B O 1
ATOM 2815 N N . VAL B 1 95 ? 5.125 -23.156 -9.109 1 97.62 95 VAL B N 1
ATOM 2816 C CA . VAL B 1 95 ? 4.305 -22.219 -9.859 1 97.62 95 VAL B CA 1
ATOM 2817 C C . VAL B 1 95 ? 5.098 -21.672 -11.055 1 97.62 95 VAL B C 1
ATOM 2819 O O . VAL B 1 95 ? 6.234 -21.219 -10.898 1 97.62 95 VAL B O 1
ATOM 2822 N N . SER B 1 96 ? 4.574 -21.781 -12.211 1 96 96 SER B N 1
ATOM 2823 C CA . SER B 1 96 ? 5.223 -21.281 -13.422 1 96 96 SER B CA 1
ATOM 2824 C C . SER B 1 96 ? 4.203 -20.734 -14.406 1 96 96 SER B C 1
ATOM 2826 O O . SER B 1 96 ? 3.037 -21.141 -14.391 1 96 96 SER B O 1
ATOM 2828 N N . GLU B 1 97 ? 4.68 -19.922 -15.242 1 94.25 97 GLU B N 1
ATOM 2829 C CA . GLU B 1 97 ? 3.812 -19.203 -16.172 1 94.25 97 GLU B CA 1
ATOM 2830 C C . GLU B 1 97 ? 3.635 -19.984 -17.469 1 94.25 97 GLU B C 1
ATOM 2832 O O . GLU B 1 97 ? 4.59 -20.578 -17.984 1 94.25 97 GLU B O 1
ATOM 2837 N N . VAL B 1 98 ? 2.484 -20.031 -17.953 1 91.12 98 VAL B N 1
ATOM 2838 C CA . VAL B 1 98 ? 2.166 -20.5 -19.297 1 91.12 98 VAL B CA 1
ATOM 2839 C C . VAL B 1 98 ? 1.639 -19.344 -20.141 1 91.12 98 VAL B C 1
ATOM 2841 O O . VAL B 1 98 ? 0.724 -18.625 -19.719 1 91.12 98 VAL B O 1
ATOM 2844 N N . MET B 1 99 ? 2.117 -19.156 -21.297 1 89.62 99 MET B N 1
ATOM 2845 C CA . MET B 1 99 ? 1.813 -17.953 -22.078 1 89.62 99 MET B CA 1
ATOM 2846 C C . MET B 1 99 ? 0.935 -18.281 -23.281 1 89.62 99 MET B C 1
ATOM 2848 O O . MET B 1 99 ? 0.335 -17.391 -23.875 1 89.62 99 MET B O 1
ATOM 2852 N N . ASP B 1 100 ? 0.897 -19.562 -23.625 1 90.38 100 ASP B N 1
ATOM 2853 C CA . ASP B 1 100 ? 0.161 -20.016 -24.797 1 90.38 100 ASP B CA 1
ATOM 2854 C C . ASP B 1 100 ? -0.68 -21.25 -24.484 1 90.38 100 ASP B C 1
ATOM 2856 O O . ASP B 1 100 ? -0.191 -22.188 -23.859 1 90.38 100 ASP B O 1
ATOM 2860 N N . ALA B 1 101 ? -1.932 -21.156 -24.844 1 90.19 101 ALA B N 1
ATOM 2861 C CA . ALA B 1 101 ? -2.84 -22.266 -24.609 1 90.19 101 ALA B CA 1
ATOM 2862 C C . ALA B 1 101 ? -2.312 -23.562 -25.234 1 90.19 101 ALA B C 1
ATOM 2864 O O . ALA B 1 101 ? -2.57 -24.656 -24.719 1 90.19 101 ALA B O 1
ATOM 2865 N N . ARG B 1 102 ? -1.549 -23.547 -26.406 1 89.06 102 ARG B N 1
ATOM 2866 C CA . ARG B 1 102 ? -1.017 -24.703 -27.094 1 89.06 102 ARG B CA 1
ATOM 2867 C C . ARG B 1 102 ? 0.011 -25.438 -26.234 1 89.06 102 ARG B C 1
ATOM 2869 O O . ARG B 1 102 ? 0.272 -26.625 -26.453 1 89.06 102 ARG B O 1
ATOM 2876 N N . ASP B 1 103 ? 0.547 -24.594 -25.172 1 90.06 103 ASP B N 1
ATOM 2877 C CA . ASP B 1 103 ? 1.604 -25.172 -24.344 1 90.06 103 ASP B CA 1
ATOM 2878 C C . ASP B 1 103 ? 1.028 -25.781 -23.078 1 90.06 103 ASP B C 1
ATOM 2880 O O . ASP B 1 103 ? 1.748 -26.438 -22.312 1 90.06 103 ASP B O 1
ATOM 2884 N N . LEU B 1 104 ? -0.2 -25.625 -22.891 1 92.62 104 LEU B N 1
ATOM 2885 C CA . LEU B 1 104 ? -0.833 -26.016 -21.641 1 92.62 104 LEU B CA 1
ATOM 2886 C C . LEU B 1 104 ? -0.761 -27.531 -21.438 1 92.62 104 LEU B C 1
ATOM 2888 O O . LEU B 1 104 ? -0.409 -28 -20.359 1 92.62 104 LEU B O 1
ATOM 2892 N N . LYS B 1 105 ? -1.053 -28.234 -22.453 1 91.19 105 LYS B N 1
ATOM 2893 C CA . LYS B 1 105 ? -1.068 -29.688 -22.359 1 91.19 105 LYS B CA 1
ATOM 2894 C C . LYS B 1 105 ? 0.309 -30.234 -21.984 1 91.19 105 LYS B C 1
ATOM 2896 O O . LYS B 1 105 ? 0.435 -31.047 -21.062 1 91.19 105 LYS B O 1
ATOM 2901 N N . GLU B 1 106 ? 1.291 -29.766 -22.672 1 90.69 106 GLU B N 1
ATOM 2902 C CA . GLU B 1 106 ? 2.652 -30.25 -22.438 1 90.69 106 GLU B CA 1
ATOM 2903 C C . GLU B 1 106 ? 3.176 -29.781 -21.078 1 90.69 106 GLU B C 1
ATOM 2905 O O . GLU B 1 106 ? 3.93 -30.484 -20.422 1 90.69 106 GLU B O 1
ATOM 2910 N N . ALA B 1 107 ? 2.865 -28.625 -20.688 1 92.44 107 ALA B N 1
ATOM 2911 C CA . ALA B 1 107 ? 3.359 -28.031 -19.453 1 92.44 107 ALA B CA 1
ATOM 2912 C C . ALA B 1 107 ? 2.625 -28.594 -18.25 1 92.44 107 ALA B C 1
ATOM 2914 O O . ALA B 1 107 ? 3.121 -28.516 -17.109 1 92.44 107 ALA B O 1
ATOM 2915 N N . TYR B 1 108 ? 1.527 -29.125 -18.469 1 93.19 108 TYR B N 1
ATOM 2916 C CA . TYR B 1 108 ? 0.541 -29.453 -17.438 1 93.19 108 TYR B CA 1
ATOM 2917 C C . TYR B 1 108 ? 1.148 -30.344 -16.359 1 93.19 108 TYR B C 1
ATOM 2919 O O . TYR B 1 108 ? 0.962 -30.094 -15.164 1 93.19 108 TYR B O 1
ATOM 2927 N N . ASP B 1 109 ? 1.891 -31.297 -16.766 1 92.62 109 ASP B N 1
ATOM 2928 C CA . ASP B 1 109 ? 2.375 -32.312 -15.82 1 92.62 109 ASP B CA 1
ATOM 2929 C C . ASP B 1 109 ? 3.568 -31.781 -15.023 1 92.62 109 ASP B C 1
ATOM 2931 O O . ASP B 1 109 ? 3.945 -32.344 -14 1 92.62 109 ASP B O 1
ATOM 2935 N N . TYR B 1 110 ? 4.156 -30.656 -15.469 1 94.5 110 TYR B N 1
ATOM 2936 C CA . TYR B 1 110 ? 5.359 -30.141 -14.82 1 94.5 110 TYR B CA 1
ATOM 2937 C C . TYR B 1 110 ? 5.02 -29.031 -13.828 1 94.5 110 TYR B C 1
ATOM 2939 O O . TYR B 1 110 ? 5.855 -28.641 -13.008 1 94.5 110 TYR B O 1
ATOM 2947 N N . ILE B 1 111 ? 3.834 -28.516 -13.844 1 96.19 111 ILE B N 1
ATOM 2948 C CA . ILE B 1 111 ? 3.455 -27.344 -13.062 1 96.19 111 ILE B CA 1
ATOM 2949 C C . ILE B 1 111 ? 2.391 -27.734 -12.039 1 96.19 111 ILE B C 1
ATOM 2951 O O . ILE B 1 111 ? 1.444 -28.453 -12.352 1 96.19 111 ILE B O 1
ATOM 2955 N N . ASP B 1 112 ? 2.539 -27.281 -10.859 1 97.88 112 ASP B N 1
ATOM 2956 C CA . ASP B 1 112 ? 1.55 -27.547 -9.82 1 97.88 112 ASP B CA 1
ATOM 2957 C C . ASP B 1 112 ? 0.5 -26.438 -9.758 1 97.88 112 ASP B C 1
ATOM 2959 O O . ASP B 1 112 ? -0.648 -26.688 -9.383 1 97.88 112 ASP B O 1
ATOM 2963 N N . MET B 1 113 ? 0.857 -25.25 -10.086 1 98.38 113 MET B N 1
ATOM 2964 C CA . MET B 1 113 ? -0.012 -24.078 -10.195 1 98.38 113 MET B CA 1
ATOM 2965 C C . MET B 1 113 ? 0.333 -23.25 -11.43 1 98.38 113 MET B C 1
ATOM 2967 O O . MET B 1 113 ? 1.495 -22.906 -11.641 1 98.38 113 MET B O 1
ATOM 2971 N N . ILE B 1 114 ? -0.628 -22.969 -12.188 1 98.06 114 ILE B N 1
ATOM 2972 C CA . ILE B 1 114 ? -0.408 -22.25 -13.438 1 98.06 114 ILE B CA 1
ATOM 2973 C C . ILE B 1 114 ? -0.507 -20.75 -13.188 1 98.06 114 ILE B C 1
ATOM 2975 O O . ILE B 1 114 ? -1.521 -20.266 -12.68 1 98.06 114 ILE B O 1
ATOM 2979 N N . GLN B 1 115 ? 0.52 -20.062 -13.484 1 98.12 115 GLN B N 1
ATOM 2980 C CA . GLN B 1 115 ? 0.512 -18.609 -13.391 1 98.12 115 GLN B CA 1
ATOM 2981 C C . GLN B 1 115 ? 0.115 -17.969 -14.727 1 98.12 115 GLN B C 1
ATOM 2983 O O . GLN B 1 115 ? 0.646 -18.344 -15.773 1 98.12 115 GLN B O 1
ATOM 2988 N N . ILE B 1 116 ? -0.824 -17.156 -14.688 1 97.94 116 ILE B N 1
ATOM 2989 C CA . ILE B 1 116 ? -1.142 -16.25 -15.781 1 97.94 116 ILE B CA 1
ATOM 2990 C C . ILE B 1 116 ? -0.547 -14.867 -15.5 1 97.94 116 ILE B C 1
ATOM 2992 O O . ILE B 1 116 ? -1.02 -14.148 -14.617 1 97.94 116 ILE B O 1
ATOM 2996 N N . GLY B 1 117 ? 0.435 -14.539 -16.312 1 96.31 117 GLY B N 1
ATOM 2997 C CA . GLY B 1 117 ? 1.132 -13.281 -16.094 1 96.31 117 GLY B CA 1
ATOM 2998 C C . GLY B 1 117 ? 0.29 -12.062 -16.438 1 96.31 117 GLY B C 1
ATOM 2999 O O . GLY B 1 117 ? -0.743 -12.188 -17.094 1 96.31 117 GLY B O 1
ATOM 3000 N N . SER B 1 118 ? 0.768 -10.914 -15.984 1 96.69 118 SER B N 1
ATOM 3001 C CA . SER B 1 118 ? 0.048 -9.656 -16.125 1 96.69 118 SER B CA 1
ATOM 3002 C C . SER B 1 118 ? -0.294 -9.375 -17.578 1 96.69 118 SER B C 1
ATOM 3004 O O . SER B 1 118 ? -1.379 -8.875 -17.891 1 96.69 118 SER B O 1
ATOM 3006 N N . ARG B 1 119 ? 0.586 -9.695 -18.484 1 94.38 119 ARG B N 1
ATOM 3007 C CA . ARG B 1 119 ? 0.391 -9.391 -19.891 1 94.38 119 ARG B CA 1
ATOM 3008 C C . ARG B 1 119 ? -0.674 -10.289 -20.516 1 94.38 119 ARG B C 1
ATOM 3010 O O . ARG B 1 119 ? -1.206 -9.992 -21.578 1 94.38 119 ARG B O 1
ATOM 3017 N N . ASN B 1 120 ? -0.996 -11.414 -19.859 1 96.25 120 ASN B N 1
ATOM 3018 C CA . ASN B 1 120 ? -1.947 -12.375 -20.406 1 96.25 120 ASN B CA 1
ATOM 3019 C C . ASN B 1 120 ? -3.264 -12.359 -19.641 1 96.25 120 ASN B C 1
ATOM 3021 O O . ASN B 1 120 ? -4.121 -13.219 -19.859 1 96.25 120 ASN B O 1
ATOM 3025 N N . MET B 1 121 ? -3.457 -11.383 -18.734 1 97.62 121 MET B N 1
ATOM 3026 C CA . MET B 1 121 ? -4.699 -11.305 -17.984 1 97.62 121 MET B CA 1
ATOM 3027 C C . MET B 1 121 ? -5.898 -11.148 -18.906 1 97.62 121 MET B C 1
ATOM 3029 O O . MET B 1 121 ? -6.98 -11.664 -18.625 1 97.62 121 MET B O 1
ATOM 3033 N N . TYR B 1 122 ? -5.637 -10.484 -20.078 1 96.69 122 TYR B N 1
ATOM 3034 C CA . TYR B 1 122 ? -6.723 -10.219 -21.016 1 96.69 122 TYR B CA 1
ATOM 3035 C C . TYR B 1 122 ? -6.809 -11.297 -22.078 1 96.69 122 TYR B C 1
ATOM 3037 O O . TYR B 1 122 ? -7.586 -11.188 -23.031 1 96.69 122 TYR B O 1
ATOM 3045 N N . ASN B 1 123 ? -5.969 -12.266 -22.031 1 96.75 123 ASN B N 1
ATOM 3046 C CA . ASN B 1 123 ? -6.012 -13.367 -22.984 1 96.75 123 ASN B CA 1
ATOM 3047 C C . ASN B 1 123 ? -7.141 -14.344 -22.656 1 96.75 123 ASN B C 1
ATOM 3049 O O . ASN B 1 123 ? -6.898 -15.406 -22.094 1 96.75 123 ASN B O 1
ATOM 3053 N N . TYR B 1 124 ? -8.32 -13.992 -23.125 1 96.06 124 TYR B N 1
ATOM 3054 C CA . TYR B 1 124 ? -9.531 -14.695 -22.719 1 96.06 124 TYR B CA 1
ATOM 3055 C C . TYR B 1 124 ? -9.523 -16.141 -23.219 1 96.06 124 TYR B C 1
ATOM 3057 O O . TYR B 1 124 ? -10.062 -17.031 -22.562 1 96.06 124 TYR B O 1
ATOM 3065 N N . THR B 1 125 ? -8.953 -16.375 -24.344 1 96.75 125 THR B N 1
ATOM 3066 C CA . THR B 1 125 ? -8.82 -17.75 -24.812 1 96.75 125 THR B CA 1
ATOM 3067 C C . THR B 1 125 ? -7.984 -18.578 -23.844 1 96.75 125 THR B C 1
ATOM 3069 O O . THR B 1 125 ? -8.375 -19.688 -23.469 1 96.75 125 THR B O 1
ATOM 3072 N N . LEU B 1 126 ? -6.848 -18.031 -23.469 1 97.19 126 LEU B N 1
ATOM 3073 C CA . LEU B 1 126 ? -5.996 -18.719 -22.5 1 97.19 126 LEU B CA 1
ATOM 3074 C C . LEU B 1 126 ? -6.723 -18.906 -21.188 1 97.19 126 LEU B C 1
ATOM 3076 O O . LEU B 1 126 ? -6.645 -19.984 -20.578 1 97.19 126 LEU B O 1
ATOM 3080 N N . LEU B 1 127 ? -7.453 -17.891 -20.719 1 98.38 127 LEU B N 1
ATOM 3081 C CA . LEU B 1 127 ? -8.188 -17.953 -19.453 1 98.38 127 LEU B CA 1
ATOM 3082 C C . LEU B 1 127 ? -9.234 -19.062 -19.5 1 98.38 127 LEU B C 1
ATOM 3084 O O . LEU B 1 127 ? -9.383 -19.812 -18.547 1 98.38 127 LEU B O 1
ATOM 3088 N N . ARG B 1 128 ? -9.938 -19.188 -20.625 1 97.75 128 ARG B N 1
ATOM 3089 C CA . ARG B 1 128 ? -10.938 -20.25 -20.766 1 97.75 128 ARG B CA 1
ATOM 3090 C C . ARG B 1 128 ? -10.289 -21.625 -20.75 1 97.75 128 ARG B C 1
ATOM 3092 O O . ARG B 1 128 ? -10.789 -22.547 -20.109 1 97.75 128 ARG B O 1
ATOM 3099 N N . GLU B 1 129 ? -9.203 -21.734 -21.422 1 97.81 129 GLU B N 1
ATOM 3100 C CA . GLU B 1 129 ? -8.531 -23.031 -21.531 1 97.81 129 GLU B CA 1
ATOM 3101 C C . GLU B 1 129 ? -8 -23.484 -20.172 1 97.81 129 GLU B C 1
ATOM 3103 O O . GLU B 1 129 ? -8.148 -24.641 -19.797 1 97.81 129 GLU B O 1
ATOM 3108 N N . VAL B 1 130 ? -7.367 -22.562 -19.422 1 98 130 VAL B N 1
ATOM 3109 C CA . VAL B 1 130 ? -6.871 -22.953 -18.094 1 98 130 VAL B CA 1
ATOM 3110 C C . VAL B 1 130 ? -8.047 -23.219 -17.172 1 98 130 VAL B C 1
ATOM 3112 O O . VAL B 1 130 ? -7.941 -24.031 -16.25 1 98 130 VAL B O 1
ATOM 3115 N N . GLY B 1 131 ? -9.172 -22.531 -17.391 1 98.12 131 GLY B N 1
ATOM 3116 C CA . GLY B 1 131 ? -10.383 -22.75 -16.609 1 98.12 131 GLY B CA 1
ATOM 3117 C C . GLY B 1 131 ? -10.93 -24.156 -16.75 1 98.12 131 GLY B C 1
ATOM 3118 O O . GLY B 1 131 ? -11.633 -24.641 -15.859 1 98.12 131 GLY B O 1
ATOM 3119 N N . LYS B 1 132 ? -10.625 -24.797 -17.828 1 97.62 132 LYS B N 1
ATOM 3120 C CA . LYS B 1 132 ? -11.094 -26.156 -18.094 1 97.62 132 LYS B CA 1
ATOM 3121 C C . LYS B 1 132 ? -10.211 -27.188 -17.375 1 97.62 132 LYS B C 1
ATOM 3123 O O . LYS B 1 132 ? -10.562 -28.359 -17.297 1 97.62 132 LYS B O 1
ATOM 3128 N N . THR B 1 133 ? -9.07 -26.734 -16.891 1 96.69 133 THR B N 1
ATOM 3129 C CA . THR B 1 133 ? -8.18 -27.641 -16.172 1 96.69 133 THR B CA 1
ATOM 3130 C C . THR B 1 133 ? -8.562 -27.703 -14.688 1 96.69 133 THR B C 1
ATOM 3132 O O . THR B 1 133 ? -9.422 -26.938 -14.227 1 96.69 133 THR B O 1
ATOM 3135 N N . LYS B 1 134 ? -7.938 -28.578 -13.961 1 94.94 134 LYS B N 1
ATOM 3136 C CA . LYS B 1 134 ? -8.203 -28.719 -12.531 1 94.94 134 LYS B CA 1
ATOM 3137 C C . LYS B 1 134 ? -7.082 -28.109 -11.695 1 94.94 134 LYS B C 1
ATOM 3139 O O . LYS B 1 134 ? -7.168 -28.078 -10.469 1 94.94 134 LYS B O 1
ATOM 3144 N N . LYS B 1 135 ? -6.078 -27.656 -12.359 1 97.12 135 LYS B N 1
ATOM 3145 C CA . LYS B 1 135 ? -4.945 -27.078 -11.633 1 97.12 135 LYS B CA 1
ATOM 3146 C C . LYS B 1 135 ? -5.285 -25.688 -11.094 1 97.12 135 LYS B C 1
ATOM 3148 O O . LYS B 1 135 ? -5.973 -24.906 -11.75 1 97.12 135 LYS B O 1
ATOM 3153 N N . PRO B 1 136 ? -4.77 -25.391 -9.883 1 98.69 136 PRO B N 1
ATOM 3154 C CA . PRO B 1 136 ? -4.945 -24.031 -9.375 1 98.69 136 PRO B CA 1
ATOM 3155 C C . PRO B 1 136 ? -4.312 -22.984 -10.273 1 98.69 136 PRO B C 1
ATOM 3157 O O . PRO B 1 136 ? -3.297 -23.25 -10.922 1 98.69 136 PRO B O 1
ATOM 3160 N N . ILE B 1 137 ? -4.918 -21.781 -10.297 1 98.81 137 ILE B N 1
ATOM 3161 C CA . ILE B 1 137 ? -4.473 -20.703 -11.18 1 98.81 137 ILE B CA 1
ATOM 3162 C C . ILE B 1 137 ? -4.047 -19.5 -10.336 1 98.81 137 ILE B C 1
ATOM 3164 O O . ILE B 1 137 ? -4.762 -19.094 -9.422 1 98.81 137 ILE B O 1
ATOM 3168 N N . LEU B 1 138 ? -2.887 -19.031 -10.562 1 98.88 138 LEU B N 1
ATOM 3169 C CA . LEU B 1 138 ? -2.445 -17.734 -10.062 1 98.88 138 LEU B CA 1
ATOM 3170 C C . LEU B 1 138 ? -2.617 -16.656 -11.117 1 98.88 138 LEU B C 1
ATOM 3172 O O . LEU B 1 138 ? -1.881 -16.609 -12.109 1 98.88 138 LEU B O 1
ATOM 3176 N N . LEU B 1 139 ? -3.535 -15.773 -10.891 1 98.88 139 LEU B N 1
ATOM 3177 C CA . LEU B 1 139 ? -3.9 -14.773 -11.891 1 98.88 139 LEU B CA 1
ATOM 3178 C C . LEU B 1 139 ? -3.371 -13.398 -11.5 1 98.88 139 LEU B C 1
ATOM 3180 O O . LEU B 1 139 ? -3.924 -12.742 -10.609 1 98.88 139 LEU B O 1
ATOM 3184 N N . LYS B 1 140 ? -2.348 -12.961 -12.172 1 98.75 140 LYS B N 1
ATOM 3185 C CA . LYS B 1 140 ? -1.787 -11.641 -11.922 1 98.75 140 LYS B CA 1
ATOM 3186 C C . LYS B 1 140 ? -2.66 -10.547 -12.531 1 98.75 140 LYS B C 1
ATOM 3188 O O . LYS B 1 140 ? -3.189 -10.711 -13.633 1 98.75 140 LYS B O 1
ATOM 3193 N N . ARG B 1 141 ? -2.773 -9.469 -11.758 1 98.75 141 ARG B N 1
ATOM 3194 C CA . ARG B 1 141 ? -3.486 -8.312 -12.297 1 98.75 141 ARG B CA 1
ATOM 3195 C C . ARG B 1 141 ? -2.725 -7.691 -13.461 1 98.75 141 ARG B C 1
ATOM 3197 O O . ARG B 1 141 ? -1.506 -7.52 -13.391 1 98.75 141 ARG B O 1
ATOM 3204 N N . GLY B 1 142 ? -3.428 -7.383 -14.539 1 98.19 142 GLY B N 1
ATOM 3205 C CA . GLY B 1 142 ? -2.832 -6.637 -15.633 1 98.19 142 GLY B CA 1
ATOM 3206 C C . GLY B 1 142 ? -2.365 -5.25 -15.227 1 98.19 142 GLY B C 1
ATOM 3207 O O . GLY B 1 142 ? -3.016 -4.582 -14.414 1 98.19 142 GLY B O 1
ATOM 3208 N N . MET B 1 143 ? -1.316 -4.754 -15.859 1 96.62 143 MET B N 1
ATOM 3209 C CA . MET B 1 143 ? -0.687 -3.492 -15.469 1 96.62 143 MET B CA 1
ATOM 3210 C C . MET B 1 143 ? -1.625 -2.316 -15.727 1 96.62 143 MET B C 1
ATOM 3212 O O . MET B 1 143 ? -1.451 -1.243 -15.141 1 96.62 143 MET B O 1
ATOM 3216 N N . SER B 1 144 ? -2.598 -2.453 -16.578 1 97.62 144 SER B N 1
ATOM 3217 C CA . SER B 1 144 ? -3.539 -1.384 -16.891 1 97.62 144 SER B CA 1
ATOM 3218 C C . SER B 1 144 ? -4.973 -1.802 -16.578 1 97.62 144 SER B C 1
ATOM 3220 O O . SER B 1 144 ? -5.922 -1.229 -17.125 1 97.62 144 SER B O 1
ATOM 3222 N N . ALA B 1 145 ? -5.121 -2.844 -15.781 1 98.25 145 ALA B N 1
ATOM 3223 C CA . ALA B 1 145 ? -6.453 -3.381 -15.516 1 98.25 145 ALA B CA 1
ATOM 3224 C C . ALA B 1 145 ? -7.074 -2.723 -14.289 1 98.25 145 ALA B C 1
ATOM 3226 O O . ALA B 1 145 ? -6.41 -2.549 -13.266 1 98.25 145 ALA B O 1
ATOM 3227 N N . THR B 1 146 ? -8.297 -2.348 -14.422 1 98.19 146 THR B N 1
ATOM 3228 C CA . THR B 1 146 ? -9.07 -1.975 -13.242 1 98.19 146 THR B CA 1
ATOM 3229 C C . THR B 1 146 ? -9.367 -3.201 -12.383 1 98.19 146 THR B C 1
ATOM 3231 O O . THR B 1 146 ? -9.211 -4.336 -12.836 1 98.19 146 THR B O 1
ATOM 3234 N N . LEU B 1 147 ? -9.789 -2.959 -11.18 1 98.31 147 LEU B N 1
ATOM 3235 C CA . LEU B 1 147 ? -10.227 -4.035 -10.297 1 98.31 147 LEU B CA 1
ATOM 3236 C C . LEU B 1 147 ? -11.344 -4.848 -10.938 1 98.31 147 LEU B C 1
ATOM 3238 O O . LEU B 1 147 ? -11.297 -6.082 -10.938 1 98.31 147 LEU B O 1
ATOM 3242 N N . ASN B 1 148 ? -12.297 -4.18 -11.539 1 97.81 148 ASN B N 1
ATOM 3243 C CA . ASN B 1 148 ? -13.438 -4.863 -12.148 1 97.81 148 ASN B CA 1
ATOM 3244 C C . ASN B 1 148 ? -12.992 -5.77 -13.289 1 97.81 148 ASN B C 1
ATOM 3246 O O . ASN B 1 148 ? -13.469 -6.898 -13.422 1 97.81 148 ASN B O 1
ATOM 3250 N N . GLU B 1 149 ? -12.148 -5.289 -14.109 1 98.12 149 GLU B N 1
ATOM 3251 C CA . GLU B 1 149 ? -11.625 -6.094 -15.211 1 98.12 149 GLU B CA 1
ATOM 3252 C C . GLU B 1 149 ? -10.898 -7.336 -14.695 1 98.12 149 GLU B C 1
ATOM 3254 O O . GLU B 1 149 ? -10.992 -8.414 -15.289 1 98.12 149 GLU B O 1
ATOM 3259 N N . TRP B 1 150 ? -10.133 -7.176 -13.633 1 98.62 150 TRP B N 1
ATOM 3260 C CA . TRP B 1 150 ? -9.406 -8.273 -13 1 98.62 150 TRP B CA 1
ATOM 3261 C C . TRP B 1 150 ? -10.375 -9.328 -12.469 1 98.62 150 TRP B C 1
ATOM 3263 O O . TRP B 1 150 ? -10.172 -10.523 -12.688 1 98.62 150 TRP B O 1
ATOM 3273 N N . ILE B 1 151 ? -11.477 -8.867 -11.852 1 98.31 151 ILE B N 1
ATOM 3274 C CA . ILE B 1 151 ? -12.516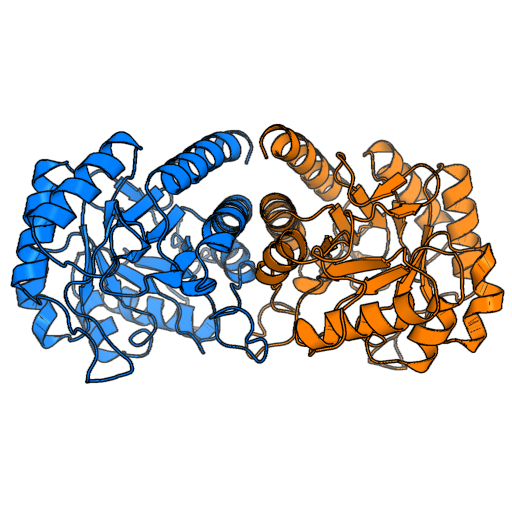 -9.742 -11.328 1 98.31 151 ILE B CA 1
ATOM 3275 C C . ILE B 1 151 ? -13.172 -10.508 -12.484 1 98.31 151 ILE B C 1
ATOM 3277 O O . ILE B 1 151 ? -13.383 -11.719 -12.383 1 98.31 151 ILE B O 1
ATOM 3281 N N . TYR B 1 152 ? -13.398 -9.859 -13.555 1 98.06 152 TYR B N 1
ATOM 3282 C CA . TYR B 1 152 ? -14.008 -10.523 -14.703 1 98.06 152 TYR B CA 1
ATOM 3283 C C . TYR B 1 152 ? -13.062 -11.562 -15.297 1 98.06 152 TYR B C 1
ATOM 3285 O O . TYR B 1 152 ? -13.5 -12.602 -15.789 1 98.06 152 TYR B O 1
ATOM 3293 N N . ALA B 1 153 ? -11.789 -11.258 -15.32 1 98.56 153 ALA B N 1
ATOM 3294 C CA . ALA B 1 153 ? -10.812 -12.242 -15.781 1 98.56 153 ALA B CA 1
ATOM 3295 C C . ALA B 1 153 ? -10.891 -13.523 -14.945 1 98.56 153 ALA B C 1
ATOM 3297 O O . ALA B 1 153 ? -10.867 -14.625 -15.492 1 98.56 153 ALA B O 1
ATOM 3298 N N . ALA B 1 154 ? -10.984 -13.352 -13.648 1 98.56 154 ALA B N 1
ATOM 3299 C CA . ALA B 1 154 ? -11.156 -14.508 -12.773 1 98.56 154 ALA B CA 1
ATOM 3300 C C . ALA B 1 154 ? -12.453 -15.25 -13.094 1 98.56 154 ALA B C 1
ATOM 3302 O O . ALA B 1 154 ? -12.492 -16.484 -13.078 1 98.56 154 ALA B O 1
ATOM 3303 N N . GLU B 1 155 ? -13.5 -14.477 -13.414 1 97.75 155 GLU B N 1
ATOM 3304 C CA . GLU B 1 155 ? -14.797 -15.062 -13.742 1 97.75 155 GLU B CA 1
ATOM 3305 C C . GLU B 1 155 ? -14.711 -15.922 -15.008 1 97.75 155 GLU B C 1
ATOM 3307 O O . GLU B 1 155 ? -15.375 -16.953 -15.109 1 97.75 155 GLU B O 1
ATOM 3312 N N . TYR B 1 156 ? -13.922 -15.516 -15.969 1 97.81 156 TYR B N 1
ATOM 3313 C CA . TYR B 1 156 ? -13.719 -16.297 -17.188 1 97.81 156 TYR B CA 1
ATOM 3314 C C . TYR B 1 156 ? -13.164 -17.672 -16.859 1 97.81 156 TYR B C 1
ATOM 3316 O O . TYR B 1 156 ? -13.562 -18.672 -17.469 1 97.81 156 TYR B O 1
ATOM 3324 N N . ILE B 1 157 ? -12.242 -17.75 -15.906 1 98.5 157 ILE B N 1
ATOM 3325 C CA . ILE B 1 157 ? -11.648 -19.016 -15.5 1 98.5 157 ILE B CA 1
ATOM 3326 C C . ILE B 1 157 ? -12.68 -19.844 -14.75 1 98.5 157 ILE B C 1
ATOM 3328 O O . ILE B 1 157 ? -12.914 -21.016 -15.094 1 98.5 157 ILE B O 1
ATOM 3332 N N . MET B 1 158 ? -13.352 -19.203 -13.828 1 97.88 158 MET B N 1
ATOM 3333 C CA . MET B 1 158 ? -14.273 -19.891 -12.938 1 97.88 158 MET B CA 1
ATOM 3334 C C . MET B 1 158 ? -15.5 -20.375 -13.703 1 97.88 158 MET B C 1
ATOM 3336 O O . MET B 1 158 ? -16.047 -21.438 -13.398 1 97.88 158 MET B O 1
ATOM 3340 N N . SER B 1 159 ? -15.898 -19.641 -14.688 1 97.12 159 SER B N 1
ATOM 3341 C CA . SER B 1 159 ? -17.094 -19.984 -15.469 1 97.12 159 SER B CA 1
ATOM 3342 C C . SER B 1 159 ? -16.875 -21.266 -16.266 1 97.12 159 SER B C 1
ATOM 3344 O O . SER B 1 159 ? -17.828 -21.906 -16.719 1 97.12 159 SER B O 1
ATOM 3346 N N . GLU B 1 160 ? -15.641 -21.641 -16.469 1 97.94 160 GLU B N 1
ATOM 3347 C CA . GLU B 1 160 ? -15.32 -22.875 -17.188 1 97.94 160 GLU B CA 1
ATOM 3348 C C . GLU B 1 160 ? -15.25 -24.062 -16.234 1 97.94 160 GLU B C 1
ATOM 3350 O O . GLU B 1 160 ? -15.016 -25.203 -16.672 1 97.94 160 GLU B O 1
ATOM 3355 N N . GLY B 1 161 ? -15.359 -23.75 -14.914 1 97.31 161 GLY B N 1
ATOM 3356 C CA . GLY B 1 161 ? -15.5 -24.859 -13.977 1 97.31 161 GLY B CA 1
ATOM 3357 C C . GLY B 1 161 ? -14.375 -24.906 -12.953 1 97.31 161 GLY B C 1
ATOM 3358 O O . GLY B 1 161 ? -14.43 -25.703 -12.008 1 97.31 161 GLY B O 1
ATOM 3359 N N . ASN B 1 162 ? -13.344 -24.141 -13.094 1 98.38 162 ASN B N 1
ATOM 3360 C CA . ASN B 1 162 ? -12.219 -24.141 -12.172 1 98.38 162 ASN B CA 1
ATOM 3361 C C . ASN B 1 162 ? -12.352 -23.031 -11.125 1 98.38 162 ASN B C 1
ATOM 3363 O O . ASN B 1 162 ? -12.102 -21.859 -11.414 1 98.38 162 ASN B O 1
ATOM 3367 N N . MET B 1 163 ? -12.594 -23.375 -9.891 1 97.81 163 MET B N 1
ATOM 3368 C CA . MET B 1 163 ? -12.812 -22.406 -8.812 1 97.81 163 MET B CA 1
ATOM 3369 C C . MET B 1 163 ? -11.516 -22.125 -8.07 1 97.81 163 MET B C 1
ATOM 3371 O O . MET B 1 163 ? -11.469 -21.25 -7.195 1 97.81 163 MET B O 1
ATOM 3375 N N . ASN B 1 164 ? -10.461 -22.812 -8.414 1 98.5 164 ASN B N 1
ATOM 3376 C CA . ASN B 1 164 ? -9.195 -22.688 -7.699 1 98.5 164 ASN B CA 1
ATOM 3377 C C . ASN B 1 164 ? -8.336 -21.562 -8.266 1 98.5 164 ASN B C 1
ATOM 3379 O O . ASN B 1 164 ? -7.289 -21.812 -8.867 1 98.5 164 ASN B O 1
ATOM 3383 N N . VAL B 1 165 ? -8.75 -20.344 -7.953 1 98.81 165 VAL B N 1
ATOM 3384 C CA . VAL B 1 165 ? -8.078 -19.156 -8.469 1 98.81 165 VAL B CA 1
ATOM 3385 C C . VAL B 1 165 ? -7.508 -18.344 -7.305 1 98.81 165 VAL B C 1
ATOM 3387 O O . VAL B 1 165 ? -8.188 -18.125 -6.305 1 98.81 165 VAL B O 1
ATOM 3390 N N . VAL B 1 166 ? -6.277 -18.016 -7.387 1 98.94 166 VAL B N 1
ATOM 3391 C CA . VAL B 1 166 ? -5.621 -17.062 -6.492 1 98.94 166 VAL B CA 1
ATOM 3392 C C . VAL B 1 166 ? -5.285 -15.781 -7.25 1 98.94 166 VAL B C 1
ATOM 3394 O O . VAL B 1 166 ? -4.656 -15.828 -8.312 1 98.94 166 VAL B O 1
ATOM 3397 N N . LEU B 1 167 ? -5.754 -14.656 -6.742 1 98.94 167 LEU B N 1
ATOM 3398 C CA . LEU B 1 167 ? -5.406 -13.375 -7.352 1 98.94 167 LEU B CA 1
ATOM 3399 C C . LEU B 1 167 ? -4.035 -12.906 -6.883 1 98.94 167 LEU B C 1
ATOM 3401 O O . LEU B 1 167 ? -3.652 -13.133 -5.734 1 98.94 167 LEU B O 1
ATOM 3405 N N . CYS B 1 168 ? -3.322 -12.273 -7.766 1 98.94 168 CYS B N 1
ATOM 3406 C CA . CYS B 1 168 ? -2.006 -11.75 -7.422 1 98.94 168 CYS B CA 1
ATOM 3407 C C . CYS B 1 168 ? -1.869 -10.289 -7.844 1 98.94 168 CYS B C 1
ATOM 3409 O O . CYS B 1 168 ? -1.835 -9.984 -9.039 1 98.94 168 CYS B O 1
ATOM 3411 N N . GLU B 1 169 ? -1.811 -9.406 -6.855 1 98.88 169 GLU B N 1
ATOM 3412 C CA . GLU B 1 169 ? -1.563 -7.992 -7.105 1 98.88 169 GLU B CA 1
ATOM 3413 C C . GLU B 1 169 ? -0.079 -7.723 -7.328 1 98.88 169 GLU B C 1
ATOM 3415 O O . GLU B 1 169 ? 0.757 -8.102 -6.504 1 98.88 169 GLU B O 1
ATOM 3420 N N . ARG B 1 170 ? 0.252 -7.121 -8.414 1 98 170 ARG B N 1
ATOM 3421 C CA . ARG B 1 170 ? 1.662 -6.887 -8.711 1 98 170 ARG B CA 1
ATOM 3422 C C . ARG B 1 170 ? 1.896 -5.445 -9.148 1 98 170 ARG B C 1
ATOM 3424 O O . ARG B 1 170 ? 2.975 -5.105 -9.641 1 98 170 ARG B O 1
ATOM 3431 N N . GLY B 1 171 ? 0.925 -4.551 -9 1 98.25 171 GLY B N 1
ATOM 3432 C CA . GLY B 1 171 ? 1.037 -3.135 -9.32 1 98.25 171 GLY B CA 1
ATOM 3433 C C . GLY B 1 171 ? 0.451 -2.775 -10.672 1 98.25 171 GLY B C 1
ATOM 3434 O O . GLY B 1 171 ? 0.368 -3.623 -11.562 1 98.25 171 GLY B O 1
ATOM 3435 N N . ILE B 1 172 ? 0.065 -1.51 -10.828 1 98.44 172 ILE B N 1
ATOM 3436 C CA . ILE B 1 172 ? -0.505 -0.999 -12.07 1 98.44 172 ILE B CA 1
ATOM 3437 C C . ILE B 1 172 ? 0.323 0.182 -12.57 1 98.44 172 ILE B C 1
ATOM 3439 O O . ILE B 1 172 ? 0.962 0.88 -11.781 1 98.44 172 ILE B O 1
ATOM 3443 N N . ARG B 1 173 ? 0.331 0.348 -13.844 1 97.88 173 ARG B N 1
ATOM 3444 C CA . ARG B 1 173 ? 0.987 1.512 -14.43 1 97.88 173 ARG B CA 1
ATOM 3445 C C . ARG B 1 173 ? 0.172 2.777 -14.195 1 97.88 173 ARG B C 1
ATOM 3447 O O . ARG B 1 173 ? -1.054 2.768 -14.32 1 97.88 173 ARG B O 1
ATOM 3454 N N . THR B 1 174 ? 0.774 3.764 -13.734 1 98 174 THR B N 1
ATOM 3455 C CA . THR B 1 174 ? 0.179 5.078 -13.531 1 98 174 THR B CA 1
ATOM 3456 C C . THR B 1 174 ? 1.1 6.176 -14.062 1 98 174 THR B C 1
ATOM 3458 O O . THR B 1 174 ? 2.096 5.891 -14.727 1 98 174 THR B O 1
ATOM 3461 N N . PHE B 1 175 ? 0.757 7.457 -13.82 1 97.38 175 PHE B N 1
ATOM 3462 C CA . PHE B 1 175 ? 1.633 8.547 -14.227 1 97.38 175 PHE B CA 1
ATOM 3463 C C . PHE B 1 175 ? 2.883 8.594 -13.359 1 97.38 175 PHE B C 1
ATOM 3465 O O . PHE B 1 175 ? 3.875 9.234 -13.719 1 97.38 175 PHE B O 1
ATOM 3472 N N . GLU B 1 176 ? 2.801 7.984 -12.164 1 97.38 176 GLU B N 1
ATOM 3473 C CA . GLU B 1 176 ? 3.977 7.879 -11.305 1 97.38 176 GLU B CA 1
ATOM 3474 C C . GLU B 1 176 ? 4.941 6.812 -11.82 1 97.38 176 GLU B C 1
ATOM 3476 O O . GLU B 1 176 ? 4.598 5.629 -11.875 1 97.38 176 GLU B O 1
ATOM 3481 N N . SER B 1 177 ? 6.195 7.203 -12.117 1 96 177 SER B N 1
ATOM 3482 C CA . SER B 1 177 ? 7.066 6.289 -12.844 1 96 177 SER B CA 1
ATOM 3483 C C . SER B 1 177 ? 8.359 6.027 -12.078 1 96 177 SER B C 1
ATOM 3485 O O . SER B 1 177 ? 9.281 5.402 -12.602 1 96 177 SER B O 1
ATOM 3487 N N . TYR B 1 178 ? 8.469 6.516 -10.883 1 97.19 178 TYR B N 1
ATOM 3488 C CA . TYR B 1 178 ? 9.703 6.281 -10.148 1 97.19 178 TYR B CA 1
ATOM 3489 C C . TYR B 1 178 ? 9.953 4.793 -9.961 1 97.19 178 TYR B C 1
ATOM 3491 O O . TYR B 1 178 ? 11.055 4.301 -10.219 1 97.19 178 TYR B O 1
ATOM 3499 N N . THR B 1 179 ? 8.922 4.059 -9.422 1 97.06 179 THR B N 1
ATOM 3500 C CA . THR B 1 179 ? 8.969 2.6 -9.391 1 97.06 179 THR B CA 1
ATOM 3501 C C . THR B 1 179 ? 8.328 2.016 -10.648 1 97.06 179 THR B C 1
ATOM 3503 O O . THR B 1 179 ? 7.637 2.721 -11.383 1 97.06 179 THR B O 1
ATOM 3506 N N . ARG B 1 180 ? 8.578 0.776 -10.891 1 96.38 180 ARG B N 1
ATOM 3507 C CA . ARG B 1 180 ? 8.109 0.149 -12.125 1 96.38 180 ARG B CA 1
ATOM 3508 C C . ARG B 1 180 ? 6.594 0.254 -12.242 1 96.38 180 ARG B C 1
ATOM 3510 O O . ARG B 1 180 ? 6.07 0.516 -13.328 1 96.38 180 ARG B O 1
ATOM 3517 N N . ASN B 1 181 ? 5.875 -0.013 -11.18 1 98 181 ASN B N 1
ATOM 3518 C CA . ASN B 1 181 ? 4.426 0.123 -11.062 1 98 181 ASN B CA 1
ATOM 3519 C C . ASN B 1 181 ? 4.027 0.715 -9.711 1 98 181 ASN B C 1
ATOM 3521 O O . ASN B 1 181 ? 4.848 0.793 -8.797 1 98 181 ASN B O 1
ATOM 3525 N N . THR B 1 182 ? 2.83 1.312 -9.648 1 98.56 182 THR B N 1
ATOM 3526 C CA . THR B 1 182 ? 2.213 1.665 -8.367 1 98.56 182 THR B CA 1
ATOM 3527 C C . THR B 1 182 ? 1.533 0.451 -7.746 1 98.56 182 THR B C 1
ATOM 3529 O O . THR B 1 182 ? 0.585 -0.096 -8.312 1 98.56 182 THR B O 1
ATOM 3532 N N . LEU B 1 183 ? 2.064 0.003 -6.645 1 98.75 183 LEU B N 1
ATOM 3533 C CA . LEU B 1 183 ? 1.467 -1.141 -5.961 1 98.75 183 LEU B CA 1
ATOM 3534 C C . LEU B 1 183 ? 0.161 -0.747 -5.281 1 98.75 183 LEU B C 1
ATOM 3536 O O . LEU B 1 183 ? 0.167 0.011 -4.309 1 98.75 183 LEU B O 1
ATOM 3540 N N . ASP B 1 184 ? -0.928 -1.219 -5.727 1 98.62 184 ASP B N 1
ATOM 3541 C CA . ASP B 1 184 ? -2.26 -0.844 -5.262 1 98.62 184 ASP B CA 1
ATOM 3542 C C . ASP B 1 184 ? -2.756 -1.802 -4.184 1 98.62 184 ASP B C 1
ATOM 3544 O O . ASP B 1 184 ? -3.555 -2.699 -4.461 1 98.62 184 ASP B O 1
ATOM 3548 N N . LEU B 1 185 ? -2.434 -1.562 -2.943 1 98.75 185 LEU B N 1
ATOM 3549 C CA . LEU B 1 185 ? -2.809 -2.457 -1.854 1 98.75 185 LEU B CA 1
ATOM 3550 C C . LEU B 1 185 ? -4.254 -2.221 -1.428 1 98.75 185 LEU B C 1
ATOM 3552 O O . LEU B 1 185 ? -4.832 -3.035 -0.705 1 98.75 185 LEU B O 1
ATOM 3556 N N . ASN B 1 186 ? -4.883 -1.078 -1.891 1 98.69 186 ASN B N 1
ATOM 3557 C CA . ASN B 1 186 ? -6.324 -0.944 -1.697 1 98.69 186 ASN B CA 1
ATOM 3558 C C . ASN B 1 186 ? -7.074 -2.186 -2.176 1 98.69 186 ASN B C 1
ATOM 3560 O O . ASN B 1 186 ? -8.023 -2.627 -1.531 1 98.69 186 ASN B O 1
ATOM 3564 N N . THR B 1 187 ? -6.598 -2.734 -3.246 1 98.38 187 THR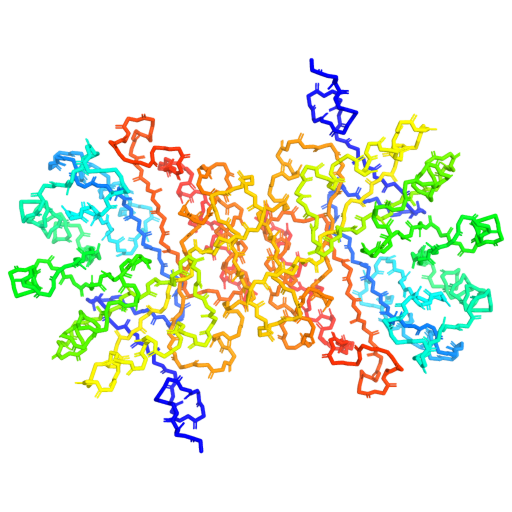 B N 1
ATOM 3565 C CA . THR B 1 187 ? -7.312 -3.844 -3.869 1 98.38 187 THR B CA 1
ATOM 3566 C C . THR B 1 187 ? -7.227 -5.098 -3.002 1 98.38 187 THR B C 1
ATOM 3568 O O . THR B 1 187 ? -8.148 -5.914 -2.988 1 98.38 187 THR B O 1
ATOM 3571 N N . VAL B 1 188 ? -6.141 -5.238 -2.289 1 98.75 188 VAL B N 1
ATOM 3572 C CA . VAL B 1 188 ? -6.02 -6.367 -1.375 1 98.75 188 VAL B CA 1
ATOM 3573 C C . VAL B 1 188 ? -7.133 -6.312 -0.332 1 98.75 188 VAL B C 1
ATOM 3575 O O . VAL B 1 188 ? -7.82 -7.309 -0.096 1 98.75 188 VAL B O 1
ATOM 3578 N N . ALA B 1 189 ? -7.309 -5.117 0.242 1 98.56 189 ALA B N 1
ATOM 3579 C CA . ALA B 1 189 ? -8.359 -4.93 1.238 1 98.56 189 ALA B CA 1
ATOM 3580 C C . ALA B 1 189 ? -9.742 -5.176 0.632 1 98.56 189 ALA B C 1
ATOM 3582 O O . ALA B 1 189 ? -10.594 -5.82 1.249 1 98.56 189 ALA B O 1
ATOM 3583 N N . VAL B 1 190 ? -9.969 -4.691 -0.571 1 98.62 190 VAL B N 1
ATOM 3584 C CA . VAL B 1 190 ? -11.25 -4.832 -1.245 1 98.62 190 VAL B CA 1
ATOM 3585 C C . VAL B 1 190 ? -11.531 -6.309 -1.522 1 98.62 190 VAL B C 1
ATOM 3587 O O . VAL B 1 190 ? -12.641 -6.793 -1.271 1 98.62 190 VAL B O 1
ATOM 3590 N N . ILE B 1 191 ? -10.539 -7 -2.045 1 98.69 191 ILE B N 1
ATOM 3591 C CA . ILE B 1 191 ? -10.711 -8.406 -2.398 1 98.69 191 ILE B CA 1
ATOM 3592 C C . ILE B 1 191 ? -11.031 -9.219 -1.146 1 98.69 191 ILE B C 1
ATOM 3594 O O . ILE B 1 191 ? -11.953 -10.039 -1.149 1 98.69 191 ILE B O 1
ATOM 3598 N N . LYS B 1 192 ? -10.352 -8.969 -0.057 1 98.25 192 LYS B N 1
ATOM 3599 C CA . LYS B 1 192 ? -10.578 -9.688 1.192 1 98.25 192 LYS B CA 1
ATOM 3600 C C . LYS B 1 192 ? -11.977 -9.406 1.74 1 98.25 192 LYS B C 1
ATOM 3602 O O . LYS B 1 192 ? -12.578 -10.266 2.393 1 98.25 192 LYS B O 1
ATOM 3607 N N . ASP B 1 193 ? -12.5 -8.227 1.412 1 97.88 193 ASP B N 1
ATOM 3608 C CA . ASP B 1 193 ? -13.797 -7.793 1.924 1 97.88 193 ASP B CA 1
ATOM 3609 C C . ASP B 1 193 ? -14.938 -8.352 1.075 1 97.88 193 ASP B C 1
ATOM 3611 O O . ASP B 1 193 ? -15.93 -8.844 1.61 1 97.88 193 ASP B O 1
ATOM 3615 N N . LYS B 1 194 ? -14.727 -8.445 -0.242 1 97.75 194 LYS B N 1
ATOM 3616 C CA . LYS B 1 194 ? -15.891 -8.594 -1.104 1 97.75 194 LYS B CA 1
ATOM 3617 C C . LYS B 1 194 ? -15.859 -9.93 -1.844 1 97.75 194 LYS B C 1
ATOM 3619 O O . LYS B 1 194 ? -16.875 -10.375 -2.383 1 97.75 194 LYS B O 1
ATOM 3624 N N . TYR B 1 195 ? -14.734 -10.602 -1.877 1 98.12 195 TYR B N 1
ATOM 3625 C CA . TYR B 1 195 ? -14.617 -11.734 -2.787 1 98.12 195 TYR B CA 1
ATOM 3626 C C . TYR B 1 195 ? -14.125 -12.977 -2.051 1 98.12 195 TYR B C 1
ATOM 3628 O O . TYR B 1 195 ? -13.555 -12.875 -0.962 1 98.12 195 TYR B O 1
ATOM 3636 N N . ARG B 1 196 ? -14.297 -14.094 -2.658 1 97.44 196 ARG B N 1
ATOM 3637 C CA . ARG B 1 196 ? -14.141 -15.383 -1.986 1 97.44 196 ARG B CA 1
ATOM 3638 C C . ARG B 1 196 ? -12.742 -15.945 -2.205 1 97.44 196 ARG B C 1
ATOM 3640 O O . ARG B 1 196 ? -12.344 -16.906 -1.541 1 97.44 196 ARG B O 1
ATOM 3647 N N . VAL B 1 197 ? -12.031 -15.43 -3.076 1 98.62 197 VAL B N 1
ATOM 3648 C CA . VAL B 1 197 ? -10.773 -16.031 -3.504 1 98.62 197 VAL B CA 1
ATOM 3649 C C . VAL B 1 197 ? -9.625 -15.445 -2.689 1 98.62 197 VAL B C 1
ATOM 3651 O O . VAL B 1 197 ? -9.688 -14.297 -2.24 1 98.62 197 VAL B O 1
ATOM 3654 N N . PRO B 1 198 ? -8.539 -16.234 -2.518 1 98.81 198 PRO B N 1
ATOM 3655 C CA . PRO B 1 198 ? -7.355 -15.664 -1.867 1 98.81 198 PRO B CA 1
ATOM 3656 C C . PRO B 1 198 ? -6.605 -14.672 -2.76 1 98.81 198 PRO B C 1
ATOM 3658 O O . PRO B 1 198 ? -6.793 -14.672 -3.979 1 98.81 198 PRO B O 1
ATOM 3661 N N . ILE B 1 199 ? -5.801 -13.836 -2.111 1 98.94 199 ILE B N 1
ATOM 3662 C CA . ILE B 1 199 ? -5.004 -12.859 -2.84 1 98.94 199 ILE B CA 1
ATOM 3663 C C . ILE B 1 199 ? -3.592 -12.805 -2.264 1 98.94 199 ILE B C 1
ATOM 3665 O O . ILE B 1 199 ? -3.414 -12.734 -1.045 1 98.94 199 ILE B O 1
ATOM 3669 N N . ILE B 1 200 ? -2.604 -12.898 -3.135 1 98.88 200 ILE B N 1
ATOM 3670 C CA . ILE B 1 200 ? -1.217 -12.688 -2.736 1 98.88 200 ILE B CA 1
ATOM 3671 C C . ILE B 1 200 ? -0.649 -11.477 -3.477 1 98.88 200 ILE B C 1
ATOM 3673 O O . ILE B 1 200 ? -1.316 -10.898 -4.336 1 98.88 200 ILE B O 1
ATOM 3677 N N . VAL B 1 201 ? 0.537 -11 -3.045 1 98.94 201 VAL B N 1
ATOM 3678 C CA . VAL B 1 201 ? 1.121 -9.789 -3.604 1 98.94 201 VAL B CA 1
ATOM 3679 C C . VAL B 1 201 ? 2.531 -10.078 -4.113 1 98.94 201 VAL B C 1
ATOM 3681 O O . VAL B 1 201 ? 3.26 -10.875 -3.52 1 98.94 201 VAL B O 1
ATOM 3684 N N . ASP B 1 202 ? 2.873 -9.547 -5.254 1 98.75 202 ASP B N 1
ATOM 3685 C CA . ASP B 1 202 ? 4.195 -9.602 -5.871 1 98.75 202 ASP B CA 1
ATOM 3686 C C . ASP B 1 202 ? 4.918 -8.266 -5.746 1 98.75 202 ASP B C 1
ATOM 3688 O O . ASP B 1 202 ? 4.906 -7.457 -6.68 1 98.75 202 ASP B O 1
ATOM 3692 N N . PRO B 1 203 ? 5.605 -8.039 -4.625 1 98.62 203 PRO B N 1
ATOM 3693 C CA . PRO B 1 203 ? 6.273 -6.75 -4.449 1 98.62 203 PRO B CA 1
ATOM 3694 C C . PRO B 1 203 ? 7.477 -6.578 -5.375 1 98.62 203 PRO B C 1
ATOM 3696 O O . PRO B 1 203 ? 7.895 -5.449 -5.648 1 98.62 203 PRO B O 1
ATOM 3699 N N . SER B 1 204 ? 8.078 -7.68 -5.824 1 97.94 204 SER B N 1
ATOM 3700 C CA . SER B 1 204 ? 9.242 -7.609 -6.703 1 97.94 204 SER B CA 1
ATOM 3701 C C . SER B 1 204 ? 8.906 -6.895 -8.008 1 97.94 204 SER B C 1
ATOM 3703 O O . SER B 1 204 ? 9.516 -5.871 -8.336 1 97.94 204 SER B O 1
ATOM 3705 N N . HIS B 1 205 ? 7.887 -7.379 -8.633 1 95.81 205 HIS B N 1
ATOM 3706 C CA . HIS B 1 205 ? 7.531 -6.812 -9.93 1 95.81 205 HIS B CA 1
ATOM 3707 C C . HIS B 1 205 ? 6.801 -5.484 -9.773 1 95.81 205 HIS B C 1
ATOM 3709 O O . HIS B 1 205 ? 6.844 -4.637 -10.672 1 95.81 205 HIS B O 1
ATOM 3715 N N . ALA B 1 206 ? 6.16 -5.289 -8.664 1 97.12 206 ALA B N 1
ATOM 3716 C CA . ALA B 1 206 ? 5.465 -4.023 -8.422 1 97.12 206 ALA B CA 1
ATOM 3717 C C . ALA B 1 206 ? 6.457 -2.869 -8.312 1 97.12 206 ALA B C 1
ATOM 3719 O O . ALA B 1 206 ? 6.289 -1.837 -8.969 1 97.12 206 ALA B O 1
ATOM 3720 N N . THR B 1 207 ? 7.469 -3.062 -7.543 1 97.44 207 THR B N 1
ATOM 3721 C CA . THR B 1 207 ? 8.375 -1.958 -7.254 1 97.44 207 THR B CA 1
ATOM 3722 C C . THR B 1 207 ? 9.469 -1.865 -8.312 1 97.44 207 THR B C 1
ATOM 3724 O O . THR B 1 207 ? 9.859 -0.768 -8.727 1 97.44 207 THR B O 1
ATOM 3727 N N . GLY B 1 208 ? 10.031 -3.008 -8.703 1 96.38 208 GLY B N 1
ATOM 3728 C CA . GLY B 1 208 ? 11.133 -3.049 -9.648 1 96.38 208 GLY B CA 1
ATOM 3729 C C . GLY B 1 208 ? 12.477 -2.729 -9.016 1 96.38 208 GLY B C 1
ATOM 3730 O O . GLY B 1 208 ? 13.477 -2.59 -9.719 1 96.38 208 GLY B O 1
ATOM 3731 N N . PHE B 1 209 ? 12.516 -2.521 -7.699 1 96.5 209 PHE B N 1
ATOM 3732 C CA . PHE B 1 209 ? 13.711 -2.211 -6.938 1 96.5 209 PHE B CA 1
ATOM 3733 C C . PHE B 1 209 ? 13.836 -3.129 -5.727 1 96.5 209 PHE B C 1
ATOM 3735 O O . PHE B 1 209 ? 12.93 -3.203 -4.898 1 96.5 209 PHE B O 1
ATOM 3742 N N . ARG B 1 210 ? 14.953 -3.805 -5.578 1 96.5 210 ARG B N 1
ATOM 3743 C CA . ARG B 1 210 ? 15.125 -4.789 -4.516 1 96.5 210 ARG B CA 1
ATOM 3744 C C . ARG B 1 210 ? 15.008 -4.137 -3.143 1 96.5 210 ARG B C 1
ATOM 3746 O O . ARG B 1 210 ? 14.516 -4.758 -2.193 1 96.5 210 ARG B O 1
ATOM 3753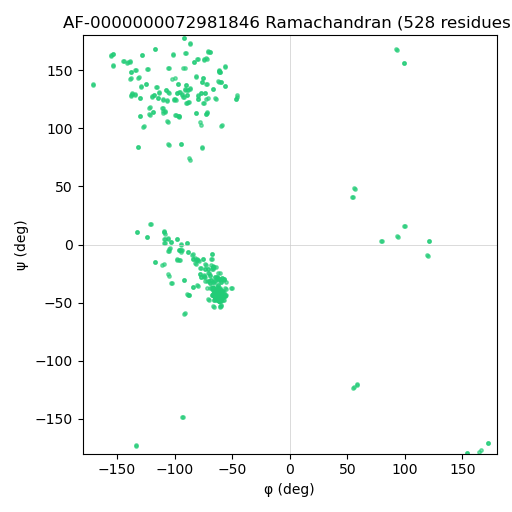 N N . GLU B 1 211 ? 15.406 -2.77 -3.08 1 96.56 211 GLU B N 1
ATOM 3754 C CA . GLU B 1 211 ? 15.391 -2.074 -1.795 1 96.56 211 GLU B CA 1
ATOM 3755 C C . GLU B 1 211 ? 13.969 -1.905 -1.272 1 96.56 211 GLU B C 1
ATOM 3757 O O . GLU B 1 211 ? 13.766 -1.683 -0.078 1 96.56 211 GLU B O 1
ATOM 3762 N N . TYR B 1 212 ? 13 -2.021 -2.135 1 98.19 212 TYR B N 1
ATOM 3763 C CA . TYR B 1 212 ? 11.633 -1.723 -1.713 1 98.19 212 TYR B CA 1
ATOM 3764 C C . TYR B 1 212 ? 10.805 -2.996 -1.613 1 98.19 212 TYR B C 1
ATOM 3766 O O . TYR B 1 212 ? 9.633 -2.949 -1.233 1 98.19 212 TYR B O 1
ATOM 3774 N N . VAL B 1 213 ? 11.43 -4.152 -1.889 1 98.5 213 VAL B N 1
ATOM 3775 C CA . VAL B 1 213 ? 10.711 -5.422 -1.832 1 98.5 213 VAL B CA 1
ATOM 3776 C C . VAL B 1 213 ? 10.32 -5.734 -0.388 1 98.5 213 VAL B C 1
ATOM 3778 O O . VAL B 1 213 ? 9.172 -6.086 -0.109 1 98.5 213 VAL B O 1
ATOM 3781 N N . LYS B 1 214 ? 11.211 -5.52 0.538 1 98.44 214 LYS B N 1
ATOM 3782 C CA . LYS B 1 214 ? 10.938 -5.859 1.93 1 98.44 214 LYS B CA 1
ATOM 3783 C C . LYS B 1 214 ? 9.82 -4.988 2.498 1 98.44 214 LYS B C 1
ATOM 3785 O O . LYS B 1 214 ? 8.805 -5.5 2.967 1 98.44 214 LYS B O 1
ATOM 3790 N N . PRO B 1 215 ? 9.938 -3.611 2.395 1 98.62 215 PRO B N 1
ATOM 3791 C CA . PRO B 1 215 ? 8.859 -2.811 2.988 1 98.62 215 PRO B CA 1
ATOM 3792 C C . PRO B 1 215 ? 7.504 -3.062 2.332 1 98.62 215 PRO B C 1
ATOM 3794 O O . PRO B 1 215 ? 6.477 -3.07 3.014 1 98.62 215 PRO B O 1
ATOM 3797 N N . MET B 1 216 ? 7.473 -3.303 1.068 1 98.81 216 MET B N 1
ATOM 3798 C CA . MET B 1 216 ? 6.199 -3.531 0.394 1 98.81 216 MET B CA 1
ATOM 3799 C C . MET B 1 216 ? 5.676 -4.934 0.682 1 98.81 216 MET B C 1
ATOM 3801 O O . MET B 1 216 ? 4.465 -5.168 0.652 1 98.81 216 MET B O 1
ATOM 3805 N N . SER B 1 217 ? 6.602 -5.887 0.947 1 98.81 217 SER B N 1
ATOM 3806 C CA . SER B 1 217 ? 6.172 -7.199 1.421 1 98.81 217 SER B CA 1
ATOM 3807 C C . SER B 1 217 ? 5.449 -7.094 2.76 1 98.81 217 SER B C 1
ATOM 3809 O O . SER B 1 217 ? 4.352 -7.637 2.924 1 98.81 217 SER B O 1
ATOM 3811 N N . LEU B 1 218 ? 6.062 -6.352 3.623 1 98.69 218 LEU B N 1
ATOM 3812 C CA . LEU B 1 218 ? 5.48 -6.195 4.953 1 98.69 218 LEU B CA 1
ATOM 3813 C C . LEU B 1 218 ? 4.16 -5.438 4.883 1 98.69 218 LEU B C 1
ATOM 3815 O O . LEU B 1 218 ? 3.184 -5.816 5.531 1 98.69 218 LEU B O 1
ATOM 3819 N N . ALA B 1 219 ? 4.121 -4.398 4.102 1 98.81 219 ALA B N 1
ATOM 3820 C CA . ALA B 1 219 ? 2.887 -3.643 3.891 1 98.81 219 ALA B CA 1
ATOM 3821 C C . ALA B 1 219 ? 1.78 -4.543 3.348 1 98.81 219 ALA B C 1
ATOM 3823 O O . ALA B 1 219 ? 0.627 -4.445 3.773 1 98.81 219 ALA B O 1
ATOM 3824 N N . SER B 1 220 ? 2.143 -5.426 2.418 1 98.88 220 SER B N 1
ATOM 3825 C CA . SER B 1 220 ? 1.179 -6.32 1.787 1 98.88 220 SER B CA 1
ATOM 3826 C C . SER B 1 220 ? 0.548 -7.262 2.809 1 98.88 220 SER B C 1
ATOM 3828 O O . SER B 1 220 ? -0.674 -7.422 2.84 1 98.88 220 SER B O 1
ATOM 3830 N N . ILE B 1 221 ? 1.359 -7.805 3.605 1 98.62 221 ILE B N 1
ATOM 3831 C CA . ILE B 1 221 ? 0.882 -8.734 4.621 1 98.62 221 ILE B CA 1
ATOM 3832 C C . ILE B 1 221 ? 0.009 -7.996 5.629 1 98.62 221 ILE B C 1
ATOM 3834 O O . ILE B 1 221 ? -1.084 -8.461 5.973 1 98.62 221 ILE B O 1
ATOM 3838 N N . ALA B 1 222 ? 0.455 -6.828 6.039 1 98.38 222 ALA B N 1
ATOM 3839 C CA . ALA B 1 222 ? -0.312 -6.031 6.996 1 98.38 222 ALA B CA 1
ATOM 3840 C C . ALA B 1 222 ? -1.644 -5.59 6.395 1 98.38 222 ALA B C 1
ATOM 3842 O O . ALA B 1 222 ? -2.633 -5.426 7.109 1 98.38 222 ALA B O 1
ATOM 3843 N N . GLY B 1 223 ? -1.654 -5.391 5.117 1 98.12 223 GLY B N 1
ATOM 3844 C CA . GLY B 1 223 ? -2.855 -4.969 4.414 1 98.12 223 GLY B CA 1
ATOM 3845 C C . GLY B 1 223 ? -3.863 -6.09 4.234 1 98.12 223 GLY B C 1
ATOM 3846 O O . GLY B 1 223 ? -4.984 -5.855 3.779 1 98.12 223 GLY B O 1
ATOM 3847 N N . GLY B 1 224 ? -3.406 -7.359 4.5 1 98 224 GLY B N 1
ATOM 3848 C CA . GLY B 1 224 ? -4.367 -8.453 4.523 1 98 224 GLY B CA 1
ATOM 3849 C C . GLY B 1 224 ? -4.055 -9.547 3.523 1 98 224 GLY B C 1
ATOM 3850 O O . GLY B 1 224 ? -4.793 -10.523 3.416 1 98 224 GLY B O 1
ATOM 3851 N N . ALA B 1 225 ? -2.969 -9.445 2.814 1 98.75 225 ALA B N 1
ATOM 3852 C CA . ALA B 1 225 ? -2.643 -10.438 1.793 1 98.75 225 ALA B CA 1
ATOM 3853 C C . ALA B 1 225 ? -2.48 -11.828 2.406 1 98.75 225 ALA B C 1
ATOM 3855 O O . ALA B 1 225 ? -2.035 -11.961 3.549 1 98.75 225 ALA B O 1
ATOM 3856 N N . ASP B 1 226 ? -2.785 -12.836 1.661 1 98.75 226 ASP B N 1
ATOM 3857 C CA . ASP B 1 226 ? -2.689 -14.227 2.1 1 98.75 226 ASP B CA 1
ATOM 3858 C C . ASP B 1 226 ? -1.273 -14.766 1.914 1 98.75 226 ASP B C 1
ATOM 3860 O O . ASP B 1 226 ? -0.956 -15.867 2.379 1 98.75 226 ASP B O 1
ATOM 3864 N N . GLY B 1 227 ? -0.502 -13.977 1.26 1 98.69 227 GLY B N 1
ATOM 3865 C CA . GLY B 1 227 ? 0.865 -14.398 1.004 1 98.69 227 GLY B CA 1
ATOM 3866 C C . GLY B 1 227 ? 1.613 -13.469 0.071 1 98.69 227 GLY B C 1
ATOM 3867 O O . GLY B 1 227 ? 1.154 -12.352 -0.205 1 98.69 227 GLY B O 1
ATOM 3868 N N . LEU B 1 228 ? 2.797 -13.93 -0.33 1 98.88 228 LEU B N 1
ATOM 3869 C CA . LEU B 1 228 ? 3.688 -13.148 -1.188 1 98.88 228 LEU B CA 1
ATOM 3870 C C . LEU B 1 228 ? 4.305 -14.031 -2.268 1 98.88 228 LEU B C 1
ATOM 3872 O O . LEU B 1 228 ? 4.469 -15.242 -2.072 1 98.88 228 LEU B O 1
ATOM 3876 N N . ILE B 1 229 ? 4.574 -13.477 -3.389 1 98.81 229 ILE B N 1
ATOM 3877 C CA . ILE B 1 229 ? 5.461 -14.07 -4.387 1 98.81 229 ILE B CA 1
ATOM 3878 C C . ILE B 1 229 ? 6.613 -13.109 -4.68 1 98.81 229 ILE B C 1
ATOM 3880 O O . ILE B 1 229 ? 6.395 -11.977 -5.105 1 98.81 229 ILE B O 1
ATOM 3884 N N . ILE B 1 230 ? 7.832 -13.562 -4.383 1 98.5 230 ILE B N 1
ATOM 3885 C CA . ILE B 1 230 ? 9 -12.695 -4.387 1 98.5 230 ILE B CA 1
ATOM 3886 C C . ILE B 1 230 ? 10.109 -13.32 -5.227 1 98.5 230 ILE B C 1
ATOM 3888 O O . ILE B 1 230 ? 10.383 -14.516 -5.109 1 98.5 230 ILE B O 1
ATOM 3892 N N . GLU B 1 231 ? 10.719 -12.516 -6.027 1 96.81 231 GLU B N 1
ATOM 3893 C CA . GLU B 1 231 ? 11.875 -12.969 -6.789 1 96.81 231 GLU B CA 1
ATOM 3894 C C . GLU B 1 231 ? 13.141 -12.977 -5.926 1 96.81 231 GLU B C 1
ATOM 3896 O O . GLU B 1 231 ? 13.461 -11.977 -5.285 1 96.81 231 GLU B O 1
ATOM 3901 N N . SER B 1 232 ? 13.82 -14.094 -5.926 1 95.75 232 SER B N 1
ATOM 3902 C CA . SER B 1 232 ? 15.047 -14.219 -5.148 1 95.75 232 SER B CA 1
ATOM 3903 C C . SER B 1 232 ? 16.094 -15.016 -5.906 1 95.75 232 SER B C 1
ATOM 3905 O O . SER B 1 232 ? 15.766 -15.797 -6.801 1 95.75 232 SER B O 1
ATOM 3907 N N . HIS B 1 233 ? 17.297 -14.797 -5.559 1 93.5 233 HIS B N 1
ATOM 3908 C CA . HIS B 1 233 ? 18.453 -15.469 -6.164 1 93.5 233 HIS B CA 1
ATOM 3909 C C . HIS B 1 233 ? 19.625 -15.531 -5.195 1 93.5 233 HIS B C 1
ATOM 3911 O O . HIS B 1 233 ? 19.75 -14.688 -4.309 1 93.5 233 HIS B O 1
ATOM 3917 N N . ILE B 1 234 ? 20.453 -16.484 -5.371 1 90.56 234 ILE B N 1
ATOM 3918 C CA . ILE B 1 234 ? 21.641 -16.625 -4.527 1 90.56 234 ILE B CA 1
ATOM 3919 C C . ILE B 1 234 ? 22.656 -15.562 -4.902 1 90.56 234 ILE B C 1
ATOM 3921 O O . ILE B 1 234 ? 23.453 -15.125 -4.059 1 90.56 234 ILE B O 1
ATOM 3925 N N . ASN B 1 235 ? 22.594 -15.148 -6.156 1 88.75 235 ASN B N 1
ATOM 3926 C CA . ASN B 1 235 ? 23.406 -14.047 -6.684 1 88.75 235 ASN B CA 1
ATOM 3927 C C . ASN B 1 235 ? 22.547 -13.062 -7.48 1 88.75 235 ASN B C 1
ATOM 3929 O O . ASN B 1 235 ? 22.594 -13.055 -8.711 1 88.75 235 ASN B O 1
ATOM 3933 N N . PRO B 1 236 ? 21.938 -12.164 -6.766 1 84.44 236 PRO B N 1
ATOM 3934 C CA . PRO B 1 236 ? 20.938 -11.32 -7.426 1 84.44 236 PRO B CA 1
ATOM 3935 C C . PRO B 1 236 ? 21.531 -10.5 -8.57 1 84.44 236 PRO B C 1
ATOM 3937 O O . PRO B 1 236 ? 20.875 -10.312 -9.602 1 84.44 236 PRO B O 1
ATOM 3940 N N . ASP B 1 237 ? 22.703 -10.008 -8.422 1 83.19 237 ASP B N 1
ATOM 3941 C CA . ASP B 1 237 ? 23.312 -9.156 -9.438 1 83.19 237 ASP B CA 1
ATOM 3942 C C . ASP B 1 237 ? 23.594 -9.945 -10.719 1 83.19 237 ASP B C 1
ATOM 3944 O O . ASP B 1 237 ? 23.766 -9.359 -11.789 1 83.19 237 ASP B O 1
ATOM 3948 N N . ASN B 1 238 ? 23.625 -11.297 -10.594 1 80.19 238 ASN B N 1
ATOM 3949 C CA . ASN B 1 238 ? 23.938 -12.133 -11.75 1 80.19 238 ASN B CA 1
ATOM 3950 C C . ASN B 1 238 ? 22.688 -12.82 -12.289 1 80.19 238 ASN B C 1
ATOM 3952 O O . ASN B 1 238 ? 22.781 -13.695 -13.148 1 80.19 238 ASN B O 1
ATOM 3956 N N . ALA B 1 239 ? 21.641 -12.484 -11.742 1 80.38 239 ALA B N 1
ATOM 3957 C CA . ALA B 1 239 ? 20.406 -13.055 -12.266 1 80.38 239 ALA B CA 1
ATOM 3958 C C . ALA B 1 239 ? 20.219 -12.688 -13.734 1 80.38 239 ALA B C 1
ATOM 3960 O O . ALA B 1 239 ? 20.438 -11.539 -14.125 1 80.38 239 ALA B O 1
ATOM 3961 N N . ILE B 1 240 ? 19.766 -13.547 -14.539 1 73.94 240 ILE B N 1
ATOM 3962 C CA . ILE B 1 240 ? 19.688 -13.383 -15.984 1 73.94 240 ILE B CA 1
ATOM 3963 C C . ILE B 1 240 ? 18.547 -12.43 -16.344 1 73.94 240 ILE B C 1
ATOM 3965 O O . ILE B 1 240 ? 18.594 -11.773 -17.375 1 73.94 240 ILE B O 1
ATOM 3969 N N . SER B 1 241 ? 17.594 -12.383 -15.508 1 79.62 241 SER B N 1
ATOM 3970 C CA . SER B 1 241 ? 16.438 -11.531 -15.742 1 79.62 241 SER B CA 1
ATOM 3971 C C . SER B 1 241 ? 16.016 -10.812 -14.469 1 79.62 241 SER B C 1
ATOM 3973 O O . SER B 1 241 ? 16.109 -11.367 -13.367 1 79.62 241 SER B O 1
ATOM 3975 N N . ASP B 1 242 ? 15.555 -9.516 -14.695 1 77.75 242 ASP B N 1
ATOM 3976 C CA . ASP B 1 242 ? 14.977 -8.703 -13.625 1 77.75 242 ASP B CA 1
ATOM 3977 C C . ASP B 1 242 ? 15.93 -8.617 -12.43 1 77.75 242 ASP B C 1
ATOM 3979 O O . ASP B 1 242 ? 15.492 -8.688 -11.281 1 77.75 242 ASP B O 1
ATOM 3983 N N . ALA B 1 243 ? 17.172 -8.469 -12.594 1 81.19 243 ALA B N 1
ATOM 3984 C CA . ALA B 1 243 ? 18.203 -8.438 -11.555 1 81.19 243 ALA B CA 1
ATOM 3985 C C . ALA B 1 243 ? 17.953 -7.297 -10.578 1 81.19 243 ALA B C 1
ATOM 3987 O O . ALA B 1 243 ? 18.203 -7.434 -9.375 1 81.19 243 ALA B O 1
ATOM 3988 N N . ARG B 1 244 ? 17.406 -6.242 -11.031 1 82.81 244 ARG B N 1
ATOM 3989 C CA . ARG B 1 244 ? 17.297 -5.031 -10.219 1 82.81 244 ARG B CA 1
ATOM 3990 C C . ARG B 1 244 ? 16.297 -5.227 -9.078 1 82.81 244 ARG B C 1
ATOM 3992 O O . ARG B 1 244 ? 16.438 -4.613 -8.016 1 82.81 244 ARG B O 1
ATOM 3999 N N . GLN B 1 245 ? 15.32 -6.129 -9.227 1 88.19 245 GLN B N 1
ATOM 4000 C CA . GLN B 1 245 ? 14.297 -6.312 -8.195 1 88.19 245 GLN B CA 1
ATOM 40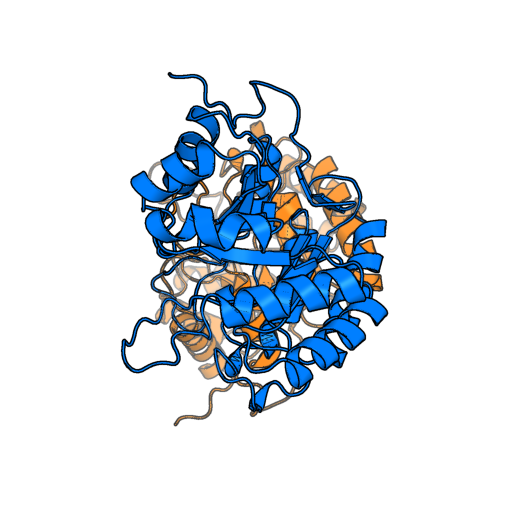01 C C . GLN B 1 245 ? 14.523 -7.609 -7.422 1 88.19 245 GLN B C 1
ATOM 4003 O O . GLN B 1 245 ? 13.789 -7.91 -6.48 1 88.19 245 GLN B O 1
ATOM 4008 N N . THR B 1 246 ? 15.438 -8.422 -7.773 1 90.38 246 THR B N 1
ATOM 4009 C CA . THR B 1 246 ? 15.695 -9.711 -7.148 1 90.38 246 THR B CA 1
ATOM 4010 C C . THR B 1 246 ? 16.438 -9.531 -5.824 1 90.38 246 THR B C 1
ATOM 4012 O O . THR B 1 246 ? 17.406 -8.781 -5.75 1 90.38 246 THR B O 1
ATOM 4015 N N . ILE B 1 247 ? 15.938 -10.172 -4.797 1 93.94 247 ILE B N 1
ATOM 4016 C CA . ILE B 1 247 ? 16.594 -10.047 -3.498 1 93.94 247 ILE B CA 1
ATOM 4017 C C . ILE B 1 247 ? 17.438 -11.281 -3.225 1 93.94 247 ILE B C 1
ATOM 4019 O O . ILE B 1 247 ? 17.281 -12.312 -3.879 1 93.94 247 ILE B O 1
ATOM 4023 N N . ASN B 1 248 ? 18.312 -11.117 -2.266 1 93.62 248 ASN B N 1
ATOM 4024 C CA . ASN B 1 248 ? 19.141 -12.25 -1.893 1 93.62 248 ASN B CA 1
ATOM 4025 C C . ASN B 1 248 ? 18.516 -13.062 -0.761 1 93.62 248 ASN B C 1
ATOM 4027 O O . ASN B 1 248 ? 17.453 -12.695 -0.244 1 93.62 248 ASN B O 1
ATOM 4031 N N . VAL B 1 249 ? 19.172 -14.109 -0.415 1 93.56 249 VAL B N 1
ATOM 4032 C CA . VAL B 1 249 ? 18.672 -15.07 0.556 1 93.56 249 VAL B CA 1
ATOM 4033 C C . VAL B 1 249 ? 18.578 -14.414 1.932 1 93.56 249 VAL B C 1
ATOM 4035 O O . VAL B 1 249 ? 17.625 -14.672 2.686 1 93.56 249 VAL B O 1
ATOM 4038 N N . LYS B 1 250 ? 19.5 -13.602 2.234 1 94.94 250 LYS B N 1
ATOM 4039 C CA . LYS B 1 250 ? 19.5 -12.906 3.521 1 94.94 250 LYS B CA 1
ATOM 4040 C C . LYS B 1 250 ? 18.266 -12.016 3.67 1 94.94 250 LYS B C 1
ATOM 4042 O O . LYS B 1 250 ? 17.609 -12.031 4.707 1 94.94 250 LYS B O 1
ATOM 4047 N N . GLU B 1 251 ? 18.016 -11.266 2.678 1 96.44 251 GLU B N 1
ATOM 4048 C CA . GLU B 1 251 ? 16.828 -10.406 2.691 1 96.44 251 GLU B CA 1
ATOM 4049 C C . GLU B 1 251 ? 15.547 -11.219 2.752 1 96.44 251 GLU B C 1
ATOM 4051 O O . GLU B 1 251 ? 14.594 -10.836 3.428 1 96.44 251 GLU B O 1
ATOM 4056 N N . MET B 1 252 ? 15.562 -12.32 2.045 1 97.56 252 MET B N 1
ATOM 4057 C CA . MET B 1 252 ? 14.406 -13.211 2.098 1 97.56 252 MET B CA 1
ATOM 4058 C C . MET B 1 252 ? 14.164 -13.703 3.521 1 97.56 252 MET B C 1
ATOM 4060 O O . MET B 1 252 ? 13.023 -13.734 3.984 1 97.56 252 MET B O 1
ATOM 4064 N N . LYS B 1 253 ? 15.195 -14.062 4.176 1 97.88 253 LYS B N 1
ATOM 4065 C CA . LYS B 1 253 ? 15.086 -14.508 5.559 1 97.88 253 LYS B CA 1
ATOM 4066 C C . LYS B 1 253 ? 14.469 -13.422 6.441 1 97.88 253 LYS B C 1
ATOM 4068 O O . LYS B 1 253 ? 13.617 -13.703 7.277 1 97.88 253 LYS B O 1
ATOM 4073 N N . GLU B 1 254 ? 14.953 -12.227 6.254 1 97.69 254 GLU B N 1
ATOM 4074 C CA . GLU B 1 254 ? 14.445 -11.109 7.043 1 97.69 254 GLU B CA 1
ATOM 4075 C C . GLU B 1 254 ? 12.953 -10.906 6.805 1 97.69 254 GLU B C 1
ATOM 4077 O O . GLU B 1 254 ? 12.195 -10.672 7.75 1 97.69 254 GLU B O 1
ATOM 4082 N N . ILE B 1 255 ? 12.547 -10.992 5.586 1 98.25 255 ILE B N 1
ATOM 4083 C CA . ILE B 1 255 ? 11.148 -10.812 5.234 1 98.25 255 ILE B CA 1
ATOM 4084 C C . ILE B 1 255 ? 10.312 -11.914 5.879 1 98.25 255 ILE B C 1
ATOM 4086 O O . ILE B 1 255 ? 9.289 -11.641 6.516 1 98.25 255 ILE B O 1
ATOM 4090 N N . ILE B 1 256 ? 10.758 -13.148 5.754 1 98.25 256 ILE B N 1
ATOM 4091 C CA . ILE B 1 256 ? 10.008 -14.289 6.27 1 98.25 256 ILE B CA 1
ATOM 4092 C C . ILE B 1 256 ? 9.883 -14.18 7.789 1 98.25 256 ILE B C 1
ATOM 4094 O O . ILE B 1 256 ? 8.805 -14.406 8.344 1 98.25 256 ILE B O 1
ATOM 4098 N N . ASP B 1 257 ? 10.945 -13.82 8.445 1 97.88 257 ASP B N 1
ATOM 4099 C CA . ASP B 1 257 ? 10.93 -13.672 9.898 1 97.88 257 ASP B CA 1
ATOM 4100 C C . ASP B 1 257 ? 9.922 -12.602 10.328 1 97.88 257 ASP B C 1
ATOM 4102 O O . ASP B 1 257 ? 9.141 -12.82 11.258 1 97.88 257 ASP B O 1
ATOM 4106 N N . LYS B 1 258 ? 9.945 -11.492 9.672 1 97.69 258 LYS B N 1
ATOM 4107 C CA . LYS B 1 258 ? 9.039 -10.406 10.016 1 97.69 258 LYS B CA 1
ATOM 4108 C C . LYS B 1 258 ? 7.59 -10.789 9.719 1 97.69 258 LYS B C 1
ATOM 4110 O O . LYS B 1 258 ? 6.68 -10.43 10.477 1 97.69 258 LYS B O 1
ATOM 4115 N N . VAL B 1 259 ? 7.379 -11.477 8.617 1 97.25 259 VAL B N 1
ATOM 4116 C CA . VAL B 1 259 ? 6.039 -11.922 8.25 1 97.25 259 VAL B CA 1
ATOM 4117 C C . VAL B 1 259 ? 5.484 -12.836 9.336 1 97.25 259 VAL B C 1
ATOM 4119 O O . VAL B 1 259 ? 4.332 -12.695 9.75 1 97.25 259 VAL B O 1
ATOM 4122 N N . LYS B 1 260 ? 6.293 -13.75 9.789 1 96.38 260 LYS B N 1
ATOM 4123 C CA . LYS B 1 260 ? 5.871 -14.672 10.844 1 96.38 260 LYS B CA 1
ATOM 4124 C C . LYS B 1 260 ? 5.516 -13.922 12.117 1 96.38 260 LYS B C 1
ATOM 4126 O O . LYS B 1 260 ? 4.52 -14.242 12.773 1 96.38 260 LYS B O 1
ATOM 4131 N N . GLN B 1 261 ? 6.305 -12.945 12.438 1 96.31 261 GLN B N 1
ATOM 4132 C CA . GLN B 1 261 ? 6.047 -12.141 13.633 1 96.31 261 GLN B CA 1
ATOM 4133 C C . GLN B 1 261 ? 4.762 -11.328 13.477 1 96.31 261 GLN B C 1
ATOM 4135 O O . GLN B 1 261 ? 3.957 -11.25 14.406 1 96.31 261 GLN B O 1
ATOM 4140 N N . MET B 1 262 ? 4.574 -10.742 12.336 1 95.19 262 MET B N 1
ATOM 4141 C CA . MET B 1 262 ? 3.396 -9.922 12.086 1 95.19 262 MET B CA 1
ATOM 4142 C C . MET B 1 262 ? 2.131 -10.773 12.078 1 95.19 262 MET B C 1
ATOM 4144 O O . MET B 1 262 ? 1.067 -10.312 12.5 1 95.19 262 MET B O 1
ATOM 4148 N N . ASP B 1 263 ? 2.303 -11.93 11.539 1 91.88 263 ASP B N 1
ATOM 4149 C CA . ASP B 1 263 ? 1.153 -12.828 11.445 1 91.88 263 ASP B CA 1
ATOM 4150 C C . ASP B 1 263 ? 0.574 -13.125 12.828 1 91.88 263 ASP B C 1
ATOM 4152 O O . ASP B 1 263 ? -0.634 -13.32 12.969 1 91.88 263 ASP B O 1
ATOM 4156 N N . LYS B 1 264 ? 1.319 -13.109 13.836 1 91.19 264 LYS B N 1
ATOM 4157 C CA . LYS B 1 264 ? 0.888 -13.391 15.203 1 91.19 264 LYS B CA 1
ATOM 4158 C C . LYS B 1 264 ? 0.067 -12.234 15.766 1 91.19 264 LYS B C 1
ATOM 4160 O O . LYS B 1 264 ? -0.697 -12.414 16.719 1 91.19 264 LYS B O 1
ATOM 4165 N N . ILE B 1 265 ? 0.259 -11.148 15.172 1 91.56 265 ILE B N 1
ATOM 4166 C CA . ILE B 1 265 ? -0.375 -9.977 15.758 1 91.56 265 ILE B CA 1
ATOM 4167 C C . ILE B 1 265 ? -1.575 -9.562 14.914 1 91.56 265 ILE B C 1
ATOM 4169 O O . ILE B 1 265 ? -2.463 -8.852 15.391 1 91.56 265 ILE B O 1
ATOM 4173 N N . LEU B 1 266 ? -1.573 -9.898 13.656 1 88.38 266 LEU B N 1
ATOM 4174 C CA . LEU B 1 266 ? -2.625 -9.461 12.75 1 88.38 266 LEU B CA 1
ATOM 4175 C C . LEU B 1 266 ? -3.869 -10.328 12.891 1 88.38 266 LEU B C 1
ATOM 4177 O O . LEU B 1 266 ? -4.992 -9.844 12.742 1 88.38 266 LEU B O 1
#